Protein AF-A0A7W5SH17-F1 (afdb_monomer_lite)

Foldseek 3Di:
DVVQKDFADLPCLCVLDPPQVVLLVLLLCLQQVCLVPVVVCVVVVHDRAQEAEEEAAPQACLVSSLSSSLSSQCVNLVHTRMEREAELVVLDDPPAPRSLVVLVVVLVVLQVCLVVGVAGHEYEYEQCLSQAFAPVQPVHDDDPSSVVSNVSNVVSLQVDDPRRHYYYYYHHCPVGGHCVCCDPSHNVYYRYRYFDDLRSLLSLQLVLCVPFFALDDSNLLSVLLSLLQPPLLLFLDWDWDQDFDQDPVGTPDTQTFIDGPHNNLVHHSVLSSVLSVQLQVVLVVVCVVVVDNNTRDSVSSNVSSVVVSVVSSPDDPVVSVVVVVVPDPSVVVVVRSDPQPADDPVVADQKAFEDEPPVLVCVQRQSLFWDADQDDDPDWFKHFYAYAADDDPVNHVVVVVLSVVQSRDDPDPPPPDDPVRDDHQFTFWMWTQHDKDQDDSHSSDDHRIIRGTHDTHTHPTGHFHDDHGMDRRVVRDPPVRD

Structure (mmCIF, N/CA/C/O backbone):
data_AF-A0A7W5SH17-F1
#
_entry.id   AF-A0A7W5SH17-F1
#
loop_
_atom_site.group_PDB
_atom_site.id
_atom_site.type_symbol
_atom_site.label_atom_id
_atom_site.label_alt_id
_atom_site.label_comp_id
_atom_site.label_asym_id
_atom_site.label_entity_id
_atom_site.label_seq_id
_atom_site.pdbx_PDB_ins_code
_atom_site.Cartn_x
_atom_site.Cartn_y
_atom_site.Cartn_z
_atom_site.occupancy
_atom_site.B_iso_or_equiv
_atom_site.auth_seq_id
_atom_site.auth_comp_id
_atom_site.auth_asym_id
_atom_site.auth_atom_id
_atom_site.pdbx_PDB_model_num
ATOM 1 N N . MET A 1 1 ? 20.957 -16.886 -10.666 1.00 73.62 1 MET A N 1
ATOM 2 C CA . MET A 1 1 ? 19.744 -16.396 -11.368 1.00 73.62 1 MET A CA 1
ATOM 3 C C . MET A 1 1 ? 18.513 -17.212 -11.023 1.00 73.62 1 MET A C 1
ATOM 5 O O . MET A 1 1 ? 17.549 -16.605 -10.590 1.00 73.62 1 MET A O 1
ATOM 9 N N . LYS A 1 2 ? 18.545 -18.551 -11.129 1.00 67.81 2 LYS A N 1
ATOM 10 C CA . LYS A 1 2 ? 17.412 -19.403 -10.712 1.00 67.81 2 LYS A CA 1
ATOM 11 C C . LYS A 1 2 ? 16.967 -19.170 -9.260 1.00 67.81 2 LYS A C 1
ATOM 13 O O . LYS A 1 2 ? 15.775 -19.177 -9.008 1.00 67.81 2 LYS A O 1
ATOM 18 N N . ASP A 1 3 ? 17.894 -18.854 -8.356 1.00 70.88 3 ASP A N 1
ATOM 19 C CA . ASP A 1 3 ? 17.576 -18.577 -6.942 1.00 70.88 3 ASP A CA 1
ATOM 20 C C . ASP A 1 3 ? 16.763 -17.285 -6.711 1.00 70.88 3 ASP A C 1
ATOM 22 O O . ASP A 1 3 ? 16.207 -17.096 -5.635 1.00 70.88 3 ASP A O 1
ATOM 26 N N . TYR A 1 4 ? 16.683 -16.399 -7.711 1.00 76.69 4 TYR A N 1
ATOM 27 C CA . TYR A 1 4 ? 15.903 -15.152 -7.667 1.00 76.69 4 TYR A CA 1
ATOM 28 C C . TYR A 1 4 ? 14.568 -15.265 -8.423 1.00 76.69 4 TYR A C 1
ATOM 30 O O . TYR A 1 4 ? 13.786 -14.310 -8.446 1.00 76.69 4 TYR A O 1
ATOM 38 N N . LEU A 1 5 ? 14.329 -16.401 -9.089 1.00 86.06 5 LEU A N 1
ATOM 39 C CA . LEU A 1 5 ? 13.126 -16.659 -9.869 1.00 86.06 5 LEU A CA 1
ATOM 40 C C . LEU A 1 5 ? 12.047 -17.229 -8.947 1.00 86.06 5 LEU A C 1
ATOM 42 O O . LEU A 1 5 ? 12.246 -18.258 -8.305 1.00 86.06 5 LEU A O 1
ATOM 46 N N . LEU A 1 6 ? 10.910 -16.548 -8.879 1.00 83.81 6 LEU A N 1
ATOM 47 C CA . LEU A 1 6 ? 9.776 -16.934 -8.051 1.00 83.81 6 LEU A CA 1
ATOM 48 C C . LEU A 1 6 ? 8.597 -17.331 -8.939 1.00 83.81 6 LEU A C 1
ATOM 50 O O . LEU A 1 6 ? 8.188 -16.558 -9.806 1.00 83.81 6 LEU A O 1
ATOM 54 N N . GLU A 1 7 ? 8.022 -18.504 -8.680 1.00 81.06 7 GLU A N 1
ATOM 55 C CA . GLU A 1 7 ? 6.741 -18.916 -9.262 1.00 81.06 7 GLU A CA 1
ATOM 56 C C . GLU A 1 7 ? 5.600 -18.200 -8.520 1.00 81.06 7 GLU A C 1
ATOM 58 O O . GLU A 1 7 ? 5.580 -18.116 -7.287 1.00 81.06 7 GLU A O 1
ATOM 63 N N . VAL A 1 8 ? 4.660 -17.637 -9.275 1.00 79.19 8 VAL A N 1
ATOM 64 C CA . VAL A 1 8 ? 3.544 -16.837 -8.767 1.00 79.19 8 VAL A CA 1
ATOM 65 C C . VAL A 1 8 ? 2.237 -17.580 -9.007 1.00 79.19 8 VAL A C 1
ATOM 67 O O . VAL A 1 8 ? 2.008 -18.161 -10.064 1.00 79.19 8 VAL A O 1
ATOM 70 N N . ASN A 1 9 ? 1.338 -17.547 -8.026 1.00 71.38 9 ASN A N 1
ATOM 71 C CA . ASN A 1 9 ? 0.017 -18.139 -8.182 1.00 71.38 9 ASN A CA 1
ATOM 72 C C . ASN A 1 9 ? -0.875 -17.261 -9.084 1.00 71.38 9 ASN A C 1
ATOM 74 O O . ASN A 1 9 ? -1.091 -16.083 -8.799 1.00 71.38 9 ASN A O 1
ATOM 78 N N . HIS A 1 10 ? -1.434 -17.852 -10.143 1.00 60.06 10 HIS A N 1
ATOM 79 C CA . HIS A 1 10 ? -2.323 -17.177 -11.093 1.00 60.06 10 HIS A CA 1
ATOM 80 C C . HIS A 1 10 ? -3.670 -16.725 -10.500 1.00 60.06 10 HIS A C 1
ATOM 82 O O . HIS A 1 10 ? -4.287 -15.809 -11.052 1.00 60.06 10 HIS A O 1
ATOM 88 N N . ALA A 1 11 ? -4.148 -17.380 -9.433 1.00 52.78 11 ALA A N 1
ATOM 89 C CA . ALA A 1 11 ? -5.539 -17.284 -8.984 1.00 52.78 11 ALA A CA 1
ATOM 90 C C . ALA A 1 11 ? -5.849 -16.084 -8.075 1.00 52.78 11 ALA A C 1
ATOM 92 O O . ALA A 1 11 ? -6.997 -15.671 -8.025 1.00 52.78 11 ALA A O 1
ATOM 93 N N . THR A 1 12 ? -4.866 -15.518 -7.367 1.00 55.16 12 THR A N 1
ATOM 94 C CA . THR A 1 12 ? -5.134 -14.518 -6.307 1.00 55.16 12 THR A CA 1
ATOM 95 C C . THR A 1 12 ? -4.476 -13.160 -6.544 1.00 55.16 12 THR A C 1
ATOM 97 O O . THR A 1 12 ? -4.623 -12.246 -5.743 1.00 55.16 12 THR A O 1
ATOM 100 N N . ALA A 1 13 ? -3.721 -12.997 -7.632 1.00 66.31 13 ALA A N 1
ATOM 101 C CA . ALA A 1 13 ? -2.727 -11.930 -7.690 1.00 66.31 13 ALA A CA 1
ATOM 102 C C . ALA A 1 13 ? -3.318 -10.514 -7.860 1.00 66.31 13 ALA A C 1
ATOM 104 O O . ALA A 1 13 ? -2.768 -9.563 -7.310 1.00 66.31 13 ALA A O 1
ATOM 105 N N . TRP A 1 14 ? -4.437 -10.368 -8.580 1.00 81.31 14 TRP A N 1
ATOM 106 C CA . TRP A 1 14 ? -5.125 -9.075 -8.725 1.00 81.31 14 TRP A CA 1
ATOM 107 C C . TRP A 1 14 ? -6.212 -8.836 -7.678 1.00 81.31 14 TRP A C 1
ATOM 109 O O . TRP A 1 14 ? -6.464 -7.683 -7.339 1.00 81.31 14 TRP A O 1
ATOM 119 N N . ASP A 1 15 ? -6.842 -9.896 -7.174 1.00 76.62 15 ASP A N 1
ATOM 120 C CA . ASP A 1 15 ? -7.919 -9.792 -6.179 1.00 76.62 15 ASP A CA 1
ATOM 121 C C . ASP A 1 15 ? -7.389 -9.312 -4.823 1.00 76.62 15 ASP A C 1
ATOM 123 O O . ASP A 1 15 ? -8.103 -8.663 -4.066 1.00 76.62 15 ASP A O 1
ATOM 127 N N . ASP A 1 16 ? -6.100 -9.551 -4.569 1.00 76.44 16 ASP A N 1
ATOM 128 C CA . ASP A 1 16 ? -5.369 -9.047 -3.407 1.00 76.44 16 ASP A CA 1
ATOM 129 C C . ASP A 1 16 ? -5.069 -7.530 -3.474 1.00 76.44 16 ASP A C 1
ATOM 131 O O . ASP A 1 16 ? -4.583 -6.947 -2.501 1.00 76.44 16 ASP A O 1
ATOM 135 N N . ILE A 1 17 ? -5.324 -6.875 -4.615 1.00 83.50 17 ILE A N 1
ATOM 136 C CA . ILE A 1 17 ? -5.080 -5.443 -4.829 1.00 83.50 17 ILE A CA 1
ATOM 137 C C . ILE A 1 17 ? -6.420 -4.704 -4.816 1.00 83.50 17 ILE A C 1
ATOM 139 O O . ILE A 1 17 ? -7.103 -4.591 -5.833 1.00 83.50 17 ILE A O 1
ATOM 143 N N . VAL A 1 18 ? -6.772 -4.162 -3.649 1.00 84.06 18 VAL A N 1
ATOM 144 C CA . VAL A 1 18 ? -7.996 -3.377 -3.427 1.00 84.06 18 VAL A CA 1
ATOM 145 C C . VAL A 1 18 ? -7.662 -1.891 -3.273 1.00 84.06 18 VAL A C 1
ATOM 147 O O . VAL A 1 18 ? -6.648 -1.527 -2.675 1.00 84.06 18 VAL A O 1
ATOM 150 N N . GLY A 1 19 ? -8.518 -1.017 -3.814 1.00 82.69 19 GLY A N 1
ATOM 151 C CA . GLY A 1 19 ? -8.429 0.437 -3.635 1.00 82.69 19 GLY A CA 1
ATOM 152 C C . GLY A 1 19 ? -7.360 1.140 -4.475 1.00 82.69 19 GLY A C 1
ATOM 153 O O . GLY A 1 19 ? -7.058 2.297 -4.211 1.00 82.69 19 GLY A O 1
ATOM 154 N N . ASN A 1 20 ? -6.798 0.460 -5.478 1.00 88.81 20 ASN A N 1
ATOM 155 C CA . ASN A 1 20 ? -5.831 1.011 -6.432 1.00 88.81 20 ASN A CA 1
ATOM 156 C C . ASN A 1 20 ? -6.232 0.668 -7.883 1.00 88.81 20 ASN A C 1
ATOM 158 O O . ASN A 1 20 ? -5.416 0.215 -8.688 1.00 88.81 20 ASN A O 1
ATOM 162 N N . ASP A 1 21 ? -7.509 0.862 -8.218 1.00 88.75 21 ASP A N 1
ATOM 163 C CA . ASP A 1 21 ? -8.086 0.411 -9.492 1.00 88.75 21 ASP A CA 1
ATOM 164 C C . ASP A 1 21 ? -7.446 1.095 -10.703 1.00 88.75 21 ASP A C 1
ATOM 166 O O . ASP A 1 21 ? -7.159 0.436 -11.697 1.00 88.75 21 ASP A O 1
ATOM 170 N N . THR A 1 22 ? -7.123 2.388 -10.599 1.00 90.31 22 THR A N 1
ATOM 171 C CA . THR A 1 22 ? -6.418 3.131 -11.657 1.00 90.31 22 THR A CA 1
ATOM 172 C C . THR A 1 22 ? -5.030 2.552 -11.923 1.00 90.31 22 THR A C 1
ATOM 174 O O . THR A 1 22 ? -4.646 2.352 -13.074 1.00 90.31 22 THR A O 1
ATOM 177 N N . ALA A 1 23 ? -4.277 2.244 -10.861 1.00 92.06 23 ALA A N 1
ATOM 178 C CA . ALA A 1 23 ? -2.945 1.661 -10.983 1.00 92.06 23 ALA A CA 1
ATOM 179 C C . ALA A 1 23 ? -3.004 0.245 -11.567 1.00 92.06 23 ALA A C 1
ATOM 181 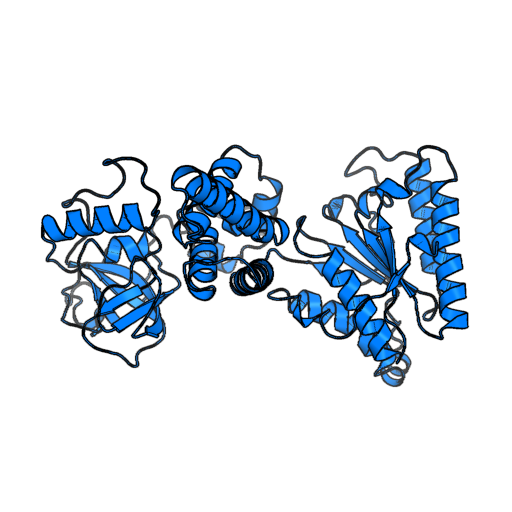O O . ALA A 1 23 ? -2.199 -0.117 -12.426 1.00 92.06 23 ALA A O 1
ATOM 182 N N . ARG A 1 24 ? -3.993 -0.542 -11.126 1.00 91.31 24 ARG A N 1
ATOM 183 C CA . ARG A 1 24 ? -4.281 -1.878 -11.653 1.00 91.31 24 ARG A CA 1
ATOM 184 C C . ARG A 1 24 ? -4.623 -1.815 -13.136 1.00 91.31 24 ARG A C 1
ATOM 186 O O . ARG A 1 24 ? -4.001 -2.531 -13.910 1.00 91.31 24 ARG A O 1
ATOM 193 N N . ALA A 1 25 ? -5.561 -0.956 -13.530 1.00 90.81 25 ALA A N 1
ATOM 194 C CA . ALA A 1 25 ? -5.989 -0.803 -14.915 1.00 90.81 25 ALA A CA 1
ATOM 195 C C . ALA A 1 25 ? -4.819 -0.409 -15.822 1.00 90.81 25 ALA A C 1
ATOM 197 O O . ALA A 1 25 ? -4.598 -1.067 -16.829 1.00 90.81 25 ALA A O 1
ATOM 198 N N . ALA A 1 26 ? -4.009 0.575 -15.419 1.00 92.31 26 ALA A N 1
ATOM 199 C CA . ALA A 1 26 ? -2.843 0.998 -16.194 1.00 92.31 26 ALA A CA 1
ATOM 200 C C . ALA A 1 26 ? -1.805 -0.125 -16.379 1.00 92.31 26 ALA A C 1
ATOM 202 O O . ALA A 1 26 ? -1.178 -0.228 -17.434 1.00 92.31 26 ALA A O 1
ATOM 203 N N . LEU A 1 27 ? -1.607 -0.971 -15.360 1.00 91.88 27 LEU A N 1
ATOM 204 C CA . LEU A 1 27 ? -0.663 -2.086 -15.437 1.00 91.88 27 LEU A CA 1
ATOM 205 C C . LEU A 1 27 ? -1.207 -3.243 -16.280 1.00 91.88 27 LEU A C 1
ATOM 207 O O . LEU A 1 27 ? -0.462 -3.827 -17.061 1.00 91.88 27 LEU A O 1
ATOM 211 N N . VAL A 1 28 ? -2.499 -3.551 -16.141 1.00 90.19 28 VAL A N 1
ATOM 212 C CA . VAL A 1 28 ? -3.206 -4.532 -16.976 1.00 90.19 28 VAL A CA 1
ATOM 213 C C . VAL A 1 28 ? -3.171 -4.095 -18.437 1.00 90.19 28 VAL A C 1
ATOM 215 O O . VAL A 1 28 ? -2.754 -4.878 -19.280 1.00 90.19 28 VAL A O 1
ATOM 218 N N . GLU A 1 29 ? -3.494 -2.835 -18.732 1.00 90.44 29 GLU A N 1
ATOM 219 C CA . GLU A 1 29 ? -3.443 -2.273 -20.085 1.00 90.44 29 GLU A CA 1
ATOM 220 C C . GLU A 1 29 ? -2.049 -2.445 -20.706 1.00 90.44 29 GLU A C 1
ATOM 222 O O . GLU A 1 29 ? -1.910 -2.939 -21.822 1.00 90.44 29 GLU A O 1
ATOM 227 N N . ALA A 1 30 ? -0.992 -2.117 -19.956 1.00 90.00 30 ALA A N 1
ATOM 228 C CA . ALA A 1 30 ? 0.384 -2.229 -20.437 1.00 90.00 30 ALA A CA 1
ATOM 229 C C . ALA A 1 30 ? 0.818 -3.673 -20.763 1.00 90.00 30 ALA A C 1
ATOM 231 O O . ALA A 1 30 ? 1.738 -3.860 -21.561 1.00 90.00 30 ALA A O 1
ATOM 232 N N . ILE A 1 31 ? 0.190 -4.674 -20.139 1.00 89.56 31 ILE A N 1
ATOM 233 C CA . ILE A 1 31 ? 0.551 -6.093 -20.260 1.00 89.56 31 ILE A CA 1
ATOM 234 C C . ILE A 1 31 ? -0.346 -6.826 -21.260 1.00 89.56 31 ILE A C 1
ATOM 236 O O . ILE A 1 31 ? 0.155 -7.585 -22.092 1.00 89.56 31 ILE A O 1
ATOM 240 N N . GLU A 1 32 ? -1.663 -6.649 -21.154 1.00 90.00 32 GLU A N 1
ATOM 241 C CA . GLU A 1 32 ? -2.651 -7.468 -21.855 1.00 90.00 32 GLU A CA 1
ATOM 242 C C . GLU A 1 32 ? -2.969 -6.910 -23.252 1.00 90.00 32 GLU A C 1
ATOM 244 O O . GLU A 1 32 ? -2.919 -7.662 -24.228 1.00 90.00 32 GLU A O 1
ATOM 249 N N . GLU A 1 33 ? -3.195 -5.597 -23.390 1.00 90.94 33 GLU A N 1
ATOM 250 C CA . GLU A 1 33 ? -3.614 -4.963 -24.656 1.00 90.94 33 GLU A CA 1
ATOM 251 C C . GLU A 1 33 ? -2.680 -5.246 -25.843 1.00 90.94 33 GLU A C 1
ATOM 253 O O . GLU A 1 33 ? -3.180 -5.641 -26.901 1.00 90.94 33 GLU A O 1
ATOM 258 N N . PRO A 1 34 ? -1.335 -5.156 -25.711 1.00 89.25 34 PRO A N 1
ATOM 259 C CA . PRO A 1 34 ? -0.440 -5.411 -26.840 1.00 89.25 34 PRO A CA 1
ATOM 260 C C . PRO A 1 34 ? -0.555 -6.833 -27.393 1.00 89.25 34 PRO A C 1
ATOM 262 O O . PRO A 1 34 ? -0.269 -7.079 -28.564 1.00 89.25 34 PRO A O 1
ATOM 265 N N . LYS A 1 35 ? -0.935 -7.789 -26.541 1.00 88.19 35 LYS A N 1
ATOM 266 C CA . LYS A 1 35 ? -1.034 -9.201 -26.905 1.00 88.19 35 LYS A CA 1
ATOM 267 C C . LYS A 1 35 ? -2.448 -9.597 -27.326 1.00 88.19 35 LYS A C 1
ATOM 269 O O . LYS A 1 35 ? -2.584 -10.475 -28.178 1.00 88.19 35 LYS A O 1
ATOM 274 N N . LEU A 1 36 ? -3.475 -8.973 -26.753 1.00 90.75 36 LEU A N 1
ATOM 275 C CA . LEU A 1 36 ? -4.874 -9.193 -27.124 1.00 90.75 36 LEU A CA 1
ATOM 276 C C . LEU A 1 36 ? -5.235 -8.512 -28.452 1.00 90.75 36 LEU A C 1
ATOM 278 O O . LEU A 1 36 ? -6.035 -9.055 -29.212 1.00 90.75 36 LEU A O 1
ATOM 282 N N . HIS A 1 37 ? -4.604 -7.377 -28.765 1.00 92.38 37 HIS A N 1
ATOM 283 C CA . HIS A 1 37 ? -4.912 -6.562 -29.942 1.00 92.38 37 HIS A CA 1
ATOM 284 C C . HIS A 1 37 ? -3.683 -6.249 -30.823 1.00 92.38 37 HIS A C 1
ATOM 286 O O . HIS A 1 37 ? -3.447 -5.085 -31.156 1.00 92.38 37 HIS A O 1
ATOM 292 N N . PRO A 1 38 ? -2.902 -7.260 -31.260 1.00 91.12 38 PRO A N 1
ATOM 293 C CA . PRO A 1 38 ? -1.663 -7.032 -32.006 1.00 91.12 38 PRO A CA 1
ATOM 294 C C . PRO A 1 38 ? -1.895 -6.295 -33.335 1.00 91.12 38 PRO A C 1
ATOM 296 O O . PRO A 1 38 ? -1.139 -5.391 -33.675 1.00 91.12 38 PRO A O 1
ATOM 299 N N . GLU A 1 39 ? -2.983 -6.603 -34.049 1.00 94.25 39 GLU A N 1
ATOM 300 C CA . GLU A 1 39 ? -3.309 -5.963 -35.332 1.00 94.25 39 GLU A CA 1
ATOM 301 C C . GLU A 1 39 ? -3.608 -4.463 -35.190 1.00 94.25 39 GLU A C 1
ATOM 303 O O . GLU A 1 39 ? -3.257 -3.676 -36.067 1.00 94.25 39 GLU A O 1
ATOM 308 N N . LEU A 1 40 ? -4.226 -4.048 -34.076 1.00 94.25 40 LEU A N 1
ATOM 309 C CA . LEU A 1 40 ? -4.474 -2.631 -33.801 1.00 94.25 40 LEU A CA 1
ATOM 310 C C . LEU A 1 40 ? -3.170 -1.903 -33.470 1.00 94.25 40 LEU A C 1
ATOM 312 O O . LEU A 1 40 ? -2.970 -0.781 -33.932 1.00 94.25 40 LEU A O 1
ATOM 316 N N . TYR A 1 41 ? -2.271 -2.545 -32.720 1.00 91.06 41 TYR A N 1
ATOM 317 C CA . TYR A 1 41 ? -0.947 -1.987 -32.449 1.00 91.06 41 TYR A CA 1
ATOM 318 C C . TYR A 1 41 ? -0.165 -1.768 -33.746 1.00 91.06 41 TYR A C 1
ATOM 320 O O . TYR A 1 41 ? 0.368 -0.678 -33.953 1.00 91.06 41 TYR A O 1
ATOM 328 N N . ASP A 1 42 ? -0.172 -2.750 -34.649 1.00 90.44 42 ASP A N 1
ATOM 329 C CA . ASP A 1 42 ? 0.484 -2.640 -35.952 1.00 90.44 42 ASP A CA 1
ATOM 330 C C . ASP A 1 42 ? -0.161 -1.552 -36.826 1.00 90.44 42 ASP A C 1
ATOM 332 O O . ASP A 1 42 ? 0.544 -0.722 -37.402 1.00 90.44 42 ASP A O 1
ATOM 336 N N . TYR A 1 43 ? -1.498 -1.498 -36.879 1.00 94.56 43 TYR A N 1
ATOM 337 C CA . TYR A 1 43 ? -2.240 -0.511 -37.670 1.00 94.56 43 TYR A CA 1
ATOM 338 C C . TYR A 1 43 ? -1.964 0.934 -37.231 1.00 94.56 43 TYR A C 1
ATOM 340 O O . TYR A 1 43 ? -1.762 1.812 -38.071 1.00 94.56 43 TYR A O 1
ATOM 348 N N . TYR A 1 44 ? -1.926 1.190 -35.921 1.00 94.69 44 TYR A N 1
ATOM 349 C CA . TYR A 1 44 ? -1.646 2.519 -35.369 1.00 94.69 44 TYR A CA 1
ATOM 350 C C . TYR A 1 44 ? -0.146 2.806 -35.192 1.00 94.69 44 TYR A C 1
ATOM 352 O O . TYR A 1 44 ? 0.217 3.891 -34.735 1.00 94.69 44 TYR A O 1
ATOM 360 N N . GLY A 1 45 ? 0.738 1.863 -35.538 1.00 88.50 45 GLY A N 1
ATOM 361 C CA . GLY A 1 45 ? 2.183 1.996 -35.335 1.00 88.50 45 GLY A CA 1
ATOM 362 C C . GLY A 1 45 ? 2.580 2.114 -33.859 1.00 88.50 45 GLY A C 1
ATOM 363 O O . GLY A 1 45 ? 3.598 2.731 -33.532 1.00 88.50 45 GLY A O 1
ATOM 364 N N . MET A 1 46 ? 1.768 1.561 -32.957 1.00 86.50 46 MET A N 1
ATOM 365 C CA . MET A 1 46 ? 2.018 1.572 -31.521 1.00 86.50 46 MET A CA 1
ATOM 366 C C . MET A 1 46 ? 3.099 0.557 -31.158 1.00 86.50 46 MET A C 1
ATOM 368 O O . MET A 1 46 ? 3.160 -0.551 -31.687 1.00 86.50 46 MET A O 1
ATOM 372 N N . ARG A 1 47 ? 3.952 0.919 -30.200 1.00 81.56 47 ARG A N 1
ATOM 373 C CA . ARG A 1 47 ? 4.969 0.015 -29.656 1.00 81.56 47 ARG A CA 1
ATOM 374 C C . ARG A 1 47 ? 4.462 -0.634 -28.378 1.00 81.56 47 ARG A C 1
ATOM 376 O O . ARG A 1 47 ? 3.854 0.026 -27.539 1.00 81.56 47 ARG A O 1
ATOM 383 N N . THR A 1 48 ? 4.759 -1.918 -28.211 1.00 83.94 48 THR A N 1
ATOM 384 C CA . THR A 1 48 ? 4.525 -2.624 -26.950 1.00 83.94 48 THR A CA 1
ATOM 385 C C . THR A 1 48 ? 5.377 -2.003 -25.836 1.00 83.94 48 THR A C 1
ATOM 387 O O . THR A 1 48 ? 6.593 -1.871 -26.025 1.00 83.94 48 THR A O 1
ATOM 390 N N . PRO A 1 49 ? 4.788 -1.653 -24.679 1.00 86.00 49 PRO A N 1
ATOM 391 C CA . PRO A 1 49 ? 5.551 -1.195 -23.525 1.00 86.00 49 PRO A CA 1
ATOM 392 C C . PRO A 1 49 ? 6.551 -2.266 -23.075 1.00 86.00 49 PRO A C 1
ATOM 394 O O . PRO A 1 49 ? 6.179 -3.420 -22.866 1.00 86.00 49 PRO A O 1
ATOM 397 N N . LYS A 1 50 ? 7.826 -1.894 -22.910 1.00 87.56 50 LYS A N 1
ATOM 398 C CA . LYS A 1 50 ? 8.861 -2.816 -22.402 1.00 87.56 50 LYS A CA 1
ATOM 399 C C . LYS A 1 50 ? 8.928 -2.847 -20.879 1.00 87.56 50 LYS A C 1
ATOM 401 O O . LYS A 1 50 ? 9.490 -3.776 -20.298 1.00 87.56 50 LYS A O 1
ATOM 406 N N . GLY A 1 51 ? 8.375 -1.833 -20.228 1.00 90.56 51 GLY A N 1
ATOM 407 C CA . GLY A 1 51 ? 8.364 -1.756 -18.786 1.00 90.56 51 GLY A CA 1
ATOM 408 C C . GLY A 1 51 ? 7.541 -0.609 -18.228 1.00 90.56 51 GLY A C 1
ATOM 409 O O . GLY A 1 51 ? 7.005 0.230 -18.955 1.00 90.56 51 GLY A O 1
ATOM 410 N N . VAL A 1 52 ? 7.454 -0.589 -16.904 1.00 94.88 52 VAL A N 1
ATOM 411 C CA . VAL A 1 52 ? 6.691 0.387 -16.126 1.00 94.88 52 VAL A CA 1
ATOM 412 C C . VAL A 1 52 ? 7.486 0.812 -14.895 1.00 94.88 52 VAL A C 1
ATOM 414 O O . VAL A 1 52 ? 8.245 0.027 -14.324 1.00 94.88 52 VAL A O 1
ATOM 417 N N . LEU A 1 53 ? 7.267 2.046 -14.450 1.00 96.06 53 LEU A N 1
ATOM 418 C CA . LEU A 1 53 ? 7.706 2.523 -13.144 1.00 96.06 53 LEU A CA 1
ATOM 419 C C . LEU A 1 53 ? 6.511 2.521 -12.185 1.00 96.06 53 LEU A C 1
ATOM 421 O O . LEU A 1 53 ? 5.591 3.321 -12.342 1.00 96.06 53 LEU A O 1
ATOM 425 N N . LEU A 1 54 ? 6.558 1.671 -11.165 1.00 96.62 54 LEU A N 1
ATOM 426 C CA . LEU A 1 54 ? 5.709 1.754 -9.983 1.00 96.62 54 LEU A CA 1
ATOM 427 C C . LEU A 1 54 ? 6.344 2.719 -8.981 1.00 96.62 54 LEU A C 1
ATOM 429 O O . LEU A 1 54 ? 7.464 2.507 -8.519 1.00 96.62 54 LEU A O 1
ATOM 433 N N . TYR A 1 55 ? 5.625 3.763 -8.592 1.00 95.00 55 TYR A N 1
ATOM 434 C CA . TYR A 1 55 ? 6.111 4.700 -7.583 1.00 95.00 55 TYR A CA 1
ATOM 435 C C . TYR A 1 55 ? 5.029 5.017 -6.563 1.00 95.00 55 TYR A C 1
ATOM 437 O O . TYR A 1 55 ? 3.842 4.916 -6.849 1.00 95.00 55 TYR A O 1
ATOM 445 N N . GLY A 1 56 ? 5.439 5.384 -5.357 1.00 92.75 56 GLY A N 1
ATOM 446 C CA . GLY A 1 56 ? 4.513 5.738 -4.288 1.00 92.75 56 GLY A CA 1
ATOM 447 C C . GLY A 1 56 ? 5.058 5.363 -2.919 1.00 92.75 56 GLY A C 1
ATOM 448 O O . GLY A 1 56 ? 6.153 4.794 -2.829 1.00 92.75 56 GLY A O 1
ATOM 449 N N . PRO A 1 57 ? 4.306 5.639 -1.849 1.00 91.25 57 PRO A N 1
ATOM 450 C CA . PRO A 1 57 ? 4.769 5.455 -0.485 1.00 91.25 57 PRO A CA 1
ATOM 451 C C . PRO A 1 57 ? 5.224 4.019 -0.166 1.00 91.25 57 PRO A C 1
ATOM 453 O O . PRO A 1 57 ? 4.758 3.036 -0.768 1.00 91.25 57 PRO A O 1
ATOM 456 N N . PRO A 1 58 ? 6.152 3.867 0.796 1.00 90.38 58 PRO A N 1
ATOM 457 C CA . PRO A 1 58 ? 6.620 2.560 1.237 1.00 90.38 58 PRO A CA 1
ATOM 458 C C . PRO A 1 58 ? 5.484 1.741 1.857 1.00 90.38 58 PRO A C 1
ATOM 460 O O . PRO A 1 58 ? 4.520 2.275 2.404 1.00 90.38 58 PRO A O 1
ATOM 463 N N . GLY A 1 59 ? 5.580 0.415 1.740 1.00 87.25 59 GLY A N 1
ATOM 464 C CA . GLY A 1 59 ? 4.608 -0.504 2.343 1.00 87.25 59 GLY A CA 1
ATOM 465 C C . GLY A 1 59 ? 3.209 -0.502 1.710 1.00 87.25 59 GLY A C 1
ATOM 466 O O . GLY A 1 59 ? 2.298 -1.085 2.292 1.00 87.25 59 GLY A O 1
ATOM 467 N N . CYS A 1 60 ? 3.021 0.118 0.537 1.00 89.38 60 CYS A N 1
ATOM 468 C CA . CYS A 1 60 ? 1.722 0.212 -0.154 1.00 89.38 60 CYS A CA 1
ATOM 469 C C . CYS A 1 60 ? 1.528 -0.817 -1.286 1.00 89.38 60 CYS A C 1
ATOM 471 O O . CYS A 1 60 ? 0.651 -0.667 -2.122 1.00 89.38 60 CYS A O 1
ATOM 473 N N . GLY A 1 61 ? 2.326 -1.891 -1.317 1.00 88.12 61 GLY A N 1
ATOM 474 C CA . GLY A 1 61 ? 2.038 -3.049 -2.176 1.00 88.12 61 GLY A CA 1
ATOM 475 C C . GLY A 1 61 ? 2.679 -3.053 -3.567 1.00 88.12 61 GLY A C 1
ATOM 476 O O . GLY A 1 61 ? 2.299 -3.887 -4.381 1.00 88.12 61 GLY A O 1
ATOM 477 N N . LYS A 1 62 ? 3.691 -2.218 -3.850 1.00 94.00 62 LYS A N 1
ATOM 478 C CA . LYS A 1 62 ? 4.446 -2.252 -5.127 1.00 94.00 62 LYS A CA 1
ATOM 479 C C . LYS A 1 62 ? 4.944 -3.661 -5.499 1.00 94.00 62 LYS A C 1
ATOM 481 O O . LYS A 1 62 ? 4.767 -4.103 -6.629 1.00 94.00 62 LYS A O 1
ATOM 486 N N . THR A 1 63 ? 5.470 -4.413 -4.532 1.00 90.00 63 THR A N 1
ATOM 487 C CA . THR A 1 63 ? 5.884 -5.814 -4.726 1.00 90.00 63 THR A CA 1
ATOM 488 C C . THR A 1 63 ? 4.702 -6.749 -5.034 1.00 90.00 63 THR A C 1
ATOM 490 O O . THR A 1 63 ? 4.865 -7.712 -5.780 1.00 90.00 63 THR A O 1
ATOM 493 N N . MET A 1 64 ? 3.500 -6.489 -4.494 1.00 89.62 64 MET A N 1
ATOM 494 C CA . MET A 1 64 ? 2.287 -7.241 -4.863 1.00 89.62 64 MET A CA 1
ATOM 495 C C . MET A 1 64 ? 1.862 -6.929 -6.298 1.00 89.62 64 MET A C 1
ATOM 497 O O . MET A 1 64 ? 1.597 -7.863 -7.047 1.00 89.62 64 MET A O 1
ATOM 501 N N . PHE A 1 65 ? 1.895 -5.658 -6.711 1.00 92.38 65 PHE A N 1
ATOM 502 C CA . PHE A 1 65 ? 1.655 -5.259 -8.103 1.00 92.38 65 PHE A CA 1
ATOM 503 C C . PHE A 1 65 ? 2.595 -5.968 -9.082 1.00 92.38 65 PHE A C 1
ATOM 505 O O . PHE A 1 65 ? 2.147 -6.453 -10.116 1.00 92.38 65 PHE A O 1
ATOM 512 N N . ALA A 1 66 ? 3.880 -6.095 -8.744 1.00 91.69 66 ALA A N 1
ATOM 513 C CA . ALA A 1 66 ? 4.840 -6.805 -9.586 1.00 91.69 66 ALA A CA 1
ATOM 514 C C . ALA A 1 66 ? 4.519 -8.303 -9.732 1.00 91.69 66 ALA A C 1
ATOM 516 O O . ALA A 1 66 ? 4.589 -8.855 -10.830 1.00 91.69 66 ALA A O 1
ATOM 517 N N . LYS A 1 67 ? 4.112 -8.962 -8.639 1.00 91.31 67 LYS A N 1
ATOM 518 C CA . LYS A 1 67 ? 3.648 -10.359 -8.678 1.00 91.31 67 LYS A CA 1
ATOM 519 C C . LYS A 1 67 ? 2.360 -10.494 -9.495 1.00 91.31 67 LYS A C 1
ATOM 521 O O . LYS A 1 67 ? 2.240 -11.416 -10.295 1.00 91.31 67 LYS A O 1
ATOM 526 N N . ALA A 1 68 ? 1.426 -9.559 -9.343 1.00 91.31 68 ALA A N 1
ATOM 527 C CA . ALA A 1 68 ? 0.181 -9.526 -10.105 1.00 91.31 68 ALA A CA 1
ATOM 528 C C . ALA A 1 68 ? 0.408 -9.341 -11.608 1.00 91.31 68 ALA A C 1
ATOM 530 O O . ALA A 1 68 ? -0.191 -10.051 -12.415 1.00 91.31 68 ALA A O 1
ATOM 531 N N . ALA A 1 69 ? 1.351 -8.478 -11.980 1.00 91.19 69 ALA A N 1
ATOM 532 C CA . ALA A 1 69 ? 1.797 -8.325 -13.356 1.00 91.19 69 ALA A CA 1
ATOM 533 C C . ALA A 1 69 ? 2.387 -9.621 -13.926 1.00 91.19 69 ALA A C 1
ATOM 535 O O . ALA A 1 69 ? 2.002 -10.033 -15.016 1.00 91.19 69 ALA A O 1
ATOM 536 N N . ALA A 1 70 ? 3.256 -10.314 -13.184 1.00 91.62 70 ALA A N 1
ATOM 537 C CA . ALA A 1 70 ? 3.796 -11.602 -13.623 1.00 91.62 70 ALA A CA 1
ATOM 538 C C . ALA A 1 70 ? 2.703 -12.670 -13.801 1.00 91.62 70 ALA A C 1
ATOM 540 O O . ALA A 1 70 ? 2.724 -13.439 -14.763 1.00 91.62 70 ALA A O 1
ATOM 541 N N . ALA A 1 71 ? 1.702 -12.677 -12.914 1.00 90.25 71 ALA A N 1
ATOM 542 C CA . ALA A 1 71 ? 0.523 -13.528 -13.045 1.00 90.25 71 ALA A CA 1
ATOM 543 C C . ALA A 1 71 ? -0.297 -13.213 -14.305 1.00 90.25 71 ALA A C 1
ATOM 545 O O . ALA A 1 71 ? -0.754 -14.142 -14.976 1.00 90.25 71 ALA A O 1
ATOM 546 N N . ALA A 1 72 ? -0.455 -11.927 -14.639 1.00 88.75 72 ALA A N 1
ATOM 547 C CA . ALA A 1 72 ? -1.120 -11.473 -15.857 1.00 88.75 72 ALA A CA 1
ATOM 548 C C . ALA A 1 72 ? -0.347 -11.892 -17.114 1.00 88.75 72 ALA A C 1
ATOM 550 O O . ALA A 1 72 ? -0.934 -12.500 -18.004 1.00 88.75 72 ALA A O 1
ATOM 551 N N . VAL A 1 73 ? 0.974 -11.673 -17.146 1.00 88.81 73 VAL A N 1
ATOM 552 C CA . VAL A 1 73 ? 1.844 -12.125 -18.244 1.00 88.81 73 VAL A CA 1
ATOM 553 C C . VAL A 1 73 ? 1.709 -13.636 -18.436 1.00 88.81 73 VAL A C 1
ATOM 555 O O . VAL A 1 73 ? 1.386 -14.086 -19.531 1.00 88.81 73 VAL A O 1
ATOM 558 N N . GLY A 1 74 ? 1.869 -14.435 -17.379 1.00 87.94 74 GLY A N 1
ATOM 559 C CA . GLY A 1 74 ? 1.710 -15.887 -17.481 1.00 87.94 74 GLY A CA 1
ATOM 560 C C . GLY A 1 74 ? 0.332 -16.286 -18.028 1.00 87.94 74 GLY A C 1
ATOM 561 O O . GLY A 1 74 ? 0.241 -17.101 -18.943 1.00 87.94 74 GLY A O 1
ATOM 562 N N . ARG A 1 75 ? -0.747 -15.647 -17.552 1.00 87.88 75 ARG A N 1
ATOM 563 C CA . ARG A 1 75 ? -2.120 -15.916 -18.012 1.00 87.88 75 ARG A CA 1
ATOM 564 C C . ARG A 1 75 ? -2.310 -15.609 -19.496 1.00 87.88 75 ARG A C 1
ATOM 566 O O . ARG A 1 75 ? -2.796 -16.463 -20.231 1.00 87.88 75 ARG A O 1
ATOM 573 N N . VAL A 1 76 ? -1.926 -14.411 -19.929 1.00 88.38 76 VAL A N 1
ATOM 574 C CA . VAL A 1 76 ? -2.105 -13.941 -21.311 1.00 88.38 76 VAL A CA 1
ATOM 575 C C . VAL A 1 76 ? -1.335 -14.815 -22.304 1.00 88.38 76 VAL A C 1
ATOM 577 O O . VAL A 1 76 ? -1.788 -15.037 -23.426 1.00 88.38 76 VAL A O 1
ATOM 580 N N . TYR A 1 77 ? -0.185 -15.346 -21.890 1.00 87.75 77 TYR A N 1
ATOM 581 C CA . TYR A 1 77 ? 0.645 -16.210 -22.727 1.00 87.75 77 TYR A CA 1
ATOM 582 C C . TYR A 1 77 ? 0.374 -17.712 -22.528 1.00 87.75 77 TYR A C 1
ATOM 584 O O . TYR A 1 77 ? 1.023 -18.530 -23.178 1.00 87.75 77 TYR A O 1
ATOM 592 N N . GLY A 1 78 ? -0.583 -18.096 -21.672 1.00 86.44 78 GLY A N 1
ATOM 593 C CA . GLY A 1 78 ? -0.896 -19.502 -21.382 1.00 86.44 78 GLY A CA 1
ATOM 594 C C . GLY A 1 78 ? 0.277 -20.272 -20.764 1.00 86.44 78 GLY A C 1
ATOM 595 O O . GLY A 1 78 ? 0.427 -21.470 -20.999 1.00 86.44 78 GLY A O 1
ATOM 596 N N . ALA A 1 79 ? 1.131 -19.575 -20.018 1.00 84.81 79 ALA A N 1
ATOM 597 C CA . ALA A 1 79 ? 2.366 -20.079 -19.439 1.00 84.81 79 ALA A CA 1
ATOM 598 C C . ALA A 1 79 ? 2.360 -19.944 -17.912 1.00 84.81 79 ALA A C 1
ATOM 600 O O . ALA A 1 79 ? 1.465 -19.338 -17.320 1.00 84.81 79 ALA A O 1
ATOM 601 N N . LYS A 1 80 ? 3.386 -20.502 -17.266 1.00 83.50 80 LYS A N 1
ATOM 602 C CA . LYS A 1 80 ? 3.605 -20.287 -15.837 1.00 83.50 80 LYS A CA 1
ATOM 603 C C . LYS A 1 80 ? 3.851 -18.808 -15.555 1.00 83.50 80 LYS A C 1
ATOM 605 O O . LYS A 1 80 ? 4.516 -18.115 -16.323 1.00 83.50 80 LYS A O 1
ATOM 610 N N . ALA A 1 81 ? 3.324 -18.329 -14.437 1.00 83.81 81 ALA A N 1
ATOM 611 C CA . ALA A 1 81 ? 3.641 -17.005 -13.936 1.00 83.81 81 ALA A CA 1
ATOM 612 C C . ALA A 1 81 ? 4.946 -17.054 -13.144 1.00 83.81 81 ALA A C 1
ATOM 614 O O . ALA A 1 81 ? 4.992 -17.598 -12.043 1.00 83.81 81 ALA A O 1
ATOM 615 N N . GLU A 1 82 ? 6.002 -16.473 -13.701 1.00 90.25 82 GLU A N 1
ATOM 616 C CA . GLU A 1 82 ? 7.315 -16.413 -13.066 1.00 90.25 82 GLU A CA 1
ATOM 617 C C . GLU A 1 82 ? 7.818 -14.967 -13.051 1.00 90.25 82 GLU A C 1
ATOM 619 O O . GLU A 1 82 ? 7.658 -14.219 -14.019 1.00 90.25 82 GLU A O 1
ATOM 624 N N . VAL A 1 83 ? 8.415 -14.565 -11.930 1.00 92.69 83 VAL A N 1
ATOM 625 C CA . VAL A 1 83 ? 8.997 -13.233 -11.744 1.00 92.69 83 VAL A CA 1
ATOM 626 C C . VAL A 1 83 ? 10.415 -13.346 -11.215 1.00 92.69 83 VAL A C 1
ATOM 628 O O . VAL A 1 83 ? 10.677 -14.051 -10.241 1.00 92.69 83 VAL A O 1
ATOM 631 N N . LEU A 1 84 ? 11.339 -12.628 -11.845 1.00 94.44 84 LEU A N 1
ATOM 632 C CA . LEU A 1 84 ? 12.694 -12.457 -11.339 1.00 94.44 84 LEU A CA 1
ATOM 633 C C . LEU A 1 84 ? 12.723 -11.228 -10.428 1.00 94.44 84 LEU A C 1
ATOM 635 O O . LEU A 1 84 ? 12.596 -10.106 -10.918 1.00 94.44 84 LEU A O 1
ATOM 639 N N . VAL A 1 85 ? 12.872 -11.433 -9.118 1.00 92.75 85 VAL A N 1
ATOM 640 C CA . VAL A 1 85 ? 12.905 -10.334 -8.140 1.00 92.75 85 VAL A CA 1
ATOM 641 C C . VAL A 1 85 ? 14.344 -9.947 -7.836 1.00 92.75 85 VAL A C 1
ATOM 643 O O . VAL A 1 85 ? 15.137 -10.760 -7.365 1.00 92.75 85 VAL A O 1
ATOM 646 N N . VAL A 1 86 ? 14.662 -8.681 -8.075 1.00 93.06 86 VAL A N 1
ATOM 647 C CA . VAL A 1 86 ? 15.974 -8.085 -7.856 1.00 93.06 86 VAL A CA 1
ATOM 648 C C . VAL A 1 86 ? 15.801 -6.914 -6.903 1.00 93.06 86 VAL A C 1
ATOM 650 O O . VAL A 1 86 ? 15.138 -5.938 -7.234 1.00 93.06 86 VAL A O 1
ATOM 653 N N . ASN A 1 87 ? 16.390 -6.993 -5.715 1.00 90.19 87 ASN A N 1
ATOM 654 C CA . ASN A 1 87 ? 16.388 -5.862 -4.792 1.00 90.19 87 ASN A CA 1
ATOM 655 C C . ASN A 1 87 ? 17.650 -5.014 -5.014 1.00 90.19 87 ASN A C 1
ATOM 657 O O . ASN A 1 87 ? 18.753 -5.565 -5.034 1.00 90.19 87 ASN A O 1
ATOM 661 N N . GLY A 1 88 ? 17.506 -3.697 -5.176 1.00 85.81 88 GLY A N 1
ATOM 662 C CA . GLY A 1 88 ? 18.601 -2.778 -5.495 1.00 85.81 88 GLY A CA 1
ATOM 663 C C . GLY A 1 88 ? 19.865 -2.972 -4.645 1.00 85.81 88 GLY A C 1
ATOM 664 O O . GLY A 1 88 ? 20.926 -3.286 -5.195 1.00 85.81 88 GLY A O 1
ATOM 665 N N . PRO A 1 89 ? 19.769 -2.913 -3.305 1.00 86.62 89 PRO A N 1
ATOM 666 C CA . PRO A 1 89 ? 20.902 -3.127 -2.408 1.00 86.62 89 PRO A CA 1
ATOM 667 C C . PRO A 1 89 ? 21.581 -4.498 -2.526 1.00 86.62 89 PRO A C 1
ATOM 669 O O . PRO A 1 89 ? 22.736 -4.632 -2.134 1.00 86.62 89 PRO A O 1
ATOM 672 N N . GLN A 1 90 ? 20.903 -5.531 -3.042 1.00 86.50 90 GLN A N 1
ATOM 673 C CA . GLN A 1 90 ? 21.500 -6.867 -3.167 1.00 86.50 90 GLN A CA 1
ATOM 674 C C . GLN A 1 90 ? 22.523 -6.953 -4.298 1.00 86.50 90 GLN A C 1
ATOM 676 O O . GLN A 1 90 ? 23.451 -7.757 -4.214 1.00 86.50 90 GLN A O 1
ATOM 681 N N . ILE A 1 91 ? 22.344 -6.165 -5.360 1.00 87.06 91 ILE A N 1
ATOM 682 C CA . ILE A 1 91 ? 23.213 -6.224 -6.543 1.00 87.06 91 ILE A CA 1
ATOM 683 C C . ILE A 1 91 ? 24.138 -5.013 -6.666 1.00 87.06 91 ILE A C 1
ATOM 685 O O . ILE A 1 91 ? 25.110 -5.070 -7.419 1.00 87.06 91 ILE A O 1
ATOM 689 N N . GLN A 1 92 ? 23.868 -3.937 -5.922 1.00 86.19 92 GLN A N 1
ATOM 690 C CA . GLN A 1 92 ? 24.734 -2.769 -5.898 1.00 86.19 92 GLN A CA 1
ATOM 691 C C . GLN A 1 92 ? 26.100 -3.131 -5.303 1.00 86.19 92 GLN A C 1
ATOM 693 O O . GLN A 1 92 ? 26.218 -3.650 -4.193 1.00 86.19 92 GLN A O 1
ATOM 698 N N . SER A 1 93 ? 27.159 -2.820 -6.043 1.00 84.19 93 SER A N 1
ATOM 699 C CA . SER A 1 93 ? 28.532 -3.005 -5.597 1.00 84.19 93 SER A CA 1
ATOM 700 C C . SER A 1 93 ? 29.353 -1.728 -5.768 1.00 84.19 93 SER A C 1
ATOM 702 O O . SER A 1 93 ? 29.245 -1.077 -6.809 1.00 84.19 93 SER A O 1
ATOM 704 N N . PRO A 1 94 ? 30.220 -1.383 -4.794 1.00 77.50 94 PRO A N 1
ATOM 705 C CA . PRO A 1 94 ? 31.195 -0.308 -4.967 1.00 77.50 94 PRO A CA 1
ATOM 706 C C . PRO A 1 94 ? 32.345 -0.709 -5.908 1.00 77.50 94 PRO A C 1
ATOM 708 O O . PRO A 1 94 ? 33.118 0.146 -6.333 1.00 77.50 94 PRO A O 1
ATOM 711 N N . TYR A 1 95 ? 32.486 -2.000 -6.229 1.00 83.12 95 TYR A N 1
ATOM 712 C CA . TYR A 1 95 ? 33.485 -2.478 -7.178 1.00 83.12 95 TYR A CA 1
ATOM 713 C C . TYR A 1 95 ? 32.993 -2.248 -8.607 1.00 83.12 95 TYR A C 1
ATOM 715 O O . TYR A 1 95 ? 32.001 -2.843 -9.037 1.00 83.12 95 TYR A O 1
ATOM 723 N N . VAL A 1 96 ? 33.710 -1.387 -9.332 1.00 79.88 96 VAL A N 1
ATOM 724 C CA . VAL A 1 96 ? 33.408 -1.008 -10.719 1.00 79.88 96 VAL A CA 1
ATOM 725 C C . VAL A 1 96 ? 33.220 -2.255 -11.586 1.00 79.88 96 VAL A C 1
ATOM 727 O O . VAL A 1 96 ? 34.071 -3.143 -11.594 1.00 79.88 96 VAL A O 1
ATOM 730 N N . GLY A 1 97 ? 32.110 -2.319 -12.321 1.00 86.31 97 GLY A N 1
ATOM 731 C CA . GLY A 1 97 ? 31.819 -3.383 -13.279 1.00 86.31 97 GLY A CA 1
ATOM 732 C C . GLY A 1 97 ? 30.993 -4.548 -12.731 1.00 86.31 97 GLY A C 1
ATOM 733 O O . GLY A 1 97 ? 30.353 -5.236 -13.525 1.00 86.31 97 GLY A O 1
ATOM 734 N N . LYS A 1 98 ? 30.956 -4.780 -11.409 1.00 90.06 98 LYS A N 1
ATOM 735 C CA . LYS A 1 98 ? 30.246 -5.938 -10.830 1.00 90.06 98 LYS A CA 1
ATOM 736 C C . LYS A 1 98 ? 28.724 -5.797 -10.916 1.00 90.06 98 LYS A C 1
ATOM 738 O O . LYS A 1 98 ? 28.020 -6.756 -11.246 1.00 90.06 98 LYS A O 1
ATOM 743 N N . THR A 1 99 ? 28.206 -4.603 -10.640 1.00 92.62 99 THR A N 1
ATOM 744 C CA . THR A 1 99 ? 26.771 -4.324 -10.785 1.00 92.62 99 THR A CA 1
ATOM 745 C C . THR A 1 99 ? 26.367 -4.401 -12.260 1.00 92.62 99 THR A C 1
ATOM 747 O O . THR A 1 99 ? 25.360 -5.016 -12.598 1.00 92.62 99 THR A O 1
ATOM 750 N N . GLU A 1 100 ? 27.186 -3.852 -13.159 1.00 93.62 100 GLU A N 1
ATOM 751 C CA . GLU A 1 100 ? 26.974 -3.872 -14.608 1.00 93.62 100 GLU A CA 1
ATOM 752 C C . GLU A 1 100 ? 26.983 -5.296 -15.174 1.00 93.62 100 GLU A C 1
ATOM 754 O O . GLU A 1 100 ? 26.149 -5.638 -16.011 1.00 93.62 100 GLU A O 1
ATOM 759 N N . GLU A 1 101 ? 27.894 -6.150 -14.703 1.00 93.44 101 GLU A N 1
ATOM 760 C CA . GLU A 1 101 ? 27.914 -7.576 -15.033 1.00 93.44 101 GLU A CA 1
ATOM 761 C C . GLU A 1 101 ? 26.625 -8.273 -14.590 1.00 93.44 101 GLU A C 1
ATOM 763 O O . GLU A 1 101 ? 26.040 -9.034 -15.362 1.00 93.44 101 GLU A O 1
ATOM 768 N N . THR A 1 102 ? 26.140 -7.962 -13.386 1.00 93.00 102 THR A N 1
ATOM 769 C CA . THR A 1 102 ? 24.890 -8.523 -12.861 1.00 93.00 102 THR A CA 1
ATOM 770 C C . THR A 1 102 ? 23.685 -8.073 -13.692 1.00 93.00 102 THR A C 1
ATOM 772 O O . THR A 1 102 ? 22.853 -8.904 -14.055 1.00 93.00 102 THR A O 1
ATOM 775 N N . ILE A 1 103 ? 23.622 -6.793 -14.077 1.00 94.31 103 ILE A N 1
ATOM 776 C CA . ILE A 1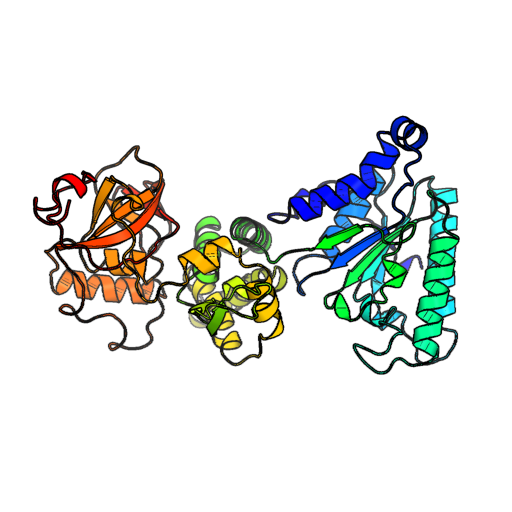 103 ? 22.600 -6.263 -14.994 1.00 94.31 103 ILE A CA 1
ATOM 777 C C . ILE A 1 103 ? 22.646 -7.019 -16.330 1.00 94.31 103 ILE A C 1
ATOM 779 O O . ILE A 1 103 ? 21.626 -7.555 -16.761 1.00 94.31 103 ILE A O 1
ATOM 783 N N . ARG A 1 104 ? 23.824 -7.166 -16.953 1.00 94.44 104 ARG A N 1
ATOM 784 C CA . ARG A 1 104 ? 23.971 -7.948 -18.198 1.00 94.44 104 ARG A CA 1
ATOM 785 C C . ARG A 1 104 ? 23.495 -9.391 -18.034 1.00 94.44 104 ARG A C 1
ATOM 787 O O . ARG A 1 104 ? 22.814 -9.919 -18.914 1.00 94.44 104 ARG A O 1
ATOM 794 N N . ALA A 1 105 ? 23.818 -10.030 -16.910 1.00 93.75 105 ALA A N 1
ATOM 795 C CA . ALA A 1 105 ? 23.389 -11.392 -16.612 1.00 93.75 105 ALA A CA 1
ATOM 796 C C . ALA A 1 105 ? 21.860 -11.510 -16.458 1.00 93.75 105 ALA A C 1
ATOM 798 O O . ALA A 1 105 ? 21.284 -12.478 -16.954 1.00 93.75 105 ALA A O 1
ATOM 799 N N . ILE A 1 106 ? 21.199 -10.524 -15.836 1.00 94.12 106 ILE A N 1
ATOM 800 C CA . ILE A 1 106 ? 19.731 -10.449 -15.708 1.00 94.12 106 ILE A CA 1
ATOM 801 C C . ILE A 1 106 ? 19.063 -10.428 -17.081 1.00 94.12 106 ILE A C 1
ATOM 803 O O . ILE A 1 106 ? 18.229 -11.285 -17.373 1.00 94.12 106 ILE A O 1
ATOM 807 N N . PHE A 1 107 ? 19.454 -9.497 -17.948 1.00 93.94 107 PHE A N 1
ATOM 808 C CA . PHE A 1 107 ? 18.827 -9.368 -19.263 1.00 93.94 107 PHE A CA 1
ATOM 809 C C . PHE A 1 107 ? 19.187 -10.524 -20.200 1.00 93.94 107 PHE A C 1
ATOM 811 O O . PHE A 1 107 ? 18.342 -10.972 -20.977 1.00 93.94 107 PHE A O 1
ATOM 818 N N . LYS A 1 108 ? 20.406 -11.073 -20.100 1.00 93.62 108 LYS A N 1
ATOM 819 C CA . LYS A 1 108 ? 20.777 -12.305 -20.809 1.00 93.62 108 LYS A CA 1
ATOM 820 C C . LYS A 1 108 ? 19.874 -13.468 -20.400 1.00 93.62 108 LYS A C 1
ATOM 822 O O . LYS A 1 108 ? 19.316 -14.124 -21.275 1.00 93.62 108 LYS A O 1
ATOM 827 N N . PHE A 1 109 ? 19.688 -13.677 -19.098 1.00 93.19 109 PHE A N 1
ATOM 828 C CA . PHE A 1 109 ? 18.806 -14.717 -18.578 1.00 93.19 109 PHE A CA 1
ATOM 829 C C . PHE A 1 109 ? 17.357 -14.523 -19.043 1.00 93.19 109 PHE A C 1
ATOM 831 O O . PHE A 1 109 ? 16.730 -15.482 -19.478 1.00 93.19 109 PHE A O 1
ATOM 838 N N . ALA A 1 110 ? 16.841 -13.290 -19.024 1.00 93.06 110 ALA A N 1
ATOM 839 C CA . ALA A 1 110 ? 15.487 -12.999 -19.494 1.00 93.06 110 ALA A CA 1
ATOM 840 C C . ALA A 1 110 ? 15.296 -13.332 -20.986 1.00 93.06 110 ALA A C 1
ATOM 842 O O . ALA A 1 110 ? 14.298 -13.946 -21.354 1.00 93.06 110 ALA A O 1
ATOM 843 N N . ARG A 1 111 ? 16.281 -13.016 -21.841 1.00 92.12 111 ARG A N 1
ATOM 844 C CA . ARG A 1 111 ? 16.259 -13.390 -23.268 1.00 92.12 111 ARG A CA 1
ATOM 845 C C . ARG A 1 111 ? 16.267 -14.906 -23.476 1.00 92.12 111 ARG A C 1
ATOM 847 O O . ARG A 1 111 ? 15.504 -15.409 -24.296 1.00 92.12 111 ARG A O 1
ATOM 854 N N . GLU A 1 112 ? 17.120 -15.626 -22.748 1.00 92.06 112 GLU A N 1
ATOM 855 C CA . GLU A 1 112 ? 17.192 -17.094 -22.805 1.00 92.06 112 GLU A CA 1
ATOM 856 C C . GLU A 1 112 ? 15.884 -17.736 -22.328 1.00 92.06 112 GLU A C 1
ATOM 858 O O . GLU A 1 112 ? 15.356 -18.637 -22.983 1.00 92.06 112 GLU A O 1
ATOM 863 N N . TYR A 1 113 ? 15.324 -17.220 -21.232 1.00 92.06 113 TYR A N 1
ATOM 864 C CA . TYR A 1 113 ? 14.022 -17.619 -20.715 1.00 92.06 113 TYR A CA 1
ATOM 865 C C . TYR A 1 113 ? 12.935 -17.412 -21.776 1.00 92.06 113 TYR A C 1
ATOM 867 O O . TYR A 1 113 ? 12.218 -18.350 -22.118 1.00 92.06 113 TYR A O 1
ATOM 875 N N . ALA A 1 114 ? 12.846 -16.219 -22.363 1.00 90.88 114 ALA A N 1
ATOM 876 C CA . ALA A 1 114 ? 11.830 -15.917 -23.361 1.00 90.88 114 ALA A CA 1
ATOM 877 C C . ALA A 1 114 ? 11.937 -16.790 -24.616 1.00 90.88 114 ALA A C 1
ATOM 879 O O . ALA A 1 114 ? 10.921 -17.240 -25.145 1.00 90.88 114 ALA A O 1
ATOM 880 N N . ALA A 1 115 ? 13.157 -17.077 -25.075 1.00 89.75 115 ALA A N 1
ATOM 881 C CA . ALA A 1 115 ? 13.383 -17.972 -26.206 1.00 89.75 115 ALA A CA 1
ATOM 882 C C . ALA A 1 115 ? 12.892 -19.403 -25.920 1.00 89.75 115 ALA A C 1
ATOM 884 O O . ALA A 1 115 ? 12.326 -20.049 -26.803 1.00 89.75 115 ALA A O 1
ATOM 885 N N . HIS A 1 116 ? 13.078 -19.886 -24.689 1.00 90.06 116 HIS A N 1
ATOM 886 C CA . HIS A 1 116 ? 12.680 -21.232 -24.281 1.00 90.06 116 HIS A CA 1
ATOM 887 C C . HIS A 1 116 ? 11.175 -21.343 -23.970 1.00 90.06 116 HIS A C 1
ATOM 889 O O . HIS A 1 116 ? 10.525 -22.304 -24.380 1.00 90.06 116 HIS A O 1
ATOM 895 N N . HIS A 1 117 ? 10.607 -20.349 -23.284 1.00 87.69 117 HIS A N 1
ATOM 896 C CA . HIS A 1 117 ? 9.230 -20.363 -22.777 1.00 87.69 117 HIS A CA 1
ATOM 897 C C . HIS A 1 117 ? 8.221 -19.649 -23.694 1.00 87.69 117 HIS A C 1
ATOM 899 O O . HIS A 1 117 ? 7.017 -19.771 -23.488 1.00 87.69 117 HIS A O 1
ATOM 905 N N . LYS A 1 118 ? 8.692 -18.950 -24.737 1.00 87.62 118 LYS A N 1
ATOM 906 C CA . LYS A 1 118 ? 7.886 -18.214 -25.732 1.00 87.62 118 LYS A CA 1
ATOM 907 C C . LYS A 1 118 ? 7.009 -17.095 -25.149 1.00 87.62 118 LYS A C 1
ATOM 909 O O . LYS A 1 118 ? 5.985 -16.744 -25.736 1.00 87.62 118 LYS A O 1
ATOM 914 N N . HIS A 1 119 ? 7.423 -16.512 -24.027 1.00 88.25 119 HIS A N 1
ATOM 915 C CA . HIS A 1 119 ? 6.790 -15.340 -23.424 1.00 88.25 119 HIS A CA 1
ATOM 916 C C . HIS A 1 119 ? 7.833 -14.474 -22.700 1.00 88.25 119 HIS A C 1
ATOM 918 O O . HIS A 1 119 ? 8.858 -15.008 -22.267 1.00 88.25 119 HIS A O 1
ATOM 924 N N . PRO A 1 120 ? 7.598 -13.158 -22.544 1.00 90.31 120 PRO A N 1
ATOM 925 C CA . PRO A 1 120 ? 8.527 -12.295 -21.826 1.00 90.31 120 PRO A CA 1
ATOM 926 C C . PRO A 1 120 ? 8.609 -12.688 -20.347 1.00 90.31 120 PRO A C 1
ATOM 928 O O . PRO A 1 120 ? 7.593 -12.993 -19.716 1.00 90.31 120 PRO A O 1
ATOM 931 N N . LEU A 1 121 ? 9.819 -12.652 -19.782 1.00 92.88 121 LEU A N 1
ATOM 932 C CA . LEU A 1 121 ? 10.019 -12.789 -18.338 1.00 92.88 121 LEU A CA 1
ATOM 933 C C . LEU A 1 121 ? 9.692 -11.465 -17.643 1.00 92.88 121 LEU A C 1
ATOM 935 O O . LEU A 1 121 ? 10.208 -10.416 -18.039 1.00 92.88 121 LEU A O 1
ATOM 939 N N . THR A 1 122 ? 8.894 -11.499 -16.577 1.00 93.94 122 THR A N 1
ATOM 940 C CA . THR A 1 122 ? 8.723 -10.325 -15.716 1.00 93.94 122 THR A CA 1
ATOM 941 C C . THR A 1 122 ? 9.959 -10.150 -14.839 1.00 93.94 122 THR A C 1
ATOM 943 O O . THR A 1 122 ? 10.299 -11.031 -14.048 1.00 93.94 122 THR A O 1
ATOM 946 N N . VAL A 1 123 ? 10.634 -9.008 -14.964 1.00 95.25 123 VAL A N 1
ATOM 947 C CA . VAL A 1 123 ? 11.809 -8.659 -14.155 1.00 95.25 123 VAL A CA 1
ATOM 948 C C . VAL A 1 123 ? 11.445 -7.490 -13.255 1.00 95.25 123 VAL A C 1
ATOM 950 O O . VAL A 1 123 ? 11.173 -6.394 -13.738 1.00 95.25 123 VAL A O 1
ATOM 953 N N . PHE A 1 124 ? 11.427 -7.726 -11.947 1.00 95.88 124 PHE A N 1
ATOM 954 C CA . PHE A 1 124 ? 11.057 -6.734 -10.948 1.00 95.88 124 PHE A CA 1
ATOM 955 C C . PHE A 1 124 ? 12.291 -6.220 -10.211 1.00 95.88 124 PHE A C 1
ATOM 957 O O . PHE A 1 124 ? 12.944 -6.984 -9.503 1.00 95.88 124 PHE A O 1
ATOM 964 N N . PHE A 1 125 ? 12.578 -4.929 -10.353 1.00 95.94 125 PHE A N 1
ATOM 965 C CA . PHE A 1 125 ? 13.595 -4.228 -9.577 1.00 95.94 125 PHE A CA 1
ATOM 966 C C . PHE A 1 125 ? 12.925 -3.445 -8.448 1.00 95.94 125 PHE A C 1
ATOM 968 O O . PHE A 1 125 ? 12.266 -2.437 -8.706 1.00 95.94 125 PHE A O 1
ATOM 975 N N . ASP A 1 126 ? 13.096 -3.902 -7.210 1.00 94.00 126 ASP A N 1
ATOM 976 C CA . ASP A 1 126 ? 12.674 -3.164 -6.016 1.00 94.00 126 ASP A CA 1
ATOM 977 C C . ASP A 1 126 ? 13.778 -2.204 -5.560 1.00 94.00 126 ASP A C 1
ATOM 979 O O . ASP A 1 126 ? 14.962 -2.459 -5.797 1.00 94.00 126 ASP A O 1
ATOM 983 N N . GLU A 1 127 ? 13.388 -1.104 -4.916 1.00 93.44 127 GLU A N 1
ATOM 984 C CA . GLU A 1 127 ? 14.297 -0.010 -4.530 1.00 93.44 127 GLU A CA 1
ATOM 985 C C . GLU A 1 127 ? 15.170 0.472 -5.705 1.00 93.44 127 GLU A C 1
ATOM 987 O O . GLU A 1 127 ? 16.388 0.645 -5.599 1.00 93.44 127 GLU A O 1
ATOM 992 N N . ALA A 1 128 ? 14.539 0.675 -6.863 1.00 94.88 128 ALA A N 1
ATOM 993 C CA . ALA A 1 128 ? 15.209 1.030 -8.108 1.00 94.88 128 ALA A CA 1
ATOM 994 C C . ALA A 1 128 ? 16.052 2.317 -7.999 1.00 94.88 128 ALA A C 1
ATOM 996 O O . ALA A 1 128 ? 17.032 2.464 -8.728 1.00 94.88 128 ALA A O 1
ATOM 997 N N . GLU A 1 129 ? 15.734 3.223 -7.065 1.00 92.75 129 GLU A N 1
ATOM 998 C CA . GLU A 1 129 ? 16.490 4.457 -6.799 1.00 92.75 129 GLU A CA 1
ATOM 999 C C . GLU A 1 129 ? 17.924 4.195 -6.324 1.00 92.75 129 GLU A C 1
ATOM 1001 O O . GLU A 1 129 ? 18.793 5.059 -6.446 1.00 92.75 129 GLU A O 1
ATOM 1006 N N . VAL A 1 130 ? 18.182 3.001 -5.787 1.00 92.00 130 VAL A N 1
ATOM 1007 C CA . VAL A 1 130 ? 19.509 2.575 -5.340 1.00 92.00 130 VAL A CA 1
ATOM 1008 C C . VAL A 1 130 ? 20.406 2.252 -6.536 1.00 92.00 130 VAL A C 1
ATOM 1010 O O . VAL A 1 130 ? 21.601 2.541 -6.507 1.00 92.00 130 VAL A O 1
ATOM 1013 N N . LEU A 1 131 ? 19.831 1.675 -7.593 1.00 92.12 131 LEU A N 1
ATOM 1014 C CA . LEU A 1 131 ? 20.560 1.247 -8.790 1.00 92.12 131 LEU A CA 1
ATOM 1015 C C . LEU A 1 131 ? 20.609 2.311 -9.872 1.00 92.12 131 LEU A C 1
ATOM 1017 O O . LEU A 1 131 ? 21.587 2.392 -10.614 1.00 92.12 131 LEU A O 1
ATOM 1021 N N . PHE A 1 132 ? 19.541 3.096 -9.989 1.00 94.00 132 PHE A N 1
ATOM 1022 C CA . PHE A 1 132 ? 19.361 4.008 -11.106 1.00 94.00 132 PHE A CA 1
ATOM 1023 C C . PHE A 1 132 ? 19.138 5.452 -10.641 1.00 94.00 132 PHE A C 1
ATOM 1025 O O . PHE A 1 132 ? 18.085 6.034 -10.923 1.00 94.00 132 PHE A O 1
ATOM 1032 N N . PRO A 1 133 ? 20.111 6.037 -9.913 1.00 93.94 133 PRO A N 1
ATOM 1033 C CA . PRO A 1 133 ? 19.971 7.377 -9.373 1.00 93.94 133 PRO A CA 1
ATOM 1034 C C . PRO A 1 133 ? 19.965 8.443 -10.477 1.00 93.94 133 PRO A C 1
ATOM 1036 O O . PRO A 1 133 ? 20.588 8.270 -11.524 1.00 93.94 133 PRO A O 1
ATOM 1039 N N . ASP A 1 134 ? 19.324 9.583 -10.210 1.00 93.38 134 ASP A N 1
ATOM 1040 C CA . ASP A 1 134 ? 19.366 10.767 -11.076 1.00 93.38 134 ASP A CA 1
ATOM 1041 C C . ASP A 1 134 ? 20.804 11.276 -11.283 1.00 93.38 134 ASP A C 1
ATOM 1043 O O . ASP A 1 134 ? 21.390 11.927 -10.411 1.00 93.38 134 ASP A O 1
ATOM 1047 N N . ARG A 1 135 ? 21.355 11.034 -12.479 1.00 91.06 135 ARG A N 1
ATOM 1048 C CA . ARG A 1 135 ? 22.734 11.399 -12.848 1.00 91.06 135 ARG A CA 1
ATOM 1049 C C . ARG A 1 135 ? 22.983 12.903 -12.936 1.00 91.06 135 ARG A C 1
ATOM 1051 O O . ARG A 1 135 ? 24.134 13.320 -12.987 1.00 91.06 135 ARG A O 1
ATOM 1058 N N . THR A 1 136 ? 21.944 13.740 -12.946 1.00 87.38 136 THR A N 1
ATOM 1059 C CA . THR A 1 136 ? 22.127 15.204 -12.958 1.00 87.38 136 THR A CA 1
ATOM 1060 C C . THR A 1 136 ? 22.672 15.743 -11.633 1.00 87.38 136 THR A C 1
ATOM 1062 O O . THR A 1 136 ? 23.087 16.898 -11.557 1.00 87.38 136 THR A O 1
ATOM 1065 N N . GLY A 1 137 ? 22.664 14.925 -10.576 1.00 80.75 137 GLY A N 1
ATOM 1066 C CA . GLY A 1 137 ? 23.142 15.314 -9.257 1.00 80.75 137 GLY A CA 1
ATOM 1067 C C . GLY A 1 137 ? 22.184 16.228 -8.487 1.00 80.75 137 GLY A C 1
ATOM 1068 O O . GLY A 1 137 ? 22.569 16.745 -7.438 1.00 80.75 137 GLY A O 1
ATOM 1069 N N . ARG A 1 138 ? 20.945 16.424 -8.973 1.00 83.69 138 ARG A N 1
ATOM 1070 C CA . ARG A 1 138 ? 19.927 17.265 -8.314 1.00 83.69 138 ARG A CA 1
ATOM 1071 C C . ARG A 1 138 ? 19.538 16.732 -6.935 1.00 83.69 138 ARG A C 1
ATOM 1073 O O . ARG A 1 138 ? 19.398 17.516 -6.003 1.00 83.69 138 ARG A O 1
ATOM 1080 N N . ALA A 1 139 ? 19.377 15.413 -6.805 1.00 77.50 139 ALA A N 1
ATOM 1081 C CA . ALA A 1 139 ? 18.987 14.777 -5.545 1.00 77.50 139 ALA A CA 1
ATOM 1082 C C . ALA A 1 139 ? 20.178 14.559 -4.593 1.00 77.50 139 ALA A C 1
ATOM 1084 O O . ALA A 1 139 ? 20.086 14.822 -3.395 1.00 77.50 139 ALA A O 1
ATOM 1085 N N . ARG A 1 140 ? 21.306 14.063 -5.117 1.00 88.75 140 ARG A N 1
ATOM 1086 C CA . ARG A 1 140 ? 22.562 13.871 -4.378 1.00 88.75 140 ARG A CA 1
ATOM 1087 C C . ARG A 1 140 ? 23.745 13.782 -5.332 1.00 88.75 140 ARG A C 1
ATOM 1089 O O . ARG A 1 140 ? 23.565 13.515 -6.514 1.00 88.75 140 ARG A O 1
ATOM 1096 N N . ARG A 1 141 ? 24.968 13.884 -4.800 1.00 89.75 141 ARG A N 1
ATOM 1097 C CA . ARG A 1 141 ? 26.175 13.517 -5.555 1.00 89.75 141 ARG A CA 1
ATOM 1098 C C . ARG A 1 141 ? 26.079 12.050 -5.994 1.00 89.75 141 ARG A C 1
ATOM 1100 O O . ARG A 1 141 ? 25.903 11.161 -5.155 1.00 89.75 141 ARG A O 1
ATOM 1107 N N . VAL A 1 142 ? 26.218 11.836 -7.296 1.00 90.38 142 VAL A N 1
ATOM 1108 C CA . VAL A 1 142 ? 26.278 10.520 -7.936 1.00 90.38 142 VAL A CA 1
ATOM 1109 C C . VAL A 1 142 ? 27.732 10.198 -8.249 1.00 90.38 142 VAL A C 1
ATOM 1111 O O . VAL A 1 142 ? 28.527 11.086 -8.565 1.00 90.38 142 VAL A O 1
ATOM 1114 N N . MET A 1 143 ? 28.104 8.939 -8.067 1.00 90.19 143 MET A N 1
ATOM 1115 C CA . MET A 1 143 ? 29.458 8.466 -8.315 1.00 90.19 143 MET A CA 1
ATOM 1116 C C . MET A 1 143 ? 29.582 7.904 -9.740 1.00 90.19 143 MET A C 1
ATOM 1118 O O . MET A 1 143 ? 28.608 7.353 -10.252 1.00 90.19 143 MET A O 1
ATOM 1122 N N . PRO A 1 144 ? 30.771 7.939 -10.375 1.00 88.88 144 PRO A N 1
ATOM 1123 C CA . PRO A 1 144 ? 30.930 7.481 -11.760 1.00 88.88 144 PRO A CA 1
ATOM 1124 C C . PRO A 1 144 ? 30.471 6.034 -12.011 1.00 88.88 144 PRO A C 1
ATOM 1126 O O . PRO A 1 144 ? 29.950 5.716 -13.077 1.00 88.88 144 PRO A O 1
ATOM 1129 N N . TRP A 1 145 ? 30.628 5.146 -11.024 1.00 88.06 145 TRP A N 1
ATOM 1130 C CA . TRP A 1 145 ? 30.150 3.763 -11.130 1.00 88.06 145 TRP A CA 1
ATOM 1131 C C . TRP A 1 145 ? 28.620 3.656 -11.098 1.00 88.06 145 TRP A C 1
ATOM 1133 O O . TRP A 1 145 ? 28.068 2.752 -11.709 1.00 88.06 145 TRP A O 1
ATOM 1143 N N . GLU A 1 146 ? 27.919 4.571 -10.428 1.00 91.00 146 GLU A N 1
ATOM 1144 C CA . GLU A 1 146 ? 26.452 4.618 -10.428 1.00 91.00 146 GLU A CA 1
ATOM 1145 C C . GLU A 1 146 ? 25.932 5.129 -11.779 1.00 91.00 146 GLU A C 1
ATOM 1147 O O . GLU A 1 146 ? 24.984 4.576 -12.332 1.00 91.00 146 GLU A O 1
ATOM 1152 N N . GLU A 1 147 ? 26.604 6.121 -12.376 1.00 91.06 147 GLU A N 1
ATOM 1153 C CA . GLU A 1 147 ? 26.287 6.586 -13.735 1.00 91.06 147 GLU A CA 1
ATOM 1154 C C . GLU A 1 147 ? 26.474 5.475 -14.779 1.00 91.06 147 GLU A C 1
ATOM 1156 O O . GLU A 1 147 ? 25.636 5.303 -15.670 1.00 91.06 147 GLU A O 1
ATOM 1161 N N . SER A 1 148 ? 27.558 4.703 -14.645 1.00 91.44 148 SER A N 1
ATOM 1162 C CA . SER A 1 148 ? 27.863 3.536 -15.481 1.00 91.44 148 SER A CA 1
ATOM 1163 C C . SER A 1 148 ? 26.782 2.452 -15.372 1.00 91.44 148 SER A C 1
ATOM 1165 O O . SER A 1 148 ? 26.341 1.911 -16.388 1.00 91.44 148 SER A O 1
ATOM 1167 N N . GLN A 1 149 ? 26.277 2.186 -14.163 1.00 93.69 149 GLN A N 1
ATOM 1168 C CA . GLN A 1 149 ? 25.178 1.241 -13.930 1.00 93.69 149 GLN A CA 1
ATOM 1169 C C . GLN A 1 149 ? 23.891 1.660 -14.642 1.00 93.69 149 GLN A C 1
ATOM 1171 O O . GLN A 1 149 ? 23.277 0.839 -15.330 1.00 93.69 149 GLN A O 1
ATOM 1176 N N . VAL A 1 150 ? 23.520 2.942 -14.548 1.00 94.50 150 VAL A N 1
ATOM 1177 C CA . VAL A 1 150 ? 22.370 3.494 -15.281 1.00 94.50 150 VAL A CA 1
ATOM 1178 C C . VAL A 1 150 ? 22.582 3.329 -16.785 1.00 94.50 150 VAL A C 1
ATOM 1180 O O . VAL A 1 150 ? 21.703 2.823 -17.477 1.00 94.50 150 VAL A O 1
ATOM 1183 N N . ALA A 1 151 ? 23.755 3.703 -17.305 1.00 94.31 151 ALA A N 1
ATOM 1184 C CA . ALA A 1 151 ? 24.059 3.587 -18.730 1.00 94.31 151 ALA A CA 1
ATOM 1185 C C . ALA A 1 151 ? 23.963 2.135 -19.233 1.00 94.31 151 ALA A C 1
ATOM 1187 O O . ALA A 1 151 ? 23.368 1.890 -20.283 1.00 94.31 151 ALA A O 1
ATOM 1188 N N . GLN A 1 152 ? 24.484 1.171 -18.468 1.00 95.25 152 GLN A N 1
ATOM 1189 C CA . GLN A 1 152 ? 24.399 -0.251 -18.798 1.00 95.25 152 GLN A CA 1
ATOM 1190 C C . GLN A 1 152 ? 22.950 -0.754 -18.810 1.00 95.25 152 GLN A C 1
ATOM 1192 O O . GLN A 1 152 ? 22.573 -1.500 -19.714 1.00 95.25 152 GLN A O 1
ATOM 1197 N N . PHE A 1 153 ? 22.134 -0.357 -17.833 1.00 95.12 153 PHE A N 1
ATOM 1198 C CA . PHE A 1 153 ? 20.720 -0.728 -17.798 1.00 95.12 153 PHE A CA 1
ATOM 1199 C C . PHE A 1 153 ? 19.952 -0.156 -18.995 1.00 95.12 153 PHE A C 1
ATOM 1201 O O . PHE A 1 153 ? 19.201 -0.879 -19.646 1.00 95.12 153 PHE A O 1
ATOM 1208 N N . LEU A 1 154 ? 20.181 1.118 -19.331 1.00 93.88 154 LEU A N 1
ATOM 1209 C CA . LEU A 1 154 ? 19.569 1.753 -20.501 1.00 93.88 154 LEU A CA 1
ATOM 1210 C C . LEU A 1 154 ? 19.956 1.037 -21.801 1.00 93.88 154 LEU A C 1
ATOM 1212 O O . LEU A 1 154 ? 19.088 0.792 -22.634 1.00 93.88 154 LEU A O 1
ATOM 1216 N N . ALA A 1 155 ? 21.225 0.644 -21.947 1.00 93.44 155 ALA A N 1
ATOM 1217 C CA . ALA A 1 155 ? 21.684 -0.117 -23.106 1.00 93.44 155 ALA A CA 1
ATOM 1218 C C . ALA A 1 155 ? 20.982 -1.483 -23.228 1.00 93.44 155 ALA A C 1
ATOM 1220 O O . ALA A 1 155 ? 20.592 -1.875 -24.327 1.00 93.44 155 ALA A O 1
ATOM 1221 N N . GLU A 1 156 ? 20.771 -2.195 -22.115 1.00 93.69 156 GLU A N 1
ATOM 1222 C CA . GLU A 1 156 ? 20.021 -3.459 -22.129 1.00 93.69 156 GLU A CA 1
ATOM 1223 C C . GLU A 1 156 ? 18.533 -3.253 -22.456 1.00 93.69 156 GLU A C 1
ATOM 1225 O O . GLU A 1 156 ? 17.974 -4.023 -23.237 1.00 93.69 156 GLU A O 1
ATOM 1230 N N . MET A 1 157 ? 17.895 -2.206 -21.920 1.00 91.81 157 MET A N 1
ATOM 1231 C CA . MET A 1 157 ? 16.500 -1.855 -22.232 1.00 91.81 157 MET A CA 1
ATOM 1232 C C . MET A 1 157 ? 16.305 -1.498 -23.712 1.00 91.81 157 MET A C 1
ATOM 1234 O O . MET A 1 157 ? 15.335 -1.928 -24.346 1.00 91.81 157 MET A O 1
ATOM 1238 N N . ASP A 1 158 ? 17.236 -0.736 -24.286 1.00 88.94 158 ASP A N 1
ATOM 1239 C CA . ASP A 1 158 ? 17.196 -0.359 -25.698 1.00 88.94 158 ASP A CA 1
ATOM 1240 C C . ASP A 1 158 ? 17.397 -1.594 -26.595 1.00 88.94 158 ASP A C 1
ATOM 1242 O O . ASP A 1 158 ? 16.697 -1.747 -27.598 1.00 88.94 158 ASP A O 1
ATOM 1246 N N . GLY A 1 159 ? 18.273 -2.521 -26.184 1.00 85.88 159 GLY A N 1
ATOM 1247 C CA . GLY A 1 159 ? 18.539 -3.792 -26.867 1.00 85.88 159 GLY A CA 1
ATOM 1248 C C . GLY A 1 159 ? 17.490 -4.895 -26.660 1.00 85.88 159 GLY A C 1
ATOM 1249 O O . GLY A 1 159 ? 17.577 -5.943 -27.303 1.00 85.88 159 GLY A O 1
ATOM 1250 N N . LEU A 1 160 ? 16.499 -4.707 -25.780 1.00 82.44 160 LEU A N 1
ATOM 1251 C CA . LEU A 1 160 ? 15.397 -5.658 -25.618 1.00 82.44 160 LEU A CA 1
ATOM 1252 C C . LEU A 1 160 ? 14.458 -5.621 -26.828 1.00 82.44 160 LEU A C 1
ATOM 1254 O O . LEU A 1 160 ? 13.845 -4.595 -27.123 1.00 82.44 160 LEU A O 1
ATOM 1258 N N . ASN A 1 161 ? 14.250 -6.771 -27.464 1.00 70.69 161 ASN A N 1
ATOM 1259 C CA . ASN A 1 161 ? 13.113 -6.967 -28.365 1.00 70.69 161 ASN A CA 1
ATOM 1260 C C . ASN A 1 161 ? 11.825 -7.171 -27.542 1.00 70.69 161 ASN A C 1
ATOM 1262 O O . ASN A 1 161 ? 11.893 -7.571 -26.379 1.00 70.69 161 ASN A O 1
ATOM 1266 N N . THR A 1 162 ? 10.652 -6.953 -28.147 1.00 62.78 162 THR A N 1
ATOM 1267 C CA . THR A 1 162 ? 9.328 -7.013 -27.483 1.00 62.78 162 THR A CA 1
ATOM 1268 C C . THR A 1 162 ? 9.029 -8.331 -26.757 1.00 62.78 162 THR A C 1
ATOM 1270 O O . THR A 1 162 ? 8.233 -8.345 -25.827 1.00 62.78 162 THR A O 1
ATOM 1273 N N . MET A 1 163 ? 9.694 -9.429 -27.128 1.00 66.25 163 MET A N 1
ATOM 1274 C CA . MET A 1 163 ? 9.521 -10.744 -26.497 1.00 66.25 163 MET A CA 1
ATOM 1275 C C . MET A 1 163 ? 10.494 -11.033 -25.344 1.00 66.25 163 MET A C 1
ATOM 1277 O O . MET A 1 163 ? 10.353 -12.068 -24.712 1.00 66.25 163 MET A O 1
ATOM 1281 N N . GLY A 1 164 ? 11.497 -10.188 -25.075 1.00 78.69 164 GLY A N 1
ATOM 1282 C CA . GLY A 1 164 ? 12.591 -10.534 -24.156 1.00 78.69 164 GLY A CA 1
ATOM 1283 C C . GLY A 1 164 ? 12.222 -10.466 -22.671 1.00 78.69 164 GLY A C 1
ATOM 1284 O O . GLY A 1 164 ? 12.377 -11.442 -21.942 1.00 78.69 164 GLY A O 1
ATOM 1285 N N . ALA A 1 165 ? 11.752 -9.310 -22.207 1.00 89.81 165 ALA A N 1
ATOM 1286 C CA . ALA A 1 165 ? 11.399 -9.092 -20.808 1.00 89.81 165 ALA A CA 1
ATOM 1287 C C . ALA A 1 165 ? 10.340 -7.998 -20.681 1.00 89.81 165 ALA A C 1
ATOM 1289 O O . ALA A 1 165 ? 10.296 -7.085 -21.504 1.00 89.81 165 ALA A O 1
ATOM 1290 N N . PHE A 1 166 ? 9.549 -8.072 -19.614 1.00 92.50 166 PHE A N 1
ATOM 1291 C CA . PHE A 1 166 ? 8.714 -6.973 -19.143 1.00 92.50 166 PHE A CA 1
ATOM 1292 C C . PHE A 1 166 ? 9.286 -6.461 -17.821 1.00 92.50 166 PHE A C 1
ATOM 1294 O O . PHE A 1 166 ? 9.286 -7.181 -16.818 1.00 92.50 166 PHE A O 1
ATOM 1301 N N . VAL A 1 167 ? 9.830 -5.246 -17.827 1.00 94.88 167 VAL A N 1
ATOM 1302 C CA . VAL A 1 167 ? 10.588 -4.704 -16.694 1.00 94.88 167 VAL A CA 1
ATOM 1303 C C . VAL A 1 167 ? 9.704 -3.834 -15.810 1.00 94.88 167 VAL A C 1
ATOM 1305 O O . VAL A 1 167 ? 9.061 -2.899 -16.271 1.00 94.88 167 VAL A O 1
ATOM 1308 N N . ILE A 1 168 ? 9.689 -4.114 -14.514 1.00 96.00 168 ILE A N 1
ATOM 1309 C CA . ILE A 1 168 ? 8.957 -3.335 -13.519 1.00 96.00 168 ILE A CA 1
ATOM 1310 C C . ILE A 1 168 ? 9.984 -2.730 -12.572 1.00 96.00 168 ILE A C 1
ATOM 1312 O O . ILE A 1 168 ? 10.684 -3.457 -11.871 1.00 96.00 168 ILE A O 1
ATOM 1316 N N . LEU A 1 169 ? 10.069 -1.405 -12.543 1.00 96.81 169 LEU A N 1
ATOM 1317 C CA . LEU A 1 169 ? 10.869 -0.671 -11.567 1.00 96.81 169 LEU A CA 1
ATOM 1318 C C . LEU A 1 169 ? 9.954 -0.219 -10.430 1.00 96.81 169 LEU A C 1
ATOM 1320 O O . LEU A 1 169 ? 8.912 0.366 -10.702 1.00 96.81 169 LEU A O 1
ATOM 1324 N N . ALA A 1 170 ? 10.316 -0.461 -9.173 1.00 96.25 170 ALA A N 1
ATOM 1325 C CA . ALA A 1 170 ? 9.620 0.090 -8.016 1.00 96.25 170 ALA A CA 1
ATOM 1326 C C . ALA A 1 170 ? 10.505 1.072 -7.260 1.00 96.25 170 ALA A C 1
ATOM 1328 O O . ALA A 1 170 ? 11.659 0.777 -6.964 1.00 96.25 170 ALA A O 1
ATOM 1329 N N . THR A 1 171 ? 9.939 2.223 -6.899 1.00 95.00 171 THR A N 1
ATOM 1330 C CA . THR A 1 171 ? 10.629 3.222 -6.080 1.00 95.00 171 THR A CA 1
ATOM 1331 C C . THR A 1 171 ? 9.713 3.857 -5.040 1.00 95.00 171 THR A C 1
ATOM 1333 O O . THR A 1 171 ? 8.504 4.004 -5.247 1.00 95.00 171 THR A O 1
ATOM 1336 N N . ASN A 1 172 ? 10.292 4.247 -3.904 1.00 92.62 172 ASN A N 1
ATOM 1337 C CA . ASN A 1 172 ? 9.634 5.119 -2.926 1.00 92.62 172 ASN A CA 1
ATOM 1338 C C . ASN A 1 172 ? 9.975 6.600 -3.143 1.00 92.62 172 ASN A C 1
ATOM 1340 O O . ASN A 1 172 ? 9.367 7.458 -2.508 1.00 92.62 172 ASN A O 1
ATOM 1344 N N . ARG A 1 173 ? 10.959 6.889 -4.002 1.00 90.06 173 ARG A N 1
ATOM 1345 C CA . ARG A 1 173 ? 11.547 8.214 -4.222 1.00 90.06 173 ARG A CA 1
ATOM 1346 C C . ARG A 1 173 ? 11.622 8.497 -5.723 1.00 90.06 173 ARG A C 1
ATOM 1348 O O . ARG A 1 173 ? 12.702 8.397 -6.307 1.00 90.06 173 ARG A O 1
ATOM 1355 N N . PRO A 1 174 ? 10.487 8.792 -6.383 1.00 90.25 174 PRO A N 1
ATOM 1356 C CA . PRO A 1 174 ? 10.462 9.025 -7.828 1.00 90.25 174 PRO A CA 1
ATOM 1357 C C . PRO A 1 174 ? 11.416 10.142 -8.280 1.00 90.25 174 PRO A C 1
ATOM 1359 O O . PRO A 1 174 ? 11.953 10.075 -9.379 1.00 90.25 174 PRO A O 1
ATOM 1362 N N . GLU A 1 175 ? 11.670 11.135 -7.430 1.00 87.69 175 GLU A N 1
ATOM 1363 C CA . GLU A 1 175 ? 12.617 12.230 -7.655 1.00 87.69 175 GLU A CA 1
ATOM 1364 C C . GLU A 1 175 ? 14.091 11.799 -7.654 1.00 87.69 175 GLU A C 1
ATOM 1366 O O . GLU A 1 175 ? 14.948 12.533 -8.139 1.00 87.69 175 GLU A O 1
ATOM 1371 N N . ALA A 1 176 ? 14.401 10.626 -7.096 1.00 90.75 176 ALA A N 1
ATOM 1372 C CA . ALA A 1 176 ? 15.759 10.101 -7.018 1.00 90.75 176 ALA A CA 1
ATOM 1373 C C . ALA A 1 176 ? 16.133 9.227 -8.225 1.00 90.75 176 ALA A C 1
ATOM 1375 O O . ALA A 1 176 ? 17.279 8.798 -8.309 1.00 90.75 176 ALA A O 1
ATOM 1376 N N . ILE A 1 177 ? 15.197 8.959 -9.138 1.00 92.88 177 ILE A N 1
ATOM 1377 C CA . ILE A 1 177 ? 15.370 8.080 -10.301 1.00 92.88 177 ILE A CA 1
ATOM 1378 C C . ILE A 1 177 ? 15.813 8.880 -11.535 1.00 92.88 177 ILE A C 1
ATOM 1380 O O . ILE A 1 177 ? 15.329 9.984 -11.780 1.00 92.88 177 ILE A O 1
ATOM 1384 N N . ASP A 1 178 ? 16.683 8.300 -12.366 1.00 94.00 178 ASP A N 1
ATOM 1385 C CA . ASP A 1 178 ? 17.085 8.904 -13.643 1.00 94.00 178 ASP A CA 1
ATOM 1386 C C . ASP A 1 178 ? 15.911 9.042 -14.633 1.00 94.00 178 ASP A C 1
ATOM 1388 O O . ASP A 1 178 ? 15.307 8.060 -15.071 1.00 94.00 178 ASP A O 1
ATOM 1392 N N . GLU A 1 179 ? 15.619 10.273 -15.063 1.00 90.38 179 GLU A N 1
ATOM 1393 C CA . GLU A 1 179 ? 14.520 10.553 -15.998 1.00 90.38 179 GLU A CA 1
ATOM 1394 C C . GLU A 1 179 ? 14.677 9.851 -17.358 1.00 90.38 179 GLU A C 1
ATOM 1396 O O . GLU A 1 179 ? 13.681 9.631 -18.051 1.00 90.38 179 GLU A O 1
ATOM 1401 N N . ALA A 1 180 ? 15.892 9.460 -17.768 1.00 91.44 180 ALA A N 1
ATOM 1402 C CA . ALA A 1 180 ? 16.088 8.766 -19.038 1.00 91.44 180 ALA A CA 1
ATOM 1403 C C . ALA A 1 180 ? 15.473 7.359 -19.046 1.00 91.44 180 ALA A C 1
ATOM 1405 O O . ALA A 1 180 ? 15.214 6.832 -20.128 1.00 91.44 180 ALA A O 1
ATOM 1406 N N . LEU A 1 181 ? 15.206 6.759 -17.881 1.00 89.81 181 LEU A N 1
ATOM 1407 C CA . LEU A 1 181 ? 14.480 5.486 -17.770 1.00 89.81 181 LEU A CA 1
ATOM 1408 C C . LEU A 1 181 ? 13.020 5.619 -18.211 1.00 89.81 181 LEU A C 1
ATOM 1410 O O . LEU A 1 181 ? 12.408 4.631 -18.603 1.00 89.81 181 LEU A O 1
ATOM 1414 N N . LEU A 1 182 ? 12.481 6.838 -18.154 1.00 86.50 182 LEU A N 1
ATOM 1415 C CA . LEU A 1 182 ? 11.066 7.159 -18.352 1.00 86.50 182 LEU A CA 1
ATOM 1416 C C . LEU A 1 182 ? 10.766 7.674 -19.764 1.00 86.50 182 LEU A C 1
ATOM 1418 O O . LEU A 1 182 ? 9.687 8.207 -20.008 1.00 86.50 182 LEU A O 1
ATOM 1422 N N . ARG A 1 183 ? 11.744 7.581 -20.669 1.00 86.38 183 ARG A N 1
ATOM 1423 C CA . ARG A 1 183 ? 11.603 7.957 -22.078 1.00 86.38 183 ARG A CA 1
ATOM 1424 C C . ARG A 1 183 ? 11.032 6.797 -22.884 1.00 86.38 183 ARG A C 1
ATOM 1426 O O . ARG A 1 183 ? 11.371 5.652 -22.598 1.00 86.38 183 ARG A O 1
ATOM 1433 N N . ASP A 1 184 ? 10.282 7.141 -23.926 1.00 79.06 184 ASP A N 1
ATOM 1434 C CA . ASP A 1 184 ? 9.619 6.212 -24.843 1.00 79.06 184 ASP A CA 1
ATOM 1435 C C . ASP A 1 184 ? 10.518 5.050 -25.305 1.00 79.06 184 ASP A C 1
ATOM 1437 O O . ASP A 1 184 ? 11.637 5.248 -25.790 1.00 79.06 184 ASP A O 1
ATOM 1441 N N . GLY A 1 185 ? 9.990 3.827 -25.217 1.00 77.56 185 GLY A N 1
ATOM 1442 C CA . GLY A 1 185 ? 10.684 2.578 -25.515 1.00 77.56 185 GLY A CA 1
ATOM 1443 C C . GLY A 1 185 ? 11.374 1.914 -24.316 1.00 77.56 185 GLY A C 1
ATOM 1444 O O . GLY A 1 185 ? 12.036 0.892 -24.521 1.00 77.56 185 GLY A O 1
ATOM 1445 N N . ARG A 1 186 ? 11.234 2.454 -23.097 1.00 85.88 186 ARG A N 1
ATOM 1446 C CA . ARG A 1 186 ? 11.824 1.942 -21.847 1.00 85.88 186 ARG A CA 1
ATOM 1447 C C . ARG A 1 186 ? 10.725 1.712 -20.801 1.00 85.88 186 ARG A C 1
ATOM 1449 O O . ARG A 1 186 ? 9.967 0.754 -20.936 1.00 85.88 186 ARG A O 1
ATOM 1456 N N . CYS A 1 187 ? 10.651 2.539 -19.752 1.00 84.69 187 CYS A N 1
ATOM 1457 C CA . CYS A 1 187 ? 9.589 2.511 -18.741 1.00 84.69 187 CYS A CA 1
ATOM 1458 C C . CYS A 1 187 ? 8.578 3.637 -18.998 1.00 84.69 187 CYS A C 1
ATOM 1460 O O . CYS A 1 187 ? 8.487 4.607 -18.245 1.00 84.69 187 CYS A O 1
ATOM 1462 N N . ASP A 1 188 ? 7.824 3.493 -20.085 1.00 77.56 188 ASP A N 1
ATOM 1463 C CA . ASP A 1 188 ? 6.999 4.553 -20.690 1.00 77.56 188 ASP A CA 1
ATOM 1464 C C . ASP A 1 188 ? 5.750 4.896 -19.864 1.00 77.56 188 ASP A C 1
ATOM 1466 O O . ASP A 1 188 ? 5.070 5.897 -20.099 1.00 77.56 188 ASP A O 1
ATOM 1470 N N . ARG A 1 189 ? 5.410 4.045 -18.891 1.00 87.19 189 ARG A N 1
ATOM 1471 C CA . ARG A 1 189 ? 4.265 4.223 -17.997 1.00 87.19 189 ARG A CA 1
ATOM 1472 C C . ARG A 1 189 ? 4.744 4.437 -16.569 1.00 87.19 189 ARG A C 1
ATOM 1474 O O . ARG A 1 189 ? 5.404 3.576 -15.988 1.00 87.19 189 ARG A O 1
ATOM 1481 N N . LYS A 1 190 ? 4.351 5.572 -15.990 1.00 92.31 190 LYS A N 1
ATOM 1482 C CA . LYS A 1 190 ? 4.504 5.867 -14.562 1.00 92.31 190 LYS A CA 1
ATOM 1483 C C . LYS A 1 190 ? 3.180 5.568 -13.878 1.00 92.31 190 LYS A C 1
ATOM 1485 O O . LYS A 1 190 ? 2.177 6.213 -14.169 1.00 92.31 190 LYS A O 1
ATOM 1490 N N . ILE A 1 191 ? 3.181 4.592 -12.985 1.00 94.56 191 ILE A N 1
ATOM 1491 C CA . ILE A 1 191 ? 1.991 4.132 -12.282 1.00 94.56 191 ILE A CA 1
ATOM 1492 C C . ILE A 1 191 ? 2.174 4.450 -10.802 1.00 94.56 191 ILE A C 1
ATOM 1494 O O . ILE A 1 191 ? 3.043 3.889 -10.129 1.00 94.56 191 ILE A O 1
ATOM 1498 N N . LYS A 1 192 ? 1.352 5.375 -10.304 1.00 93.44 192 LYS A N 1
ATOM 1499 C CA . LYS A 1 192 ? 1.321 5.726 -8.887 1.00 93.44 192 LYS A CA 1
ATOM 1500 C C . LYS A 1 192 ? 0.565 4.646 -8.120 1.00 93.44 192 LYS A C 1
ATOM 1502 O O . LYS A 1 192 ? -0.588 4.371 -8.432 1.00 93.44 192 LYS A O 1
ATOM 1507 N N . VAL A 1 193 ? 1.203 4.060 -7.117 1.00 93.88 193 VAL A N 1
ATOM 1508 C CA . VAL A 1 193 ? 0.564 3.190 -6.128 1.00 93.88 193 VAL A CA 1
ATOM 1509 C C . VAL A 1 193 ? 0.222 4.048 -4.920 1.00 93.88 193 VAL A C 1
ATOM 1511 O O . VAL A 1 193 ? 1.115 4.606 -4.286 1.00 93.88 193 VAL A O 1
ATOM 1514 N N . GLU A 1 194 ? -1.064 4.179 -4.622 1.00 91.81 194 GLU A N 1
ATOM 1515 C CA . GLU A 1 194 ? -1.564 5.044 -3.560 1.00 91.81 194 GLU A CA 1
ATOM 1516 C C . GLU A 1 194 ? -1.637 4.325 -2.209 1.00 91.81 194 GLU A C 1
ATOM 1518 O O . GLU A 1 194 ? -1.586 3.093 -2.107 1.00 91.81 194 GLU A O 1
ATOM 1523 N N . ARG A 1 195 ? -1.765 5.123 -1.146 1.00 91.81 195 ARG A N 1
ATOM 1524 C CA . ARG A 1 195 ? -2.042 4.620 0.202 1.00 91.81 195 ARG A CA 1
ATOM 1525 C C . ARG A 1 195 ? -3.385 3.887 0.220 1.00 91.81 195 ARG A C 1
ATOM 1527 O O . ARG A 1 195 ? -4.301 4.274 -0.505 1.00 91.81 195 ARG A O 1
ATOM 1534 N N . PRO A 1 196 ? -3.534 2.833 1.039 1.00 91.44 196 PRO A N 1
ATOM 1535 C CA . PRO A 1 196 ? -4.778 2.081 1.087 1.00 91.44 196 PRO A CA 1
ATOM 1536 C C . PRO A 1 196 ? -5.929 2.957 1.598 1.00 91.44 196 PRO A C 1
ATOM 1538 O O . PRO A 1 196 ? -5.852 3.543 2.676 1.00 91.44 196 PRO A O 1
ATOM 1541 N N . ASN A 1 197 ? -7.017 3.004 0.832 1.00 89.50 197 ASN A N 1
ATOM 1542 C CA . ASN A 1 197 ? -8.275 3.611 1.260 1.00 89.50 197 ASN A CA 1
ATOM 1543 C C . ASN A 1 197 ? -9.026 2.701 2.257 1.00 89.50 197 ASN A C 1
ATOM 1545 O O . ASN A 1 197 ? -8.585 1.591 2.558 1.00 89.50 197 ASN A O 1
ATOM 1549 N N . ARG A 1 198 ? -10.188 3.144 2.759 1.00 90.94 198 ARG A N 1
ATOM 1550 C CA . ARG A 1 198 ? -10.999 2.371 3.725 1.00 90.94 198 ARG A CA 1
ATOM 1551 C C . ARG A 1 198 ? -11.284 0.936 3.268 1.00 90.94 198 ARG A C 1
ATOM 1553 O O . ARG A 1 198 ? -11.067 0.015 4.048 1.00 90.94 198 ARG A O 1
ATOM 1560 N N . ALA A 1 199 ? -11.702 0.750 2.015 1.00 88.88 199 ALA A N 1
ATOM 1561 C CA . ALA A 1 199 ? -12.003 -0.572 1.463 1.00 88.88 199 ALA A CA 1
ATOM 1562 C C . ALA A 1 199 ? -10.750 -1.462 1.382 1.00 88.88 199 ALA A C 1
ATOM 1564 O O . ALA A 1 199 ? -10.801 -2.652 1.683 1.00 88.88 199 ALA A O 1
ATOM 1565 N N . ALA A 1 200 ? -9.600 -0.881 1.030 1.00 91.94 200 ALA A N 1
ATOM 1566 C CA . ALA A 1 200 ? -8.328 -1.591 1.020 1.00 91.94 200 ALA A CA 1
ATOM 1567 C C . ALA A 1 200 ? -7.895 -2.007 2.433 1.00 91.94 200 ALA A C 1
ATOM 1569 O O . ALA A 1 200 ? -7.472 -3.142 2.632 1.00 91.94 200 ALA A O 1
ATOM 1570 N N . VAL A 1 201 ? -8.029 -1.122 3.427 1.00 93.88 201 VAL A N 1
ATOM 1571 C CA . VAL A 1 201 ? -7.722 -1.443 4.832 1.00 93.88 201 VAL A CA 1
ATOM 1572 C C . VAL A 1 201 ? -8.631 -2.554 5.352 1.00 93.88 201 VAL A C 1
ATOM 1574 O O . VAL A 1 201 ? -8.134 -3.487 5.977 1.00 93.88 201 VAL A O 1
ATOM 1577 N N . GLU A 1 202 ? -9.931 -2.496 5.058 1.00 94.06 202 GLU A N 1
ATOM 1578 C CA . GLU A 1 202 ? -10.892 -3.547 5.406 1.00 94.06 202 GLU A CA 1
ATOM 1579 C C . GLU A 1 202 ? -10.469 -4.905 4.830 1.00 94.06 202 GLU A C 1
ATOM 1581 O O . GLU A 1 202 ? -10.343 -5.882 5.569 1.00 94.06 202 GLU A O 1
ATOM 1586 N N . HIS A 1 203 ? -10.147 -4.947 3.534 1.00 92.31 203 HIS A N 1
ATOM 1587 C CA . HIS A 1 203 ? -9.685 -6.159 2.862 1.00 92.31 203 HIS A CA 1
ATOM 1588 C C . HIS A 1 203 ? -8.379 -6.711 3.462 1.00 92.31 203 HIS A C 1
ATOM 1590 O O . HIS A 1 203 ? -8.265 -7.910 3.728 1.00 92.31 203 HIS A O 1
ATOM 1596 N N . ILE A 1 204 ? -7.399 -5.841 3.728 1.00 93.31 204 ILE A N 1
ATOM 1597 C CA . ILE A 1 204 ? -6.120 -6.237 4.334 1.00 93.31 204 ILE A CA 1
ATOM 1598 C C . ILE A 1 204 ? -6.341 -6.798 5.744 1.00 93.31 204 ILE A C 1
ATOM 1600 O O . ILE A 1 204 ? -5.732 -7.810 6.096 1.00 93.31 204 ILE A O 1
ATOM 1604 N N . LEU A 1 205 ? -7.207 -6.175 6.550 1.00 95.50 205 LEU A N 1
ATOM 1605 C CA . LEU A 1 205 ? -7.530 -6.651 7.896 1.00 95.50 205 LEU A CA 1
ATOM 1606 C C . LEU A 1 205 ? -8.243 -8.001 7.862 1.00 95.50 205 LEU A C 1
ATOM 1608 O O . LEU A 1 205 ? -7.847 -8.886 8.615 1.00 95.50 205 LEU A O 1
ATOM 1612 N N . LEU A 1 206 ? -9.228 -8.183 6.975 1.00 94.62 206 LEU A N 1
ATOM 1613 C CA . LEU A 1 206 ? -9.919 -9.464 6.789 1.00 94.62 206 LEU A CA 1
ATOM 1614 C C . LEU A 1 206 ? -8.918 -10.589 6.512 1.00 94.62 206 LEU A C 1
ATOM 1616 O O . LEU A 1 206 ? -8.927 -11.610 7.196 1.00 94.62 206 LEU A O 1
ATOM 1620 N N . LYS A 1 207 ? -7.991 -10.367 5.575 1.00 92.31 207 LYS A N 1
ATOM 1621 C CA . LYS A 1 207 ? -6.957 -11.347 5.229 1.00 92.31 207 LYS A CA 1
ATOM 1622 C C . LYS A 1 207 ? -5.954 -11.580 6.362 1.00 92.31 207 LYS A C 1
ATOM 1624 O O . LYS A 1 207 ? -5.534 -12.707 6.594 1.00 92.31 207 LYS A O 1
ATOM 1629 N N . ALA A 1 208 ? -5.552 -10.531 7.078 1.00 93.62 208 ALA A N 1
ATOM 1630 C CA . ALA A 1 208 ? -4.588 -10.639 8.175 1.00 93.62 208 ALA A CA 1
ATOM 1631 C C . ALA A 1 208 ? -5.172 -11.298 9.443 1.00 93.62 208 ALA A C 1
ATOM 1633 O O . ALA A 1 208 ? -4.423 -11.859 10.256 1.00 93.62 208 ALA A O 1
ATOM 1634 N N . LEU A 1 209 ? -6.491 -11.207 9.624 1.00 95.50 209 LEU A N 1
ATOM 1635 C CA . LEU A 1 209 ? -7.246 -11.827 10.713 1.00 95.50 209 LEU A CA 1
ATOM 1636 C C . LEU A 1 209 ? -7.725 -13.245 10.381 1.00 95.50 209 LEU A C 1
ATOM 1638 O O . LEU A 1 209 ? -8.175 -13.941 11.292 1.00 95.50 209 LEU A O 1
ATOM 1642 N N . ASP A 1 210 ? -7.594 -13.692 9.132 1.00 92.69 210 ASP A N 1
ATOM 1643 C CA . ASP A 1 210 ? -7.954 -15.051 8.742 1.00 92.69 210 ASP A CA 1
ATOM 1644 C C . ASP A 1 210 ? -7.201 -16.095 9.588 1.00 92.69 210 ASP A C 1
ATOM 1646 O O . ASP A 1 210 ? -5.997 -15.988 9.849 1.00 92.69 210 ASP A O 1
ATOM 1650 N N . GLY A 1 211 ? -7.946 -17.073 10.103 1.00 89.25 211 GLY A N 1
ATOM 1651 C CA . GLY A 1 211 ? -7.448 -18.093 11.029 1.00 89.25 211 GLY A CA 1
ATOM 1652 C C . GLY A 1 211 ? -6.971 -17.586 12.401 1.00 89.25 211 GLY A C 1
ATOM 1653 O O . GLY A 1 211 ? -6.429 -18.374 13.181 1.00 89.25 211 GLY A O 1
ATOM 1654 N N . ALA A 1 212 ? -7.133 -16.301 12.737 1.00 92.19 212 ALA A N 1
ATOM 1655 C CA . ALA A 1 212 ? -6.704 -15.778 14.030 1.00 92.19 212 ALA A CA 1
ATOM 1656 C C . ALA A 1 212 ? -7.654 -16.219 15.166 1.00 92.19 212 ALA A C 1
ATOM 1658 O O . ALA A 1 212 ? -8.876 -16.136 15.015 1.00 92.19 212 ALA A O 1
ATOM 1659 N N . PRO A 1 213 ? -7.124 -16.635 16.337 1.00 92.94 213 PRO A N 1
ATOM 1660 C CA . PRO A 1 213 ? -7.957 -16.964 17.488 1.00 92.94 213 PRO A CA 1
ATOM 1661 C C . PRO A 1 213 ? -8.666 -15.697 17.968 1.00 92.94 213 PRO A C 1
ATOM 1663 O O . PRO A 1 213 ? -8.016 -14.749 18.412 1.00 92.94 213 PRO A O 1
ATOM 1666 N N . SER A 1 214 ? -9.990 -15.679 17.862 1.00 92.94 214 SER A N 1
ATOM 1667 C CA . SER A 1 214 ? -10.843 -14.514 18.089 1.00 92.94 214 SER A CA 1
ATOM 1668 C C . SER A 1 214 ? -11.926 -14.834 19.120 1.00 92.94 214 SER A C 1
ATOM 1670 O O . SER A 1 214 ? -12.484 -15.929 19.128 1.00 92.94 214 SER A O 1
ATOM 1672 N N . GLY A 1 215 ? -12.147 -13.896 20.041 1.00 90.31 215 GLY A N 1
ATOM 1673 C CA . GLY A 1 215 ? -13.239 -13.927 21.015 1.00 90.31 215 GLY A CA 1
ATOM 1674 C C . GLY A 1 215 ? -14.452 -13.122 20.547 1.00 90.31 215 GLY A C 1
ATOM 1675 O O . GLY A 1 215 ? -15.583 -13.537 20.783 1.00 90.31 215 GLY A O 1
ATOM 1676 N N . ASP A 1 216 ? -14.206 -12.015 19.841 1.00 89.31 216 ASP A N 1
ATOM 1677 C CA . ASP A 1 216 ? -15.232 -11.245 19.127 1.00 89.31 216 ASP A CA 1
ATOM 1678 C C . ASP A 1 216 ? -15.291 -11.673 17.650 1.00 89.31 216 ASP A C 1
ATOM 1680 O O . ASP A 1 216 ? -14.375 -12.330 17.149 1.00 89.31 216 ASP A O 1
ATOM 1684 N N . SER A 1 217 ? -16.355 -11.313 16.921 1.00 90.75 217 SER A N 1
ATOM 1685 C CA . SER A 1 217 ? -16.460 -11.693 15.507 1.00 90.75 217 SER A CA 1
ATOM 1686 C C . SER A 1 217 ? -15.378 -11.010 14.659 1.00 90.75 217 SER A C 1
ATOM 1688 O O . SER A 1 217 ? -15.001 -9.866 14.916 1.00 90.75 217 SER A O 1
ATOM 1690 N N . ILE A 1 218 ? -14.891 -11.684 13.608 1.00 93.06 218 ILE A N 1
ATOM 1691 C CA . ILE A 1 218 ? -13.876 -11.113 12.701 1.00 93.06 218 ILE A CA 1
ATOM 1692 C C . ILE A 1 218 ? -14.341 -9.774 12.118 1.00 93.06 218 ILE A C 1
ATOM 1694 O O . ILE A 1 218 ? -13.555 -8.832 12.062 1.00 93.06 218 ILE A O 1
ATOM 1698 N N . ASN A 1 219 ? -15.621 -9.658 11.756 1.00 87.00 219 ASN A N 1
ATOM 1699 C CA . ASN A 1 219 ? -16.180 -8.406 11.250 1.00 87.00 219 ASN A CA 1
ATOM 1700 C C . ASN A 1 219 ? -16.087 -7.277 12.284 1.00 87.00 219 ASN A C 1
ATOM 1702 O O . ASN A 1 219 ? -15.754 -6.155 11.915 1.00 87.00 219 ASN A O 1
ATOM 1706 N N . ASP A 1 220 ? -16.316 -7.556 13.568 1.00 81.88 220 ASP A N 1
ATOM 1707 C CA . ASP A 1 220 ? -16.204 -6.537 14.618 1.00 81.88 220 ASP A CA 1
ATOM 1708 C C . ASP A 1 220 ? -14.751 -6.085 14.809 1.00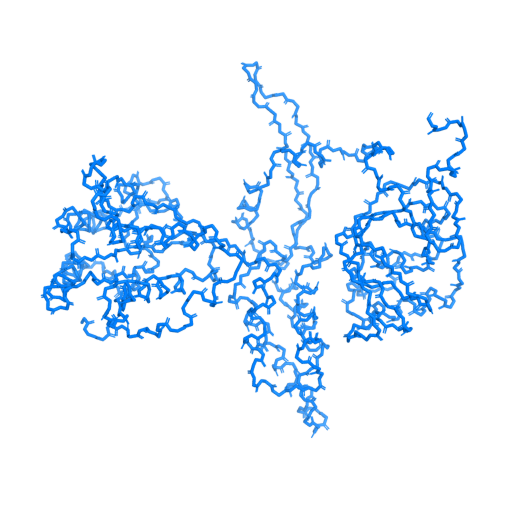 81.88 220 ASP A C 1
ATOM 1710 O O . ASP A 1 220 ? -14.483 -4.887 14.912 1.00 81.88 220 ASP A O 1
ATOM 1714 N N . LEU A 1 221 ? -13.798 -7.024 14.761 1.00 89.94 221 LEU A N 1
ATOM 1715 C CA . LEU A 1 221 ? -12.364 -6.719 14.821 1.00 89.94 221 LEU A CA 1
ATOM 1716 C C . LEU A 1 221 ? -11.916 -5.845 13.641 1.00 89.94 221 LEU A C 1
ATOM 1718 O O . LEU A 1 221 ? -11.168 -4.881 13.828 1.00 89.94 221 LEU A O 1
ATOM 1722 N N . VAL A 1 222 ? -12.380 -6.171 12.431 1.00 89.50 222 VAL A N 1
ATOM 1723 C CA . VAL A 1 222 ? -12.101 -5.404 11.209 1.00 89.50 222 VAL A CA 1
ATOM 1724 C C . VAL A 1 222 ? -12.692 -4.005 11.318 1.00 89.50 222 VAL A C 1
ATOM 1726 O O . VAL A 1 222 ? -11.968 -3.028 11.135 1.00 89.50 222 VAL A O 1
ATOM 1729 N N . MET A 1 223 ? -13.971 -3.893 11.681 1.00 81.69 223 MET A N 1
ATOM 1730 C CA . MET A 1 223 ? -14.649 -2.607 11.844 1.00 81.69 223 MET A CA 1
ATOM 1731 C C . MET A 1 223 ? -13.949 -1.732 12.883 1.00 81.69 223 MET A C 1
ATOM 1733 O O . MET A 1 223 ? -13.709 -0.554 12.630 1.00 81.69 223 MET A O 1
ATOM 1737 N N . ALA A 1 224 ? -13.549 -2.302 14.020 1.00 80.00 224 ALA A N 1
ATOM 1738 C CA . ALA A 1 224 ? -12.787 -1.589 15.038 1.00 80.00 224 ALA A CA 1
ATOM 1739 C C . ALA A 1 224 ? -11.455 -1.045 14.499 1.00 80.00 224 ALA A C 1
ATOM 1741 O O . ALA A 1 224 ? -11.111 0.112 14.747 1.00 80.00 224 ALA A O 1
ATOM 1742 N N . GLY A 1 225 ? -10.725 -1.860 13.731 1.00 86.31 225 GLY A N 1
ATOM 1743 C CA . GLY A 1 225 ? -9.482 -1.451 13.082 1.00 86.31 225 GLY A CA 1
ATOM 1744 C C . GLY A 1 225 ? -9.690 -0.328 12.062 1.00 86.31 225 GLY A C 1
ATOM 1745 O O . GLY A 1 225 ? -8.996 0.686 12.130 1.00 86.31 225 GLY A O 1
ATOM 1746 N N . VAL A 1 226 ? -10.660 -0.477 11.152 1.00 84.69 226 VAL A N 1
ATOM 1747 C CA . VAL A 1 226 ? -10.973 0.523 10.116 1.00 84.69 226 VAL A CA 1
ATOM 1748 C C . VAL A 1 226 ? -11.422 1.840 10.750 1.00 84.69 226 VAL A C 1
ATOM 1750 O O . VAL A 1 226 ? -10.850 2.883 10.449 1.00 84.69 226 VAL A O 1
ATOM 1753 N N . GLU A 1 227 ? -12.404 1.833 11.654 1.00 80.00 227 GLU A N 1
ATOM 1754 C CA . GLU A 1 227 ? -12.897 3.086 12.245 1.00 80.00 227 GLU A CA 1
ATOM 1755 C C . GLU A 1 227 ? -11.827 3.818 13.053 1.00 80.00 227 GLU A C 1
ATOM 1757 O O . GLU A 1 227 ? -11.785 5.047 13.044 1.00 80.00 227 GLU A O 1
ATOM 1762 N N . SER A 1 228 ? -10.946 3.080 13.728 1.00 80.62 228 SER A N 1
ATOM 1763 C CA . SER A 1 228 ? -9.861 3.682 14.497 1.00 80.62 228 SER A CA 1
ATOM 1764 C C . SER A 1 228 ? -8.768 4.270 13.595 1.00 80.62 228 SER A C 1
ATOM 1766 O O . SER A 1 228 ? -8.276 5.358 13.880 1.00 80.62 228 SER A O 1
ATOM 1768 N N . PHE A 1 229 ? -8.429 3.616 12.476 1.00 83.81 229 PHE A N 1
ATOM 1769 C CA . PHE A 1 229 ? -7.441 4.131 11.517 1.00 83.81 229 PHE A CA 1
ATOM 1770 C C . PHE A 1 229 ? -7.857 5.453 10.877 1.00 83.81 229 PHE A C 1
ATOM 1772 O O . PHE A 1 229 ? -7.045 6.367 10.745 1.00 83.81 229 PHE A O 1
ATOM 1779 N N . PHE A 1 230 ? -9.125 5.532 10.483 1.00 81.81 230 PHE A N 1
ATOM 1780 C CA . PHE A 1 230 ? -9.705 6.690 9.809 1.00 81.81 230 PHE A CA 1
ATOM 1781 C C . PHE A 1 230 ? -10.471 7.587 10.789 1.00 81.81 230 PHE A C 1
ATOM 1783 O O . PHE A 1 230 ? -11.464 8.227 10.430 1.00 81.81 230 PHE A O 1
ATOM 1790 N N . ASN A 1 231 ? -10.046 7.591 12.055 1.00 77.69 231 ASN A N 1
ATOM 1791 C CA . ASN A 1 231 ? -10.597 8.469 13.068 1.00 77.69 231 ASN A CA 1
ATOM 1792 C C . ASN A 1 231 ? -10.036 9.890 12.863 1.00 77.69 231 ASN A C 1
ATOM 1794 O O . ASN A 1 231 ? -8.826 10.083 13.013 1.00 77.69 231 ASN A O 1
ATOM 1798 N N . PRO A 1 232 ? -10.879 10.906 12.594 1.00 71.25 232 PRO A N 1
ATOM 1799 C CA . PRO A 1 232 ? -10.417 12.278 12.370 1.00 71.25 232 PRO A CA 1
ATOM 1800 C C . PRO A 1 232 ? -9.796 12.936 13.616 1.00 71.25 232 PRO A C 1
ATOM 1802 O O . PRO A 1 232 ? -9.206 14.006 13.509 1.00 71.25 232 PRO A O 1
ATOM 1805 N N . HIS A 1 233 ? -9.910 12.309 14.793 1.00 73.19 233 HIS A N 1
ATOM 1806 C CA . HIS A 1 233 ? -9.295 12.766 16.048 1.00 73.19 233 HIS A CA 1
ATOM 1807 C C . HIS A 1 233 ? -7.921 12.161 16.292 1.00 73.19 233 HIS A C 1
ATOM 1809 O O . HIS A 1 233 ? -7.227 12.560 17.226 1.00 73.19 233 HIS A O 1
ATOM 1815 N N . TYR A 1 234 ? -7.489 11.218 15.456 1.00 79.25 234 TYR A N 1
ATOM 1816 C CA . TYR A 1 234 ? -6.120 10.714 15.487 1.00 79.25 234 TYR A CA 1
ATOM 1817 C C . TYR A 1 234 ? -5.210 11.659 14.699 1.00 79.25 234 TYR A C 1
ATOM 1819 O O . TYR A 1 234 ? -4.544 11.269 13.740 1.00 79.25 234 TYR A O 1
ATOM 1827 N N . VAL A 1 235 ? -5.212 12.928 15.122 1.00 78.75 235 VAL A N 1
ATOM 1828 C CA . VAL A 1 235 ? -4.414 14.016 14.556 1.00 78.75 235 VAL A CA 1
ATOM 1829 C C . VAL A 1 235 ? -2.964 13.834 14.982 1.00 78.75 235 VAL A C 1
ATOM 1831 O O . VAL A 1 235 ? -2.632 13.887 16.166 1.00 78.75 235 VAL A O 1
ATOM 1834 N N . ILE A 1 236 ? -2.099 13.576 14.006 1.00 83.56 236 ILE A N 1
ATOM 1835 C CA . ILE A 1 236 ? -0.649 13.505 14.198 1.00 83.56 236 ILE A CA 1
ATOM 1836 C C . ILE A 1 236 ? -0.088 14.921 14.283 1.00 83.56 236 ILE A C 1
ATOM 1838 O O . ILE A 1 236 ? 0.787 15.191 15.104 1.00 83.56 236 ILE A O 1
ATOM 1842 N N . ARG A 1 237 ? -0.587 15.825 13.432 1.00 76.06 237 ARG A N 1
ATOM 1843 C CA . ARG A 1 237 ? -0.145 17.217 13.389 1.00 76.06 237 ARG A CA 1
ATOM 1844 C C . ARG A 1 237 ? -1.230 18.138 12.845 1.00 76.06 237 ARG A C 1
ATOM 1846 O O . ARG A 1 237 ? -1.899 17.788 11.876 1.00 76.06 237 ARG A O 1
ATOM 1853 N N . ASP A 1 238 ? -1.318 19.337 13.397 1.00 68.88 238 ASP A N 1
ATOM 1854 C CA . ASP A 1 238 ? -2.030 20.438 12.751 1.00 68.88 238 ASP A CA 1
ATOM 1855 C C . ASP A 1 238 ? -1.145 20.999 11.630 1.00 68.88 238 ASP A C 1
ATOM 1857 O O . ASP A 1 238 ? 0.053 21.234 11.822 1.00 68.88 238 ASP A O 1
ATOM 1861 N N . ALA A 1 239 ? -1.710 21.175 10.440 1.00 62.69 239 ALA A N 1
ATOM 1862 C CA . ALA A 1 239 ? -1.014 21.725 9.287 1.00 62.69 239 ALA A CA 1
ATOM 1863 C C . ALA A 1 239 ? -1.764 22.938 8.738 1.00 62.69 239 ALA A C 1
ATOM 1865 O O . ALA A 1 239 ? -2.982 23.044 8.840 1.00 62.69 239 ALA A O 1
ATOM 1866 N N . HIS A 1 240 ? -1.010 23.860 8.154 1.00 61.53 240 HIS A N 1
ATOM 1867 C CA . HIS A 1 240 ? -1.531 25.074 7.543 1.00 61.53 240 HIS A CA 1
ATOM 1868 C C . HIS A 1 240 ? -1.178 25.058 6.062 1.00 61.53 240 HIS A C 1
ATOM 1870 O O . HIS A 1 240 ? -0.003 24.949 5.701 1.00 61.53 240 HIS A O 1
ATOM 1876 N N . ILE A 1 241 ? -2.191 25.134 5.203 1.00 62.09 241 ILE A N 1
ATOM 1877 C CA . ILE A 1 241 ? -2.012 25.224 3.757 1.00 62.09 241 ILE A CA 1
ATOM 1878 C C . ILE A 1 241 ? -2.255 26.666 3.345 1.00 62.09 241 ILE A C 1
ATOM 1880 O O . ILE A 1 241 ? -3.343 27.205 3.538 1.00 62.09 241 ILE A O 1
ATOM 1884 N N . ILE A 1 242 ? -1.246 27.269 2.724 1.00 61.03 242 ILE A N 1
ATOM 1885 C CA . ILE A 1 242 ? -1.386 28.568 2.075 1.00 61.03 242 ILE A CA 1
ATOM 1886 C C . ILE A 1 242 ? -1.887 28.313 0.655 1.00 61.03 242 ILE A C 1
ATOM 1888 O O . ILE A 1 242 ? -1.124 27.931 -0.231 1.00 61.03 242 ILE A O 1
ATOM 1892 N N . ALA A 1 243 ? -3.187 28.495 0.443 1.00 56.78 243 ALA A N 1
ATOM 1893 C CA . ALA A 1 243 ? -3.806 28.380 -0.870 1.00 56.78 243 ALA A CA 1
ATOM 1894 C C . ALA A 1 243 ? -3.794 29.741 -1.572 1.00 56.78 243 ALA A C 1
ATOM 1896 O O . ALA A 1 243 ? -4.309 30.710 -1.015 1.00 56.78 243 ALA A O 1
ATOM 1897 N N . GLY A 1 244 ? -3.268 29.815 -2.798 1.00 53.84 244 GLY A N 1
ATOM 1898 C CA . GLY A 1 244 ? -3.388 31.017 -3.623 1.00 53.84 244 GLY A CA 1
ATOM 1899 C C . GLY A 1 244 ? -3.343 30.762 -5.120 1.00 53.84 244 GLY A C 1
ATOM 1900 O O . GLY A 1 244 ? -2.925 29.696 -5.570 1.00 53.84 244 GLY A O 1
ATOM 1901 N N . GLN A 1 245 ? -3.825 31.735 -5.895 1.00 49.09 245 GLN A N 1
ATOM 1902 C CA . GLN A 1 245 ? -3.751 31.701 -7.353 1.00 49.09 245 GLN A CA 1
ATOM 1903 C C . GLN A 1 245 ? -2.512 32.457 -7.829 1.00 49.09 245 GLN A C 1
ATOM 1905 O O . GLN A 1 245 ? -2.262 33.594 -7.432 1.00 49.09 245 GLN A O 1
ATOM 1910 N N . ILE A 1 246 ? -1.754 31.829 -8.725 1.00 47.44 246 ILE A N 1
ATOM 1911 C CA . ILE A 1 246 ? -0.740 32.522 -9.517 1.00 47.44 246 ILE A CA 1
ATOM 1912 C C . ILE A 1 246 ? -1.473 33.119 -10.720 1.00 47.44 246 ILE A C 1
ATOM 1914 O O . ILE A 1 246 ? -1.914 32.377 -11.599 1.00 47.44 246 ILE A O 1
ATOM 1918 N N . THR A 1 247 ? -1.645 34.440 -10.746 1.00 52.84 247 THR A N 1
ATOM 1919 C CA . THR A 1 247 ? -2.148 35.157 -11.926 1.00 52.84 247 THR A CA 1
ATOM 1920 C C . THR A 1 247 ? -0.982 35.801 -12.678 1.00 52.84 247 THR A C 1
ATOM 1922 O O . THR A 1 247 ? 0.150 35.835 -12.190 1.00 52.84 247 THR A O 1
ATOM 1925 N N . ALA A 1 248 ? -1.243 36.310 -13.886 1.00 50.44 248 ALA A N 1
ATOM 1926 C CA . ALA A 1 248 ? -0.243 37.036 -14.674 1.00 50.44 248 ALA A CA 1
ATOM 1927 C C . ALA A 1 248 ? 0.301 38.288 -13.950 1.00 50.44 248 ALA A C 1
ATOM 1929 O O . ALA A 1 248 ? 1.418 38.714 -14.228 1.00 50.44 248 ALA A O 1
ATOM 1930 N N . ASP A 1 249 ? -0.457 38.820 -12.984 1.00 56.03 249 ASP A N 1
ATOM 1931 C CA . ASP A 1 249 ? -0.132 40.018 -12.202 1.00 56.03 249 ASP A CA 1
ATOM 1932 C C . ASP A 1 249 ? 0.566 39.699 -10.862 1.00 56.03 249 ASP A C 1
ATOM 1934 O O . ASP A 1 249 ? 0.775 40.587 -10.034 1.00 56.03 249 ASP A O 1
ATOM 1938 N N . GLY A 1 250 ? 0.931 38.431 -10.632 1.00 41.03 250 GLY A N 1
ATOM 1939 C CA . GLY A 1 250 ? 1.580 37.947 -9.411 1.00 41.03 250 GLY A CA 1
ATOM 1940 C C . GLY A 1 250 ? 0.677 37.060 -8.539 1.00 41.03 250 GLY A C 1
ATOM 1941 O O . GLY A 1 250 ? -0.463 36.766 -8.898 1.00 41.03 250 GLY A O 1
ATOM 1942 N N . PRO A 1 251 ? 1.177 36.572 -7.388 1.00 47.16 251 PRO A N 1
ATOM 1943 C CA . PRO A 1 251 ? 0.375 35.755 -6.486 1.00 47.16 251 PRO A CA 1
ATOM 1944 C C . PRO A 1 251 ? -0.740 36.602 -5.861 1.00 47.16 251 PRO A C 1
ATOM 1946 O O . PRO A 1 251 ? -0.460 37.535 -5.108 1.00 47.16 251 PRO A O 1
ATOM 1949 N N . GLN A 1 252 ? -2.003 36.276 -6.152 1.00 49.22 252 GLN A N 1
ATOM 1950 C CA . GLN A 1 252 ? -3.163 36.919 -5.532 1.00 49.22 252 GLN A CA 1
ATOM 1951 C C . GLN A 1 252 ? -3.986 35.929 -4.699 1.00 49.22 252 GLN A C 1
ATOM 1953 O O . GLN A 1 252 ? -4.292 34.814 -5.120 1.00 49.22 252 GLN A O 1
ATOM 1958 N N . VAL A 1 253 ? -4.360 36.415 -3.507 1.00 48.94 253 VAL A N 1
ATOM 1959 C CA . VAL A 1 253 ? -5.127 35.756 -2.438 1.00 48.94 253 VAL A CA 1
ATOM 1960 C C . VAL A 1 253 ? -4.413 34.546 -1.832 1.00 48.94 253 VAL A C 1
ATOM 1962 O O . VAL A 1 253 ? -4.542 33.438 -2.323 1.00 48.94 253 VAL A O 1
ATOM 1965 N N . ALA A 1 254 ? -3.714 34.756 -0.715 1.00 53.47 254 ALA A N 1
ATOM 1966 C CA . ALA A 1 254 ? -3.265 33.694 0.182 1.00 53.47 254 ALA A CA 1
ATOM 1967 C C . ALA A 1 254 ? -4.352 33.456 1.244 1.00 53.47 254 ALA A C 1
ATOM 1969 O O . ALA A 1 254 ? -4.572 34.314 2.099 1.00 53.47 254 ALA A O 1
ATOM 1970 N N . ARG A 1 255 ? -5.065 32.329 1.186 1.00 56.03 255 ARG A N 1
ATOM 1971 C CA . ARG A 1 255 ? -5.901 31.868 2.303 1.00 56.03 255 ARG A CA 1
ATOM 1972 C C . ARG A 1 255 ? -5.085 30.891 3.136 1.00 56.03 255 ARG A C 1
ATOM 1974 O O . ARG A 1 255 ? -4.568 29.922 2.588 1.00 56.03 255 ARG A O 1
ATOM 1981 N N . ASP A 1 256 ? -4.971 31.167 4.430 1.00 58.88 256 ASP A N 1
ATOM 1982 C CA . ASP A 1 256 ? -4.427 30.222 5.403 1.00 58.88 256 ASP A CA 1
ATOM 1983 C C . ASP A 1 256 ? -5.536 29.246 5.813 1.00 58.88 256 ASP A C 1
ATOM 1985 O O . ASP A 1 256 ? -6.587 29.662 6.308 1.00 58.88 256 ASP A O 1
ATOM 1989 N N . ILE A 1 257 ? -5.334 27.963 5.526 1.00 60.53 257 ILE A N 1
ATOM 1990 C CA . ILE A 1 257 ? -6.301 26.894 5.766 1.00 60.53 257 ILE A CA 1
ATOM 1991 C C . ILE A 1 257 ? -5.700 25.926 6.775 1.00 60.53 257 ILE A C 1
ATOM 1993 O O . ILE A 1 257 ? -4.776 25.181 6.448 1.00 60.53 257 ILE A O 1
ATOM 1997 N N . ALA A 1 258 ? -6.260 25.907 7.983 1.00 61.28 258 ALA A N 1
ATOM 1998 C CA . ALA A 1 258 ? -5.944 24.884 8.967 1.00 61.28 258 ALA A CA 1
ATOM 1999 C C . ALA A 1 258 ? -6.536 23.537 8.525 1.00 61.28 258 ALA A C 1
ATOM 2001 O O . ALA A 1 258 ? -7.728 23.432 8.223 1.00 61.28 258 ALA A O 1
ATOM 2002 N N . VAL A 1 259 ? -5.700 22.505 8.493 1.00 66.31 259 VAL A N 1
ATOM 2003 C CA . VAL A 1 259 ? -6.064 21.133 8.142 1.00 66.31 259 VAL A CA 1
ATOM 2004 C C . VAL A 1 259 ? -5.439 20.155 9.134 1.00 66.31 259 VAL A C 1
ATOM 2006 O O . VAL A 1 259 ? -4.323 20.355 9.615 1.00 66.31 259 VAL A O 1
ATOM 2009 N N . ASN A 1 260 ? -6.143 19.060 9.417 1.00 75.06 260 ASN A N 1
ATOM 2010 C CA . ASN A 1 260 ? -5.667 18.044 10.351 1.00 75.06 260 ASN A CA 1
ATOM 2011 C C . ASN A 1 260 ? -4.944 16.933 9.594 1.00 75.06 260 ASN A C 1
ATOM 2013 O O . ASN A 1 260 ? -5.553 16.194 8.819 1.00 75.06 260 ASN A O 1
ATOM 2017 N N . PHE A 1 261 ? -3.650 16.772 9.855 1.00 79.06 261 PHE A N 1
ATOM 2018 C CA . PHE A 1 261 ? -2.889 15.637 9.359 1.00 79.06 261 PHE A CA 1
ATOM 2019 C C . PHE A 1 261 ? -3.087 14.444 10.302 1.00 79.06 261 PHE A C 1
ATOM 2021 O O . PHE A 1 261 ? -2.408 14.299 11.317 1.00 79.06 261 PHE A O 1
ATOM 2028 N N . CYS A 1 262 ? -4.080 13.619 9.985 1.00 86.94 262 CYS A N 1
ATOM 2029 C CA . CYS A 1 262 ? -4.477 12.426 10.738 1.00 86.94 262 CYS A CA 1
ATOM 2030 C C . CYS A 1 262 ? -3.694 11.149 10.381 1.00 86.94 262 CYS A C 1
ATOM 2032 O O . CYS A 1 262 ? -3.024 11.083 9.349 1.00 86.94 262 CYS A O 1
ATOM 2034 N N . LEU A 1 263 ? -3.850 10.107 11.208 1.00 88.00 263 LEU A N 1
ATOM 2035 C CA . LEU A 1 263 ? -3.275 8.768 11.009 1.00 88.00 263 LEU A CA 1
ATOM 2036 C C . LEU A 1 263 ? -3.583 8.165 9.629 1.00 88.00 263 LEU A C 1
ATOM 2038 O O . LEU A 1 263 ? -2.720 7.517 9.036 1.00 88.00 263 LEU A O 1
ATOM 2042 N N . GLU A 1 264 ? -4.775 8.416 9.086 1.00 87.81 264 GLU A N 1
ATOM 2043 C CA . GLU A 1 264 ? -5.165 7.957 7.748 1.00 87.81 264 GLU A CA 1
ATOM 2044 C C . GLU A 1 264 ? -4.216 8.443 6.642 1.00 87.81 264 GLU A C 1
ATOM 2046 O O . GLU A 1 264 ? -3.999 7.734 5.666 1.00 87.81 264 GLU A O 1
ATOM 2051 N N . HIS A 1 265 ? -3.573 9.601 6.804 1.00 89.38 265 HIS A N 1
ATOM 2052 C CA . HIS A 1 265 ? -2.676 10.157 5.787 1.00 89.38 265 HIS A CA 1
ATOM 2053 C C . HIS A 1 265 ? -1.295 9.492 5.766 1.00 89.38 265 HIS A C 1
ATOM 2055 O O . HIS A 1 265 ? -0.541 9.658 4.809 1.00 89.38 265 HIS A O 1
ATOM 2061 N N . ILE A 1 266 ? -0.957 8.711 6.796 1.00 92.44 266 ILE A N 1
ATOM 2062 C CA . ILE A 1 266 ? 0.286 7.929 6.846 1.00 92.44 266 ILE A CA 1
ATOM 2063 C C . ILE A 1 266 ? 0.046 6.424 6.712 1.00 92.44 266 ILE A C 1
ATOM 2065 O O . ILE A 1 266 ? 1.000 5.643 6.775 1.00 92.44 266 ILE A O 1
ATOM 2069 N N . VAL A 1 267 ? -1.205 6.004 6.498 1.00 92.81 267 VAL A N 1
ATOM 2070 C CA . VAL A 1 267 ? -1.572 4.590 6.408 1.00 92.81 267 VAL A CA 1
ATOM 2071 C C . VAL A 1 267 ? -0.798 3.887 5.286 1.00 92.81 267 VAL A C 1
ATOM 2073 O O . VAL A 1 267 ? -0.523 4.456 4.225 1.00 92.81 267 VAL A O 1
ATOM 2076 N N . SER A 1 268 ? -0.413 2.636 5.538 1.00 93.12 268 SER A N 1
ATOM 2077 C CA . SER A 1 268 ? 0.208 1.733 4.563 1.00 93.12 268 SER A CA 1
ATOM 2078 C C . SER A 1 268 ? -0.251 0.299 4.815 1.00 93.12 268 SER A C 1
ATOM 2080 O O . SER A 1 268 ? -0.630 -0.048 5.935 1.00 93.12 268 SER A O 1
ATOM 2082 N N . GLY A 1 269 ? -0.189 -0.567 3.802 1.00 91.00 269 GLY A N 1
ATOM 2083 C CA . GLY A 1 269 ? -0.594 -1.967 3.960 1.00 91.00 269 GLY A CA 1
ATOM 2084 C C . GLY A 1 269 ? 0.241 -2.707 5.011 1.00 91.00 269 GLY A C 1
ATOM 2085 O O . GLY A 1 269 ? -0.304 -3.438 5.834 1.00 91.00 269 GLY A O 1
ATOM 2086 N N . ALA A 1 270 ? 1.551 -2.442 5.057 1.00 90.94 270 ALA A N 1
ATOM 2087 C CA . ALA A 1 270 ? 2.437 -2.984 6.090 1.00 90.94 270 ALA A CA 1
ATOM 2088 C C . ALA A 1 270 ? 2.034 -2.534 7.507 1.00 90.94 270 ALA A C 1
ATOM 2090 O O . ALA A 1 270 ? 2.049 -3.342 8.437 1.00 90.94 270 ALA A O 1
ATOM 2091 N N . MET A 1 271 ? 1.624 -1.271 7.668 1.00 94.69 271 MET A N 1
ATOM 2092 C CA . MET A 1 271 ? 1.126 -0.751 8.943 1.00 94.69 271 MET A CA 1
ATOM 2093 C C . MET A 1 271 ? -0.153 -1.478 9.376 1.00 94.69 271 MET A C 1
ATOM 2095 O O . MET A 1 271 ? -0.241 -1.913 10.521 1.00 94.69 271 MET A O 1
ATOM 2099 N N . VAL A 1 272 ? -1.104 -1.680 8.458 1.00 94.88 272 VAL A N 1
ATOM 2100 C CA . VAL A 1 272 ? -2.372 -2.382 8.731 1.00 94.88 272 VAL A CA 1
ATOM 2101 C C . VAL A 1 272 ? -2.130 -3.833 9.163 1.00 94.88 272 VAL A C 1
ATOM 2103 O O . VAL A 1 272 ? -2.666 -4.271 10.181 1.00 94.88 272 VAL A O 1
ATOM 2106 N N . VAL A 1 273 ? -1.260 -4.566 8.458 1.00 93.56 273 VAL A N 1
ATOM 2107 C CA . VAL A 1 273 ? -0.860 -5.931 8.854 1.00 93.56 273 VAL A CA 1
ATOM 2108 C C . VAL A 1 273 ? -0.176 -5.931 10.228 1.00 93.56 273 VAL A C 1
ATOM 2110 O O . VAL A 1 273 ? -0.440 -6.803 11.061 1.00 93.56 273 VAL A O 1
ATOM 2113 N N . GLY A 1 274 ? 0.673 -4.936 10.496 1.00 94.88 274 GLY A N 1
ATOM 2114 C CA . GLY A 1 274 ? 1.359 -4.770 11.777 1.00 94.88 274 GLY A CA 1
ATOM 2115 C C . GLY A 1 274 ? 0.408 -4.578 12.962 1.00 94.88 274 GLY A C 1
ATOM 2116 O O . GLY A 1 274 ? 0.679 -5.087 14.051 1.00 94.88 274 GLY A O 1
ATOM 2117 N N . ILE A 1 275 ? -0.739 -3.920 12.761 1.00 95.44 275 ILE A N 1
ATOM 2118 C CA . ILE A 1 275 ? -1.748 -3.747 13.816 1.00 95.44 275 ILE A CA 1
ATOM 2119 C C . ILE A 1 275 ? -2.328 -5.075 14.268 1.00 95.44 275 ILE A C 1
ATOM 2121 O O . ILE A 1 275 ? -2.462 -5.286 15.470 1.00 95.44 275 ILE A O 1
ATOM 2125 N N . VAL A 1 276 ? -2.603 -5.998 13.348 1.00 96.31 276 VAL A N 1
ATOM 2126 C CA . VAL A 1 276 ? -3.120 -7.320 13.721 1.00 96.31 276 VAL A CA 1
ATOM 2127 C C . VAL A 1 276 ? -2.102 -8.085 14.570 1.00 96.31 276 VAL A C 1
ATOM 2129 O O . VAL A 1 276 ? -2.467 -8.714 15.562 1.00 96.31 276 VAL A O 1
ATOM 2132 N N . GLN A 1 277 ? -0.809 -7.994 14.245 1.00 95.56 277 GLN A N 1
ATOM 2133 C CA . GLN A 1 277 ? 0.250 -8.620 15.051 1.00 95.56 277 GLN A CA 1
ATOM 2134 C C . GLN A 1 277 ? 0.373 -7.985 16.443 1.00 95.56 277 GLN A C 1
ATOM 2136 O O . GLN A 1 277 ? 0.531 -8.682 17.451 1.00 95.56 277 GLN A O 1
ATOM 2141 N N . ARG A 1 278 ? 0.238 -6.660 16.523 1.00 97.00 278 ARG A N 1
ATOM 2142 C CA . ARG A 1 278 ? 0.229 -5.929 17.793 1.00 97.00 278 ARG A CA 1
ATOM 2143 C C . ARG A 1 278 ? -0.998 -6.285 18.638 1.00 97.00 278 ARG A C 1
ATOM 2145 O O . ARG A 1 278 ? -0.842 -6.588 19.817 1.00 97.00 278 ARG A O 1
ATOM 2152 N N . ALA A 1 279 ? -2.184 -6.359 18.040 1.00 97.19 279 ALA A N 1
ATOM 2153 C CA . ALA A 1 279 ? -3.405 -6.795 18.714 1.00 97.19 279 ALA A CA 1
ATOM 2154 C C . ALA A 1 279 ? -3.267 -8.227 19.255 1.00 97.19 279 ALA A C 1
ATOM 2156 O O . ALA A 1 279 ? -3.605 -8.483 20.409 1.00 97.19 279 ALA A O 1
ATOM 2157 N N . LYS A 1 280 ? -2.667 -9.148 18.482 1.00 96.69 280 LYS A N 1
ATOM 2158 C CA . LYS A 1 280 ? -2.351 -10.516 18.945 1.00 96.69 280 LYS A CA 1
ATOM 2159 C C . LYS A 1 280 ? -1.431 -10.501 20.165 1.00 96.69 280 LYS A C 1
ATOM 2161 O O . LYS A 1 280 ? -1.635 -11.264 21.106 1.00 96.69 280 LYS A O 1
ATOM 2166 N N . SER A 1 281 ? -0.449 -9.603 20.174 1.00 97.00 281 SER A N 1
ATOM 2167 C CA . SER A 1 281 ? 0.496 -9.446 21.284 1.00 97.00 281 SER A CA 1
ATOM 2168 C C . SER A 1 281 ? -0.186 -8.901 22.547 1.00 97.00 281 SER A C 1
ATOM 2170 O O . SER A 1 281 ? 0.101 -9.364 23.652 1.00 97.00 281 SER A O 1
ATOM 2172 N N . LEU A 1 282 ? -1.131 -7.967 22.393 1.00 96.38 282 LEU A N 1
ATOM 2173 C CA . LEU A 1 282 ? -1.952 -7.436 23.487 1.00 96.38 282 LEU A CA 1
ATOM 2174 C C . LEU A 1 282 ? -2.900 -8.496 24.061 1.00 96.38 282 LEU A C 1
ATOM 2176 O O . LEU A 1 282 ? -2.912 -8.700 25.277 1.00 96.38 282 LEU A O 1
ATOM 2180 N N . ALA A 1 283 ? -3.608 -9.227 23.196 1.00 96.50 283 ALA A N 1
ATOM 2181 C CA . ALA A 1 283 ? -4.477 -10.331 23.594 1.00 96.50 283 ALA A CA 1
ATOM 2182 C C . ALA A 1 283 ? -3.688 -11.413 24.347 1.00 96.50 283 ALA A C 1
ATOM 2184 O O . ALA A 1 283 ? -4.090 -11.835 25.430 1.00 96.50 283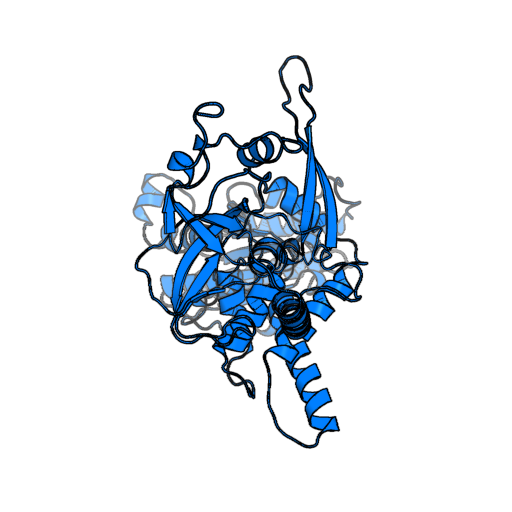 ALA A O 1
ATOM 2185 N N . PHE A 1 284 ? -2.508 -11.793 23.841 1.00 96.69 284 PHE A N 1
ATOM 2186 C CA . PHE A 1 284 ? -1.608 -12.724 24.523 1.00 96.69 284 PHE A CA 1
ATOM 2187 C C . PHE A 1 284 ? -1.185 -12.210 25.905 1.00 96.69 284 PHE A C 1
ATOM 2189 O O . PHE A 1 284 ? -1.211 -12.955 26.884 1.00 96.69 284 PHE A O 1
ATOM 2196 N N . ALA A 1 285 ? -0.805 -10.935 26.014 1.00 96.00 285 ALA A N 1
ATOM 2197 C CA . ALA A 1 285 ? -0.392 -10.351 27.284 1.00 96.00 285 ALA A CA 1
ATOM 2198 C C . ALA A 1 285 ? -1.532 -10.319 28.316 1.00 96.00 285 ALA A C 1
ATOM 2200 O O . ALA A 1 285 ? -1.270 -10.525 29.505 1.00 96.00 285 ALA A O 1
ATOM 2201 N N . ARG A 1 286 ? -2.774 -10.078 27.875 1.00 95.06 286 ARG A N 1
ATOM 2202 C CA . ARG A 1 286 ? -3.986 -10.163 28.702 1.00 95.06 286 ARG A CA 1
ATOM 2203 C C . ARG A 1 286 ? -4.237 -11.600 29.157 1.00 95.06 286 ARG A C 1
ATOM 2205 O O . ARG A 1 286 ? -4.286 -11.843 30.359 1.00 95.06 286 ARG A O 1
ATOM 2212 N N . ASP A 1 287 ? -4.321 -12.538 28.219 1.00 96.19 287 ASP A N 1
ATOM 2213 C CA . ASP A 1 287 ? -4.636 -13.948 28.480 1.00 96.19 287 ASP A CA 1
ATOM 2214 C C . ASP A 1 287 ? -3.568 -14.615 29.365 1.00 96.19 287 ASP A C 1
ATOM 2216 O O . ASP A 1 287 ? -3.880 -15.404 30.253 1.00 96.19 287 ASP A O 1
ATOM 2220 N N . ARG A 1 288 ? -2.292 -14.228 29.223 1.00 96.50 288 ARG A N 1
ATOM 2221 C CA . ARG A 1 288 ? -1.206 -14.679 30.110 1.00 96.50 288 ARG A CA 1
ATOM 2222 C C . ARG A 1 288 ? -1.409 -14.249 31.566 1.00 96.50 288 ARG A C 1
ATOM 2224 O O . ARG A 1 288 ? -0.969 -14.954 32.468 1.00 96.50 288 ARG A O 1
ATOM 2231 N N . LYS A 1 289 ? -2.021 -13.084 31.806 1.00 94.44 289 LYS A N 1
ATOM 2232 C CA . LYS A 1 289 ? -2.291 -12.580 33.163 1.00 94.44 289 LYS A CA 1
ATOM 2233 C C . LYS A 1 289 ? -3.522 -13.234 33.783 1.00 94.44 289 LYS A C 1
ATOM 2235 O O . LYS A 1 289 ? -3.530 -13.448 34.989 1.00 94.44 289 LYS A O 1
ATOM 2240 N N . THR A 1 290 ? -4.550 -13.516 32.985 1.00 93.38 290 THR A N 1
ATOM 2241 C CA . THR A 1 290 ? -5.817 -14.087 33.471 1.00 93.38 290 THR A CA 1
ATOM 2242 C C . THR A 1 290 ? -5.811 -15.615 33.504 1.00 93.38 290 THR A C 1
ATOM 2244 O O . THR A 1 290 ? -6.567 -16.207 34.266 1.00 93.38 290 THR A O 1
ATOM 2247 N N . GLY A 1 291 ? -4.972 -16.261 32.688 1.00 93.69 291 GLY A N 1
ATOM 2248 C CA . GLY A 1 291 ? -4.979 -17.710 32.466 1.00 93.69 291 GLY A CA 1
ATOM 2249 C C . GLY A 1 291 ? -6.086 -18.189 31.517 1.00 93.69 291 GLY A C 1
ATOM 2250 O O . GLY A 1 291 ? -6.162 -19.380 31.219 1.00 93.69 291 GLY A O 1
ATOM 2251 N N . GLU A 1 292 ? -6.929 -17.283 31.020 1.00 93.62 292 GLU A N 1
ATOM 2252 C CA . GLU A 1 292 ? -8.056 -17.587 30.137 1.00 93.62 292 GLU A CA 1
ATOM 2253 C C . GLU A 1 292 ? -7.665 -17.386 28.670 1.00 93.62 292 GLU A C 1
ATOM 2255 O O . GLU A 1 292 ? -7.110 -16.350 28.315 1.00 93.62 292 GLU A O 1
ATOM 2260 N N . ARG A 1 293 ? -7.988 -18.351 27.800 1.00 93.75 293 ARG A N 1
ATOM 2261 C CA . ARG A 1 293 ? -7.787 -18.244 26.345 1.00 93.75 293 ARG A CA 1
ATOM 2262 C C . ARG A 1 293 ? -8.984 -17.548 25.705 1.00 93.75 293 ARG A C 1
ATOM 2264 O O . ARG A 1 293 ? -9.847 -18.207 25.132 1.00 93.75 293 ARG A O 1
ATOM 2271 N N . SER A 1 294 ? -9.046 -16.230 25.841 1.00 92.44 294 SER A N 1
ATOM 2272 C CA . SER A 1 294 ? -10.215 -15.446 25.436 1.00 92.44 294 SER A CA 1
ATOM 2273 C C . SER A 1 294 ? -10.149 -14.909 24.000 1.00 92.44 294 SER A C 1
ATOM 2275 O O . SER A 1 294 ? -11.147 -14.390 23.510 1.00 92.44 294 SER A O 1
ATOM 2277 N N . GLY A 1 295 ? -9.010 -15.075 23.311 1.00 94.94 295 GLY A N 1
ATOM 2278 C CA . GLY A 1 295 ? -8.852 -14.734 21.889 1.00 94.94 295 GLY A CA 1
ATOM 2279 C C . GLY A 1 295 ? -8.840 -13.226 21.615 1.00 94.94 295 GLY A C 1
ATOM 2280 O O . GLY A 1 295 ? -9.010 -12.412 22.515 1.00 94.94 295 GLY A O 1
ATOM 2281 N N . LEU A 1 296 ? -8.607 -12.815 20.370 1.00 96.50 296 LEU A N 1
ATOM 2282 C CA . LEU A 1 296 ? -8.636 -11.402 19.976 1.00 96.50 296 LEU A CA 1
ATOM 2283 C C . LEU A 1 296 ? -10.005 -10.769 20.241 1.00 96.50 296 LEU A C 1
ATOM 2285 O O . LEU A 1 296 ? -11.030 -11.310 19.824 1.00 96.50 296 LEU A O 1
ATOM 2289 N N . LYS A 1 297 ? -10.000 -9.599 20.881 1.00 93.06 297 LYS A N 1
ATOM 2290 C CA . LYS A 1 297 ? -11.187 -8.771 21.112 1.00 93.06 297 LYS A CA 1
ATOM 2291 C C . LYS A 1 297 ? -11.046 -7.415 20.432 1.00 93.06 297 LYS A C 1
ATOM 2293 O O . LYS A 1 297 ? -9.937 -6.939 20.180 1.00 93.06 297 LYS A O 1
ATOM 2298 N N . THR A 1 298 ? -12.170 -6.743 20.213 1.00 89.38 298 THR A N 1
ATOM 2299 C CA . THR A 1 298 ? -12.250 -5.387 19.654 1.00 89.38 298 THR A CA 1
ATOM 2300 C C . THR A 1 298 ? -11.388 -4.400 20.442 1.00 89.38 298 THR A C 1
ATOM 2302 O O . THR A 1 298 ? -10.699 -3.566 19.858 1.00 89.38 298 THR A O 1
ATOM 2305 N N . ALA A 1 299 ? -11.327 -4.550 21.769 1.00 83.62 299 ALA A N 1
ATOM 2306 C CA . ALA A 1 299 ? -10.465 -3.739 22.626 1.00 83.62 299 ALA A CA 1
ATOM 2307 C C . ALA A 1 299 ? -8.965 -3.879 22.293 1.00 83.62 299 ALA A C 1
ATOM 2309 O O . ALA A 1 299 ? -8.237 -2.890 22.363 1.00 83.62 299 ALA A O 1
ATOM 2310 N N . ASP A 1 300 ? -8.503 -5.072 21.896 1.00 94.06 300 ASP A N 1
ATOM 2311 C CA . ASP A 1 300 ? -7.102 -5.299 21.522 1.00 94.06 300 ASP A CA 1
ATOM 2312 C C . ASP A 1 300 ? -6.772 -4.607 20.190 1.00 94.06 300 ASP A C 1
ATOM 2314 O O . ASP A 1 300 ? -5.692 -4.035 20.041 1.00 94.06 300 ASP A O 1
ATOM 2318 N N . MET A 1 301 ? -7.719 -4.607 19.242 1.00 93.75 301 MET A N 1
ATOM 2319 C CA . MET A 1 301 ? -7.593 -3.893 17.966 1.00 93.75 301 MET A CA 1
ATOM 2320 C C . MET A 1 301 ? -7.533 -2.377 18.172 1.00 93.75 301 MET A C 1
ATOM 2322 O O . MET A 1 301 ? -6.601 -1.734 17.691 1.00 93.75 301 MET A O 1
ATOM 2326 N N . LEU A 1 302 ? -8.473 -1.808 18.935 1.00 85.75 302 LEU A N 1
ATOM 2327 C CA . LEU A 1 302 ? -8.492 -0.373 19.247 1.00 85.75 302 LEU A CA 1
ATOM 2328 C C . LEU A 1 302 ? -7.208 0.063 19.968 1.00 85.75 302 LEU A C 1
ATOM 2330 O O . LEU A 1 302 ? -6.602 1.073 19.613 1.00 85.75 302 LEU A O 1
ATOM 2334 N N . ALA A 1 303 ? -6.750 -0.724 20.945 1.00 85.81 303 ALA A N 1
ATOM 2335 C CA . ALA A 1 303 ? -5.507 -0.452 21.656 1.00 85.81 303 ALA A CA 1
ATOM 2336 C C . ALA A 1 303 ? -4.278 -0.538 20.735 1.00 85.81 303 ALA A C 1
ATOM 2338 O O . ALA A 1 303 ? -3.373 0.290 20.848 1.00 85.81 303 ALA A O 1
ATOM 2339 N N . ALA A 1 304 ? -4.246 -1.491 19.801 1.00 95.56 304 ALA A N 1
ATOM 2340 C CA . ALA A 1 304 ? -3.162 -1.615 18.833 1.00 95.56 304 ALA A CA 1
ATOM 2341 C C . ALA A 1 304 ? -3.085 -0.410 17.881 1.00 95.56 304 ALA A C 1
ATOM 2343 O O . ALA A 1 304 ? -1.986 0.085 17.627 1.00 95.56 304 ALA A O 1
ATOM 2344 N N . VAL A 1 305 ? -4.226 0.095 17.396 1.00 93.06 305 VAL A N 1
ATOM 2345 C CA . VAL A 1 305 ? -4.270 1.312 16.564 1.00 93.06 305 VAL A CA 1
ATOM 2346 C C . VAL A 1 305 ? -3.888 2.543 17.374 1.00 93.06 305 VAL A C 1
ATOM 2348 O O . VAL A 1 305 ? -3.075 3.337 16.905 1.00 93.06 305 VAL A O 1
ATOM 2351 N N . LYS A 1 306 ? -4.371 2.674 18.616 1.00 88.44 306 LYS A N 1
ATOM 2352 C CA . LYS A 1 306 ? -3.961 3.769 19.505 1.00 88.44 306 LYS A CA 1
ATOM 2353 C C . LYS A 1 306 ? -2.447 3.779 19.740 1.00 88.44 306 LYS A C 1
ATOM 2355 O O . LYS A 1 306 ? -1.842 4.841 19.692 1.00 88.44 306 LYS A O 1
ATOM 2360 N N . GLN A 1 307 ? -1.822 2.618 19.942 1.00 93.19 307 GLN A N 1
ATOM 2361 C CA . GLN A 1 307 ? -0.364 2.528 20.077 1.00 93.19 307 GLN A CA 1
ATOM 2362 C C . GLN A 1 307 ? 0.361 2.995 18.810 1.00 93.19 307 GLN A C 1
ATOM 2364 O O . GLN A 1 307 ? 1.303 3.771 18.919 1.00 93.19 307 GLN A O 1
ATOM 2369 N N . VAL A 1 308 ? -0.101 2.593 17.618 1.00 94.38 308 VAL A N 1
ATOM 2370 C CA . VAL A 1 308 ? 0.450 3.112 16.351 1.00 94.38 308 VAL A CA 1
ATOM 2371 C C . VAL A 1 308 ? 0.291 4.624 16.273 1.00 94.38 308 VAL A C 1
ATOM 2373 O O . VAL A 1 308 ? 1.238 5.320 15.920 1.00 94.38 308 VAL A O 1
ATOM 2376 N N . PHE A 1 309 ? -0.887 5.144 16.605 1.00 91.62 309 PHE A N 1
ATOM 2377 C CA . PHE A 1 309 ? -1.136 6.578 16.609 1.00 91.62 309 PHE A CA 1
ATOM 2378 C C . PHE A 1 309 ? -0.170 7.319 17.542 1.00 91.62 309 PHE A C 1
ATOM 2380 O O . PHE A 1 309 ? 0.498 8.258 17.113 1.00 91.62 309 PHE A O 1
ATOM 2387 N N . ASP A 1 310 ? -0.051 6.869 18.792 1.00 88.56 310 ASP A N 1
ATOM 2388 C CA . ASP A 1 310 ? 0.808 7.495 19.796 1.00 88.56 310 ASP A CA 1
ATOM 2389 C C . ASP A 1 310 ? 2.297 7.425 19.414 1.00 88.56 310 ASP A C 1
ATOM 2391 O O . ASP A 1 310 ? 3.010 8.413 19.581 1.00 88.56 310 ASP A O 1
ATOM 2395 N N . GLU A 1 311 ? 2.756 6.311 18.832 1.00 91.81 311 GLU A N 1
ATOM 2396 C CA . GLU A 1 311 ? 4.116 6.171 18.288 1.00 91.81 311 GLU A CA 1
ATOM 2397 C C . GLU A 1 311 ? 4.395 7.169 17.154 1.00 91.81 311 GLU A C 1
ATOM 2399 O O . GLU A 1 311 ? 5.512 7.660 17.027 1.00 91.81 311 GLU A O 1
ATOM 2404 N N . ASN A 1 312 ? 3.392 7.490 16.332 1.00 91.62 312 ASN A N 1
ATOM 2405 C CA . ASN A 1 312 ? 3.572 8.340 15.156 1.00 91.62 312 ASN A CA 1
ATOM 2406 C C . ASN A 1 312 ? 3.454 9.843 15.440 1.00 91.62 312 ASN A C 1
ATOM 2408 O O . ASN A 1 312 ? 3.876 10.625 14.591 1.00 91.62 312 ASN A O 1
ATOM 2412 N N . LYS A 1 313 ? 2.960 10.262 16.614 1.00 86.25 313 LYS A N 1
ATOM 2413 C CA . LYS A 1 313 ? 2.869 11.686 17.004 1.00 86.25 313 LYS A CA 1
ATOM 2414 C C . LYS A 1 313 ? 4.220 12.398 17.065 1.00 86.25 313 LYS A C 1
ATOM 2416 O O . LYS A 1 313 ? 4.286 13.606 16.872 1.00 86.25 313 LYS A O 1
ATOM 2421 N N . THR A 1 314 ? 5.285 11.671 17.392 1.00 80.69 314 THR A N 1
ATOM 2422 C CA . THR A 1 314 ? 6.624 12.243 17.610 1.00 80.69 314 THR A CA 1
ATOM 2423 C C . THR A 1 314 ? 7.559 12.059 16.418 1.00 80.69 314 THR A C 1
ATOM 2425 O O . THR A 1 314 ? 8.683 12.557 16.445 1.00 80.69 314 THR A O 1
ATOM 2428 N N . LEU A 1 315 ? 7.111 11.353 15.377 1.00 87.62 315 LEU A N 1
ATOM 2429 C CA . LEU A 1 315 ? 7.905 11.059 14.189 1.00 87.62 315 LEU A CA 1
ATOM 2430 C C . LEU A 1 315 ? 7.738 12.142 13.118 1.00 87.62 315 LEU A C 1
ATOM 2432 O O . LEU A 1 315 ? 6.715 12.823 13.040 1.00 87.62 315 LEU A O 1
ATOM 2436 N N . ASP A 1 316 ? 8.759 12.284 12.273 1.00 85.31 316 ASP A N 1
ATOM 2437 C CA . ASP A 1 316 ? 8.701 13.174 11.118 1.00 85.31 316 ASP A CA 1
ATOM 2438 C C . ASP A 1 316 ? 7.974 12.503 9.946 1.00 85.31 316 ASP A C 1
ATOM 2440 O O . ASP A 1 316 ? 8.399 11.467 9.433 1.00 85.31 316 ASP A O 1
ATOM 2444 N N . HIS A 1 317 ? 6.892 13.143 9.504 1.00 86.69 317 HIS A N 1
ATOM 2445 C CA . HIS A 1 317 ? 6.050 12.708 8.389 1.00 86.69 317 HIS A CA 1
ATOM 2446 C C . HIS A 1 317 ? 6.034 13.715 7.237 1.00 86.69 317 HIS A C 1
ATOM 2448 O O . HIS A 1 317 ? 5.093 13.721 6.444 1.00 86.69 317 HIS A O 1
ATOM 2454 N N . ALA A 1 318 ? 7.054 14.573 7.114 1.00 81.44 318 ALA A N 1
ATOM 2455 C CA . ALA A 1 318 ? 7.108 15.629 6.098 1.00 81.44 318 ALA A CA 1
ATOM 2456 C C . ALA A 1 318 ? 6.836 15.131 4.667 1.00 81.44 318 ALA A C 1
ATOM 2458 O O . ALA A 1 318 ? 6.167 15.815 3.894 1.00 81.44 318 ALA A O 1
ATOM 2459 N N . PHE A 1 319 ? 7.313 13.932 4.316 1.00 81.69 319 PHE A N 1
ATOM 2460 C CA . PHE A 1 319 ? 7.056 13.335 3.003 1.00 81.69 319 PHE A CA 1
ATOM 2461 C C . PHE A 1 319 ? 5.573 12.998 2.799 1.00 81.69 319 PHE A C 1
ATOM 2463 O O . PHE A 1 319 ? 4.980 13.424 1.814 1.00 81.69 319 PHE A O 1
ATOM 2470 N N . ALA A 1 320 ? 4.963 12.278 3.744 1.00 85.31 320 ALA A N 1
ATOM 2471 C CA . ALA A 1 320 ? 3.552 11.899 3.667 1.00 85.31 320 ALA A CA 1
ATOM 2472 C C . ALA A 1 320 ? 2.628 13.127 3.706 1.00 85.31 320 ALA A C 1
ATOM 2474 O O . ALA A 1 320 ? 1.624 13.174 3.004 1.00 85.31 320 ALA A O 1
ATOM 2475 N N . MET A 1 321 ? 3.002 14.148 4.480 1.00 82.88 321 MET A N 1
ATOM 2476 C CA . MET A 1 321 ? 2.298 15.427 4.520 1.00 82.88 321 MET A CA 1
ATOM 2477 C C . MET A 1 321 ? 2.360 16.156 3.178 1.00 82.88 321 MET A C 1
ATOM 2479 O O . MET A 1 321 ? 1.335 16.632 2.703 1.00 82.88 321 MET A O 1
ATOM 2483 N N . ARG A 1 322 ? 3.538 16.220 2.547 1.00 79.06 322 ARG A N 1
ATOM 2484 C CA . ARG A 1 322 ? 3.689 16.819 1.216 1.00 79.06 322 ARG A CA 1
ATOM 2485 C C . ARG A 1 322 ? 2.860 16.072 0.173 1.00 79.06 322 ARG A C 1
ATOM 2487 O O . ARG A 1 322 ? 2.095 16.702 -0.542 1.00 79.06 322 ARG A O 1
ATOM 2494 N N . GLU A 1 323 ? 2.981 14.746 0.142 1.00 81.50 323 GLU A N 1
ATOM 2495 C CA . GLU A 1 323 ? 2.225 13.866 -0.758 1.00 81.50 323 GLU A CA 1
ATOM 2496 C C . GLU A 1 323 ? 0.710 14.100 -0.631 1.00 81.50 323 GLU A C 1
ATOM 2498 O O . GLU A 1 323 ? 0.010 14.252 -1.632 1.00 81.50 323 GLU A O 1
ATOM 2503 N N . TRP A 1 324 ? 0.211 14.169 0.605 1.00 81.81 324 TRP A N 1
ATOM 2504 C CA . TRP A 1 324 ? -1.189 14.459 0.897 1.00 81.81 324 TRP A CA 1
ATOM 2505 C C . TRP A 1 324 ? -1.620 15.841 0.393 1.00 81.81 324 TRP A C 1
ATOM 2507 O O . TRP A 1 324 ? -2.603 15.934 -0.342 1.00 81.81 324 TRP A O 1
ATOM 2517 N N . ILE A 1 325 ? -0.869 16.895 0.728 1.00 74.12 325 ILE A N 1
ATOM 2518 C CA . ILE A 1 325 ? -1.162 18.271 0.294 1.00 74.12 325 ILE A CA 1
ATOM 2519 C C . ILE A 1 325 ? -1.188 18.368 -1.238 1.00 74.12 325 ILE A C 1
ATOM 2521 O O . ILE A 1 325 ? -2.101 18.968 -1.797 1.00 74.12 325 ILE A O 1
ATOM 2525 N N . GLU A 1 326 ? -0.228 17.749 -1.928 1.00 72.75 326 GLU A N 1
ATOM 2526 C CA . GLU A 1 326 ? -0.156 17.737 -3.397 1.00 72.75 326 GLU A CA 1
ATOM 2527 C C . GLU A 1 326 ? -1.335 16.991 -4.042 1.00 72.75 326 GLU A C 1
ATOM 2529 O O . GLU A 1 326 ? -1.720 17.302 -5.169 1.00 72.75 326 GLU A O 1
ATOM 2534 N N . SER A 1 327 ? -1.927 16.021 -3.337 1.00 71.00 327 SER A N 1
ATOM 2535 C CA . SER A 1 327 ? -3.100 15.277 -3.809 1.00 71.00 327 SER A CA 1
ATOM 2536 C C . SER A 1 327 ? -4.439 15.989 -3.589 1.00 71.00 327 SER A C 1
ATOM 2538 O O . SER A 1 327 ? -5.450 15.558 -4.147 1.00 71.00 327 SER A O 1
ATOM 2540 N N . MET A 1 328 ? -4.478 17.063 -2.791 1.00 67.31 328 MET A N 1
ATOM 2541 C CA . MET A 1 328 ? -5.727 17.758 -2.482 1.00 67.31 328 MET A CA 1
ATOM 2542 C C . MET A 1 328 ? -6.297 18.454 -3.729 1.00 67.31 328 MET A C 1
ATOM 2544 O O . MET A 1 328 ? -5.601 19.240 -4.379 1.00 67.31 328 MET A O 1
ATOM 2548 N N . PRO A 1 329 ? -7.582 18.243 -4.075 1.00 55.09 329 PRO A N 1
ATOM 2549 C CA . PRO A 1 329 ? -8.194 18.952 -5.189 1.00 55.09 329 PRO A CA 1
ATOM 2550 C C . PRO A 1 329 ? -8.243 20.465 -4.916 1.00 55.09 329 PRO A C 1
ATOM 2552 O O . PRO A 1 329 ? -8.838 20.912 -3.936 1.00 55.09 329 PRO A O 1
ATOM 2555 N N . LEU A 1 330 ? -7.733 21.287 -5.841 1.00 49.12 330 LEU A N 1
ATOM 2556 C CA . LEU A 1 330 ? -7.799 22.762 -5.771 1.00 49.12 330 LEU A CA 1
ATOM 2557 C C . LEU A 1 330 ? -9.227 23.311 -5.546 1.00 49.12 330 LEU A C 1
ATOM 2559 O O . LEU A 1 330 ? -9.404 24.358 -4.927 1.00 49.12 330 LEU A O 1
ATOM 2563 N N . LYS A 1 331 ? -10.269 22.599 -6.003 1.00 41.44 331 LYS A N 1
ATOM 2564 C CA . LYS A 1 331 ? -11.681 22.959 -5.750 1.00 41.44 331 LYS A CA 1
ATOM 2565 C C . LYS A 1 331 ? -12.106 22.755 -4.287 1.00 41.44 331 LYS A C 1
ATOM 2567 O O . LYS A 1 331 ? -12.985 23.473 -3.815 1.00 41.44 331 LYS A O 1
ATOM 2572 N N . GLU A 1 332 ? -11.483 21.825 -3.564 1.00 39.50 332 GLU A N 1
ATOM 2573 C CA . GLU A 1 332 ? -11.685 21.639 -2.121 1.00 39.50 332 GLU A CA 1
ATOM 2574 C C . GLU A 1 332 ? -10.882 22.651 -1.299 1.00 39.50 332 GLU A C 1
ATOM 2576 O O . GLU A 1 332 ? -11.371 23.101 -0.268 1.00 39.50 332 GLU A O 1
ATOM 2581 N N . MET A 1 333 ? -9.735 23.129 -1.800 1.00 38.50 333 MET A N 1
ATOM 2582 C CA . MET A 1 333 ? -8.994 24.248 -1.193 1.00 38.50 333 MET A CA 1
ATOM 2583 C C . MET A 1 333 ? -9.810 25.555 -1.191 1.00 38.50 333 MET A C 1
ATOM 2585 O O . MET A 1 333 ? -9.699 26.355 -0.268 1.00 38.50 333 MET A O 1
ATOM 2589 N N . VAL A 1 334 ? -10.699 25.764 -2.170 1.00 37.47 334 VAL A N 1
ATOM 2590 C CA . VAL A 1 334 ? -11.626 26.917 -2.192 1.00 37.47 334 VAL A CA 1
ATOM 2591 C C . VAL A 1 334 ? -12.828 26.720 -1.253 1.00 37.47 334 VAL A C 1
ATOM 2593 O O . VAL A 1 334 ? -13.330 27.702 -0.709 1.00 37.47 334 VAL A O 1
ATOM 2596 N N . ARG A 1 335 ? -13.256 25.471 -1.001 1.00 37.75 335 ARG A N 1
ATOM 2597 C CA . ARG A 1 335 ? -14.314 25.135 -0.023 1.00 37.75 335 ARG A CA 1
ATOM 2598 C C . ARG A 1 335 ? -13.824 25.139 1.428 1.00 37.75 335 ARG A C 1
ATOM 2600 O O . ARG A 1 335 ? -14.582 25.519 2.310 1.00 37.75 335 ARG A O 1
ATOM 2607 N N . HIS A 1 336 ? -12.572 24.754 1.667 1.00 35.59 336 HIS A N 1
ATOM 2608 C CA . HIS A 1 336 ? -11.924 24.805 2.983 1.00 35.59 336 HIS A CA 1
ATOM 2609 C C . HIS A 1 336 ? -11.223 26.143 3.255 1.00 35.59 336 HIS A C 1
ATOM 2611 O O . HIS A 1 336 ? -10.913 26.458 4.397 1.00 35.59 336 HIS A O 1
ATOM 2617 N N . GLY A 1 337 ? -11.062 26.985 2.231 1.00 27.36 337 GLY A N 1
ATOM 2618 C CA . GLY A 1 337 ? -10.598 28.366 2.325 1.00 27.36 337 GLY A CA 1
ATOM 2619 C C . GLY A 1 337 ? -11.632 29.339 2.883 1.00 27.36 337 GLY A C 1
ATOM 2620 O O . GLY A 1 337 ? -11.751 30.448 2.380 1.00 27.36 337 GLY A O 1
ATOM 2621 N N . GLY A 1 338 ? -12.403 28.965 3.888 1.00 26.78 338 GLY A N 1
ATOM 2622 C CA . GLY A 1 338 ? -13.171 29.915 4.676 1.00 26.78 338 GLY A CA 1
ATOM 2623 C C . GLY A 1 338 ? -12.797 29.691 6.123 1.00 26.78 338 GLY A C 1
ATOM 2624 O O . GLY A 1 338 ? -13.162 28.660 6.675 1.00 26.78 338 GLY A O 1
ATOM 2625 N N . GLY A 1 339 ? -12.111 30.640 6.761 1.00 31.70 339 GLY A N 1
ATOM 2626 C CA . GLY A 1 339 ? -12.257 30.730 8.209 1.00 31.70 339 GLY A CA 1
ATOM 2627 C C . GLY A 1 339 ? -13.747 30.880 8.463 1.00 31.70 339 GLY A C 1
ATOM 2628 O O . GLY A 1 339 ? -14.280 31.873 7.986 1.00 31.70 339 GLY A O 1
ATOM 2629 N N . TYR A 1 340 ? -14.391 29.861 9.052 1.00 34.53 340 TYR A N 1
ATOM 2630 C CA . TYR A 1 340 ? -15.829 29.794 9.358 1.00 34.53 340 TYR A CA 1
ATOM 2631 C C . TYR A 1 340 ? -16.676 30.767 8.516 1.00 34.53 340 TYR A C 1
ATOM 2633 O O . TYR A 1 340 ? -17.271 31.726 9.003 1.00 34.53 340 TYR A O 1
ATOM 2641 N N . GLY A 1 341 ? -16.600 30.596 7.194 1.00 34.44 341 GLY A N 1
ATOM 2642 C CA . GLY A 1 341 ? -17.371 31.381 6.247 1.00 34.44 341 GLY A CA 1
ATOM 2643 C C . GLY A 1 341 ? -18.663 30.623 6.047 1.00 34.44 341 GLY A C 1
ATOM 2644 O O . GLY A 1 341 ? -18.623 29.563 5.428 1.00 34.44 341 GLY A O 1
ATOM 2645 N N . ALA A 1 342 ? -19.751 31.133 6.627 1.00 37.06 342 ALA A N 1
ATOM 2646 C CA . ALA A 1 342 ? -21.078 30.528 6.645 1.00 37.06 342 ALA A CA 1
ATOM 2647 C C . ALA A 1 342 ? -21.375 29.727 5.364 1.00 37.06 342 ALA A C 1
ATOM 2649 O O . ALA A 1 342 ? -21.506 30.297 4.279 1.00 37.06 342 ALA A O 1
ATOM 2650 N N . MET A 1 343 ? -21.475 28.398 5.492 1.00 45.53 343 MET A N 1
ATOM 2651 C CA . MET A 1 343 ? -22.092 27.567 4.456 1.00 45.53 343 MET A CA 1
ATOM 2652 C C . MET A 1 343 ? -23.457 28.177 4.133 1.00 45.53 343 MET A C 1
ATOM 2654 O O . MET A 1 343 ? -24.240 28.429 5.053 1.00 45.53 343 MET A O 1
ATOM 2658 N N . SER A 1 344 ? -23.747 28.417 2.851 1.00 56.66 344 SER A N 1
ATOM 2659 C CA . SER A 1 344 ? -25.100 28.813 2.464 1.00 56.66 344 SER A CA 1
ATOM 2660 C C . SER A 1 344 ? -26.063 27.713 2.903 1.00 56.66 344 SER A C 1
ATOM 2662 O O . SER A 1 344 ? -25.789 26.526 2.701 1.00 56.66 344 SER A O 1
ATOM 2664 N N . TYR A 1 345 ? -27.200 28.087 3.494 1.00 64.56 345 TYR A N 1
ATOM 2665 C CA . TYR A 1 345 ? -28.237 27.134 3.903 1.00 64.56 345 TYR A CA 1
ATOM 2666 C C . TYR A 1 345 ? -28.699 26.229 2.751 1.00 64.56 345 TYR A C 1
ATOM 2668 O O . TYR A 1 345 ? -29.158 25.108 2.993 1.00 64.56 345 TYR A O 1
ATOM 2676 N N . ASP A 1 346 ? -28.522 26.681 1.507 1.00 68.94 346 ASP A N 1
ATOM 2677 C CA . ASP A 1 346 ? -28.874 25.939 0.301 1.00 68.94 346 ASP A CA 1
ATOM 2678 C C . ASP A 1 346 ? -27.994 24.711 0.045 1.00 68.94 346 ASP A C 1
ATOM 2680 O O . ASP A 1 346 ? -28.501 23.720 -0.487 1.00 68.94 346 ASP A O 1
ATOM 2684 N N . ASP A 1 347 ? -26.733 24.727 0.491 1.00 77.50 347 ASP A N 1
ATOM 2685 C CA . ASP A 1 347 ? -25.775 23.627 0.303 1.00 77.50 347 ASP A CA 1
ATOM 2686 C C . ASP A 1 347 ? -25.961 22.489 1.324 1.00 77.50 347 ASP A C 1
ATOM 2688 O O . ASP A 1 347 ? -25.406 21.398 1.170 1.00 77.50 347 ASP A O 1
ATOM 2692 N N . LEU A 1 348 ? -26.747 22.725 2.380 1.00 86.38 348 LEU A N 1
ATOM 2693 C CA . LEU A 1 348 ? -27.000 21.749 3.437 1.00 86.38 348 LEU A CA 1
ATOM 2694 C C . LEU A 1 348 ? -28.170 20.817 3.086 1.00 86.38 348 LEU A C 1
ATOM 2696 O O . LEU A 1 348 ? -29.174 21.278 2.533 1.00 86.38 348 LEU A O 1
ATOM 2700 N N . PRO A 1 349 ? -28.120 19.526 3.469 1.00 91.31 349 PRO A N 1
ATOM 2701 C CA . PRO A 1 349 ? -29.213 18.586 3.224 1.00 91.31 349 PRO A CA 1
ATOM 2702 C C . PRO A 1 349 ? -30.552 19.103 3.753 1.00 91.31 349 PRO A C 1
ATOM 2704 O O . PRO A 1 349 ? -30.625 19.620 4.864 1.00 91.31 349 PRO A O 1
ATOM 2707 N N . GLN A 1 350 ? -31.636 18.935 2.994 1.00 91.25 350 GLN A N 1
ATOM 2708 C CA . GLN A 1 350 ? -32.961 19.419 3.406 1.00 91.25 350 GLN A CA 1
ATOM 2709 C C . GLN A 1 350 ? -33.488 18.714 4.667 1.00 91.25 350 GLN A C 1
ATOM 2711 O O . GLN A 1 350 ? -34.184 19.316 5.484 1.00 91.25 350 GLN A O 1
ATOM 2716 N N . LEU A 1 351 ? -33.175 17.428 4.832 1.00 95.62 351 LEU A N 1
ATOM 2717 C CA . LEU A 1 351 ? -33.701 16.613 5.918 1.00 95.62 351 LEU A CA 1
ATOM 2718 C C . LEU A 1 351 ? -32.761 16.641 7.125 1.00 95.62 351 LEU A C 1
ATOM 2720 O O . LEU A 1 351 ? -31.574 16.356 6.994 1.00 95.62 351 LEU A O 1
ATOM 2724 N N . ALA A 1 352 ? -33.298 16.930 8.308 1.00 96.69 352 ALA A N 1
ATOM 2725 C CA . ALA A 1 352 ? -32.581 16.870 9.574 1.00 96.69 352 ALA A CA 1
ATOM 2726 C C . ALA A 1 352 ? -33.103 15.741 10.466 1.00 96.69 352 ALA A C 1
ATOM 2728 O O . ALA A 1 352 ? -34.291 15.418 10.451 1.00 96.69 352 ALA A O 1
ATOM 2729 N N . LEU A 1 353 ? -32.217 15.179 11.287 1.00 97.19 353 LEU A N 1
ATOM 2730 C CA . LEU A 1 353 ? -32.546 14.235 12.349 1.00 97.19 353 LEU A CA 1
ATOM 2731 C C . LEU A 1 353 ? -32.207 14.855 13.708 1.00 97.19 353 LEU A C 1
ATOM 2733 O O . LEU A 1 353 ? -31.051 15.189 13.970 1.00 97.19 353 LEU A O 1
ATOM 2737 N N . SER A 1 354 ? -33.201 14.984 14.593 1.00 95.88 354 SER A N 1
ATOM 2738 C CA . SER A 1 354 ? -32.964 15.418 15.978 1.00 95.88 354 SER A CA 1
ATOM 2739 C C . SER A 1 354 ? -32.371 14.289 16.810 1.00 95.88 354 SER A C 1
ATOM 2741 O O . SER A 1 354 ? -33.005 13.247 16.997 1.00 95.88 354 SER A O 1
ATOM 2743 N N . ILE A 1 355 ? -31.173 14.523 17.339 1.00 94.81 355 ILE A N 1
ATOM 2744 C CA . ILE A 1 355 ? -30.381 13.606 18.161 1.00 94.81 355 ILE A CA 1
ATOM 2745 C C . ILE A 1 355 ? -30.137 14.264 19.522 1.00 94.81 355 ILE A C 1
ATOM 2747 O O . ILE A 1 355 ? -29.887 15.469 19.618 1.00 94.81 355 ILE A O 1
ATOM 2751 N N . ARG A 1 356 ? -30.242 13.487 20.605 1.00 92.12 356 ARG A N 1
ATOM 2752 C CA . ARG A 1 356 ? -29.987 14.012 21.954 1.00 92.12 356 ARG A CA 1
ATOM 2753 C C . ARG A 1 356 ? -28.514 14.357 22.135 1.00 92.12 356 ARG A C 1
ATOM 2755 O O . ARG A 1 356 ? -27.635 13.621 21.690 1.00 92.12 356 ARG A O 1
ATOM 2762 N N . GLN A 1 357 ? -28.248 15.447 22.849 1.00 91.00 357 GLN A N 1
ATOM 2763 C CA . GLN A 1 357 ? -26.924 15.644 23.424 1.00 91.00 357 GLN A CA 1
ATOM 2764 C C . GLN A 1 357 ? -26.732 14.659 24.593 1.00 91.00 357 GLN A C 1
ATOM 2766 O O . GLN A 1 357 ? -27.707 14.334 25.272 1.00 91.00 357 GLN A O 1
ATOM 2771 N N . PRO A 1 358 ? -25.509 14.158 24.822 1.00 91.12 358 PRO A N 1
ATOM 2772 C CA . PRO A 1 358 ? -24.268 14.507 24.118 1.00 91.12 358 PRO A CA 1
ATOM 2773 C C . PRO A 1 358 ? -23.956 13.616 22.892 1.00 91.12 358 PRO A C 1
ATOM 2775 O O . PRO A 1 358 ? -22.871 13.685 22.325 1.00 91.12 358 PRO A O 1
ATOM 2778 N N . TRP A 1 359 ? -24.876 12.748 22.464 1.00 92.12 359 TRP A N 1
ATOM 2779 C CA . TRP A 1 359 ? -24.609 11.734 21.434 1.00 92.12 359 TRP A CA 1
ATOM 2780 C C . TRP A 1 359 ? -24.333 12.305 20.046 1.00 92.12 359 TRP A C 1
ATOM 2782 O O . TRP A 1 359 ? -23.521 11.744 19.313 1.00 92.12 359 TRP A O 1
ATOM 2792 N N . VAL A 1 360 ? -24.971 13.424 19.688 1.00 94.06 360 VAL A N 1
ATOM 2793 C CA . VAL A 1 360 ? -24.671 14.124 18.429 1.00 94.06 360 VAL A CA 1
ATOM 2794 C C . VAL A 1 360 ? -23.242 14.662 18.413 1.00 94.06 360 VAL A C 1
ATOM 2796 O O . VAL A 1 360 ? -22.575 14.583 17.385 1.00 94.06 360 VAL A O 1
ATOM 2799 N N . HIS A 1 361 ? -22.734 15.117 19.562 1.00 90.25 361 HIS A N 1
ATOM 2800 C CA . HIS A 1 361 ? -21.335 15.502 19.687 1.00 90.25 361 HIS A CA 1
ATOM 2801 C C . HIS A 1 361 ? -20.417 14.299 19.460 1.00 90.25 361 HIS A C 1
ATOM 2803 O O . HIS A 1 361 ? -19.443 14.412 18.728 1.00 90.25 361 HIS A O 1
ATOM 2809 N N . CYS A 1 362 ? -20.759 13.119 19.982 1.00 87.75 362 CYS A N 1
ATOM 2810 C CA . CYS A 1 362 ? -19.965 11.915 19.731 1.00 87.75 362 CYS A CA 1
ATOM 2811 C C . CYS A 1 362 ? -19.951 11.502 18.254 1.00 87.75 362 CYS A C 1
ATOM 2813 O O . CYS A 1 362 ? -18.944 10.991 17.769 1.00 87.75 362 CYS A O 1
ATOM 2815 N N . ILE A 1 363 ? -21.049 11.723 17.527 1.00 89.62 363 ILE A N 1
ATOM 2816 C CA . ILE A 1 363 ? -21.114 11.452 16.082 1.00 89.62 363 ILE A CA 1
ATOM 2817 C C . ILE A 1 363 ? -20.163 12.387 15.332 1.00 89.62 363 ILE A C 1
ATOM 2819 O O . ILE A 1 363 ? -19.370 11.935 14.512 1.00 89.62 363 ILE A O 1
ATOM 2823 N N . LEU A 1 364 ? -20.214 13.681 15.644 1.00 83.81 364 LEU A N 1
ATOM 2824 C CA . LEU A 1 364 ? -19.427 14.704 14.955 1.00 83.81 364 LEU A CA 1
ATOM 2825 C C . LEU A 1 364 ? -17.948 14.708 15.344 1.00 83.81 364 LEU A C 1
ATOM 2827 O O . LEU A 1 364 ? -17.091 14.998 14.515 1.00 83.81 364 LEU A O 1
ATOM 2831 N N . HIS A 1 365 ? -17.652 14.392 16.602 1.00 77.50 365 HIS A N 1
ATOM 2832 C CA . HIS A 1 365 ? -16.351 14.657 17.207 1.00 77.50 365 HIS A CA 1
ATOM 2833 C C . HIS A 1 365 ? -15.723 13.449 17.896 1.00 77.50 365 HIS A C 1
ATOM 2835 O O . HIS A 1 365 ? -14.651 13.596 18.454 1.00 77.50 365 HIS A O 1
ATOM 2841 N N . LEU A 1 366 ? -16.347 12.269 17.903 1.00 72.25 366 LEU A N 1
ATOM 2842 C CA . LEU A 1 366 ? -15.763 11.079 18.547 1.00 72.25 366 LEU A CA 1
ATOM 2843 C C . LEU A 1 366 ? -15.881 9.811 17.707 1.00 72.25 366 LEU A C 1
ATOM 2845 O O . LEU A 1 366 ? -15.629 8.715 18.204 1.00 72.25 366 LEU A O 1
ATOM 2849 N N . GLY A 1 367 ? -16.263 9.950 16.437 1.00 72.44 367 GLY A N 1
ATOM 2850 C CA . GLY A 1 367 ? -16.360 8.824 15.515 1.00 72.44 367 GLY A CA 1
ATOM 2851 C C . GLY A 1 367 ? -17.458 7.826 15.880 1.00 72.44 367 GLY A C 1
ATOM 2852 O O . GLY A 1 367 ? -17.357 6.666 15.492 1.00 72.44 367 GLY A O 1
ATOM 2853 N N . LYS A 1 368 ? -18.504 8.237 16.617 1.00 85.12 368 LYS A N 1
ATOM 2854 C CA . LYS A 1 368 ? -19.682 7.388 16.859 1.00 85.12 368 LYS A CA 1
ATOM 2855 C C . LYS A 1 368 ? -20.358 7.084 15.510 1.00 85.12 368 LYS A C 1
ATOM 2857 O O . LYS A 1 368 ? -20.953 7.991 14.927 1.00 85.12 368 LYS A O 1
ATOM 2862 N N . PRO A 1 369 ? -20.319 5.832 15.018 1.00 86.00 369 PRO A N 1
ATOM 2863 C CA . PRO A 1 369 ? -20.678 5.508 13.637 1.00 86.00 369 PRO A CA 1
ATOM 2864 C C . PRO A 1 369 ? -22.158 5.162 13.474 1.00 86.00 369 PRO A C 1
ATOM 2866 O O . PRO A 1 369 ? -22.588 4.754 12.402 1.00 86.00 369 PRO A O 1
ATOM 2869 N N . VAL A 1 370 ? -22.942 5.233 14.548 1.00 93.50 370 VAL A N 1
ATOM 2870 C CA . VAL A 1 370 ? -24.318 4.745 14.567 1.00 93.50 370 VAL A CA 1
ATOM 2871 C C . VAL A 1 370 ? -25.182 5.644 15.424 1.00 93.50 370 VAL A C 1
ATOM 2873 O O . VAL A 1 370 ? -24.745 6.077 16.484 1.00 93.50 370 VAL A O 1
ATOM 2876 N N . GLU A 1 371 ? -26.408 5.918 14.998 1.00 95.38 371 GLU A N 1
ATOM 2877 C CA . GLU A 1 371 ? -27.445 6.546 15.816 1.00 95.38 371 GLU A CA 1
ATOM 2878 C C . GLU A 1 371 ? -28.510 5.514 16.202 1.00 95.38 371 GLU A C 1
ATOM 2880 O O . GLU A 1 371 ? -29.143 4.916 15.335 1.00 95.38 371 GLU A O 1
ATOM 2885 N N . ASN A 1 372 ? -28.707 5.300 17.507 1.00 94.38 372 ASN A N 1
ATOM 2886 C CA . ASN A 1 372 ? -29.607 4.265 18.023 1.00 94.38 372 ASN A CA 1
ATOM 2887 C C . ASN A 1 372 ? -31.059 4.758 18.043 1.00 94.38 372 ASN A C 1
ATOM 2889 O O . ASN A 1 372 ? -31.341 5.868 18.503 1.00 94.38 372 ASN A O 1
ATOM 2893 N N . ARG A 1 373 ? -31.990 3.927 17.564 1.00 94.00 373 ARG A N 1
ATOM 2894 C CA . ARG A 1 373 ? -33.429 4.213 17.494 1.00 94.00 373 ARG A CA 1
ATOM 2895 C C . ARG A 1 373 ? -34.265 2.974 17.797 1.00 94.00 373 ARG A C 1
ATOM 2897 O O . ARG A 1 373 ? -33.882 1.845 17.508 1.00 94.00 373 ARG A O 1
ATOM 2904 N N . ASP A 1 374 ? -35.475 3.209 18.294 1.00 93.44 374 ASP A N 1
ATOM 2905 C CA . ASP A 1 374 ? -36.479 2.154 18.502 1.00 93.44 374 ASP A CA 1
ATOM 2906 C C . ASP A 1 374 ? -37.326 1.872 17.250 1.00 93.44 374 ASP A C 1
ATOM 2908 O O . ASP A 1 374 ? -38.185 0.988 17.242 1.00 93.44 374 ASP A O 1
ATOM 2912 N N . TRP A 1 375 ? -37.073 2.614 16.170 1.00 94.69 375 TRP A N 1
ATOM 2913 C CA . TRP A 1 375 ? -37.779 2.540 14.896 1.00 94.69 375 TRP A CA 1
ATOM 2914 C C . TRP A 1 375 ? -36.790 2.496 13.725 1.00 94.69 375 TRP A C 1
ATOM 2916 O O . TRP A 1 375 ? -35.670 2.992 13.822 1.00 94.69 375 TRP A O 1
ATOM 2926 N N . SER A 1 376 ? -37.224 1.897 12.615 1.00 95.44 376 SER A N 1
ATOM 2927 C CA . SER A 1 376 ? -36.437 1.748 11.385 1.00 95.44 376 SER A CA 1
ATOM 2928 C C . SER A 1 376 ? -36.776 2.828 10.352 1.00 95.44 376 SER A C 1
ATOM 2930 O O . SER A 1 376 ? -37.862 3.406 10.384 1.00 95.44 376 SER A O 1
ATOM 2932 N N . THR A 1 377 ? -35.871 3.075 9.402 1.00 94.38 377 THR A N 1
ATOM 2933 C CA . THR A 1 377 ? -36.080 3.997 8.279 1.00 94.38 377 THR A CA 1
ATOM 2934 C C . THR A 1 377 ? -35.563 3.434 6.957 1.00 94.38 377 THR A C 1
ATOM 2936 O O . THR A 1 377 ? -34.591 2.678 6.912 1.00 94.38 377 THR A O 1
ATOM 2939 N N . LYS A 1 378 ? -36.190 3.855 5.854 1.00 95.19 378 LYS A N 1
ATOM 2940 C CA . LYS A 1 378 ? -35.711 3.598 4.486 1.00 95.19 378 LYS A CA 1
ATOM 2941 C C . LYS A 1 378 ? -34.815 4.716 3.943 1.00 95.19 378 LYS A C 1
ATOM 2943 O O . LYS A 1 378 ? -34.281 4.576 2.851 1.00 95.19 378 LYS A O 1
ATOM 2948 N N . ILE A 1 379 ? -34.664 5.821 4.676 1.00 93.44 379 ILE A N 1
ATOM 2949 C CA . ILE A 1 379 ? -33.842 6.960 4.248 1.00 93.44 379 ILE A CA 1
ATOM 2950 C C . ILE A 1 379 ? -32.373 6.532 4.168 1.00 93.44 379 ILE A C 1
ATOM 2952 O O . ILE A 1 379 ? -31.867 5.862 5.072 1.00 93.44 379 ILE A O 1
ATOM 2956 N N . ARG A 1 380 ? -31.718 6.924 3.075 1.00 95.88 380 ARG A N 1
ATOM 2957 C CA . ARG A 1 380 ? -30.279 6.810 2.822 1.00 95.88 380 ARG A CA 1
ATOM 2958 C C . ARG A 1 380 ? -29.783 8.115 2.213 1.00 95.88 380 ARG A C 1
ATOM 2960 O O . ARG A 1 380 ? -30.569 8.828 1.588 1.00 95.88 380 ARG A O 1
ATOM 2967 N N . GLY A 1 381 ? -28.503 8.408 2.391 1.00 90.56 381 GLY A N 1
ATOM 2968 C CA . GLY A 1 381 ? -27.887 9.638 1.905 1.00 90.56 381 GLY A CA 1
ATOM 2969 C C . GLY A 1 381 ? -27.752 10.723 2.981 1.00 90.56 381 GLY A C 1
ATOM 2970 O O . GLY A 1 381 ? -27.911 10.446 4.178 1.00 90.56 381 GLY A O 1
ATOM 2971 N N . PRO A 1 382 ? -27.390 11.951 2.573 1.00 93.44 382 PRO A N 1
ATOM 2972 C CA . PRO A 1 382 ? -26.953 12.997 3.485 1.00 93.44 382 PRO A CA 1
ATOM 2973 C C . PRO A 1 382 ? -28.120 13.613 4.267 1.00 93.44 382 PRO A C 1
ATOM 2975 O O . PRO A 1 382 ? -29.202 13.855 3.731 1.00 93.44 382 PRO A O 1
ATOM 2978 N N . ILE A 1 383 ? -27.876 13.895 5.543 1.00 97.12 383 ILE A N 1
ATOM 2979 C CA . ILE A 1 383 ? -28.808 14.514 6.485 1.00 97.12 383 ILE A CA 1
ATOM 2980 C C . ILE A 1 383 ? -28.104 15.583 7.323 1.00 97.12 383 ILE A C 1
ATOM 2982 O O . ILE A 1 383 ? -26.900 15.518 7.580 1.00 97.12 383 ILE A O 1
ATOM 2986 N N . CYS A 1 384 ? -28.878 16.542 7.813 1.00 97.44 384 CYS A N 1
ATOM 2987 C CA . CYS A 1 384 ? -28.464 17.439 8.881 1.00 97.44 384 CYS A CA 1
ATOM 2988 C C . CYS A 1 384 ? -28.624 16.764 10.252 1.00 97.44 384 CYS A C 1
ATOM 2990 O O . CYS A 1 384 ? -29.584 16.034 10.512 1.00 97.44 384 CYS A O 1
ATOM 2992 N N . LEU A 1 385 ? -27.699 17.054 11.161 1.00 97.31 385 LEU A N 1
ATOM 2993 C CA . LEU A 1 385 ? -27.715 16.595 12.543 1.00 97.31 385 LEU A CA 1
ATOM 2994 C C . LEU A 1 385 ? -28.166 17.741 13.446 1.00 97.31 385 LEU A C 1
ATOM 2996 O O . LEU A 1 385 ? -27.487 18.761 13.578 1.00 97.31 385 LEU A O 1
ATOM 3000 N N . HIS A 1 386 ? -29.332 17.571 14.064 1.00 97.06 386 HIS A N 1
ATOM 3001 C CA . HIS A 1 386 ? -29.913 18.546 14.980 1.00 97.06 386 HIS A CA 1
ATOM 3002 C C . HIS A 1 386 ? -29.639 18.146 16.430 1.00 97.06 386 HIS A C 1
ATOM 3004 O O . HIS A 1 386 ? -29.977 17.039 16.848 1.00 97.06 386 HIS A O 1
ATOM 3010 N N . ALA A 1 387 ? -29.060 19.053 17.214 1.00 95.44 387 ALA A N 1
ATOM 3011 C CA . ALA A 1 387 ? -28.854 18.872 18.643 1.00 95.44 387 ALA A CA 1
ATOM 3012 C C . ALA A 1 387 ? -30.142 19.194 19.414 1.00 95.44 387 ALA A C 1
ATOM 3014 O O . ALA A 1 387 ? -30.572 20.349 19.489 1.00 95.44 387 ALA A O 1
ATOM 3015 N N . ALA A 1 388 ? -30.766 18.188 20.028 1.00 92.06 388 ALA A N 1
ATOM 3016 C CA . ALA A 1 388 ? -31.983 18.382 20.812 1.00 92.06 388 ALA A CA 1
ATOM 3017 C C . ALA A 1 388 ? -31.742 19.250 22.068 1.00 92.06 388 ALA A C 1
ATOM 3019 O O . ALA A 1 388 ? -30.646 19.298 22.623 1.00 92.06 388 ALA A O 1
ATOM 3020 N N . LYS A 1 389 ? -32.794 19.929 22.553 1.00 85.62 389 LYS A N 1
ATOM 3021 C CA . LYS A 1 389 ? -32.713 20.801 23.746 1.00 85.62 389 LYS A CA 1
ATOM 3022 C C . LYS A 1 389 ? -32.494 20.038 25.058 1.00 85.62 389 LYS A C 1
ATOM 3024 O O . LYS A 1 389 ? -31.866 20.559 25.980 1.00 85.62 389 LYS A O 1
ATOM 3029 N N . GLY A 1 390 ? -33.043 18.829 25.149 1.00 82.50 390 GLY A N 1
ATOM 3030 C CA . GLY A 1 390 ? -32.968 17.995 26.345 1.00 82.50 390 GLY A CA 1
ATOM 3031 C C . GLY A 1 390 ? -31.653 17.225 26.420 1.00 82.50 390 GLY A C 1
ATOM 3032 O O . GLY A 1 390 ? -31.282 16.556 25.459 1.00 82.50 390 GLY A O 1
ATOM 3033 N N . MET A 1 391 ? -30.992 17.321 27.570 1.00 88.81 391 MET A N 1
ATOM 3034 C CA . MET A 1 391 ? -29.909 16.437 27.998 1.00 88.81 391 MET A CA 1
ATOM 3035 C C . MET A 1 391 ? -29.923 16.405 29.524 1.00 88.81 391 MET A C 1
ATOM 3037 O O . MET A 1 391 ? -29.844 17.467 30.153 1.00 88.81 391 MET A O 1
ATOM 3041 N N . THR A 1 392 ? -30.048 15.221 30.118 1.00 87.88 392 THR A N 1
ATOM 3042 C CA . THR A 1 392 ? -29.929 15.041 31.572 1.00 87.88 392 THR A CA 1
ATOM 3043 C C . THR A 1 392 ? -28.466 14.863 31.985 1.00 87.88 392 THR A C 1
ATOM 3045 O O . THR A 1 392 ? -27.590 14.583 31.163 1.00 87.88 392 THR A O 1
ATOM 3048 N N . ARG A 1 393 ? -28.170 15.041 33.278 1.00 85.56 393 ARG A N 1
ATOM 3049 C CA . ARG A 1 393 ? -26.813 14.828 33.807 1.00 85.56 393 ARG A CA 1
ATOM 3050 C C . ARG A 1 393 ? -26.390 13.358 33.704 1.00 85.56 393 ARG A C 1
ATOM 3052 O O . ARG A 1 393 ? -25.217 13.089 33.462 1.00 85.56 393 ARG A O 1
ATOM 3059 N N . ASP A 1 394 ? -27.332 12.433 33.853 1.00 83.94 394 ASP A N 1
ATOM 3060 C CA . ASP A 1 394 ? -27.059 10.998 33.757 1.00 83.94 394 ASP A CA 1
ATOM 3061 C C . ASP A 1 394 ? -26.838 10.562 32.306 1.00 83.94 394 ASP A C 1
ATOM 3063 O O . ASP A 1 394 ? -25.905 9.811 32.047 1.00 83.94 394 ASP A O 1
ATOM 3067 N N . GLU A 1 395 ? -27.589 11.113 31.342 1.00 83.19 395 GLU A N 1
ATOM 3068 C CA . GLU A 1 395 ? -27.312 10.916 29.908 1.00 83.19 395 GLU A CA 1
ATOM 3069 C C . GLU A 1 395 ? -25.905 11.408 29.539 1.00 83.19 395 GLU A C 1
ATOM 3071 O O . GLU A 1 395 ? -25.187 10.737 28.796 1.00 83.19 395 GLU A O 1
ATOM 3076 N N . TRP A 1 396 ? -25.486 12.556 30.085 1.00 88.50 396 TRP A N 1
ATOM 3077 C CA . TRP A 1 396 ? -24.141 13.084 29.862 1.00 88.50 396 TRP A CA 1
ATOM 3078 C C . TRP A 1 396 ? -23.055 12.161 30.436 1.00 88.50 396 TRP A C 1
ATOM 3080 O O . TRP A 1 396 ? -22.102 11.827 29.734 1.00 88.50 396 TRP A O 1
ATOM 3090 N N . ARG A 1 397 ? -23.220 11.697 31.684 1.00 82.94 397 ARG A N 1
ATOM 3091 C CA . ARG A 1 397 ? -22.274 10.773 32.341 1.00 82.94 397 ARG A CA 1
ATOM 3092 C C . ARG A 1 397 ? -22.186 9.431 31.623 1.00 82.94 397 ARG A C 1
ATOM 3094 O O . ARG A 1 397 ? -21.086 8.965 31.352 1.00 82.94 397 ARG A O 1
ATOM 3101 N N . TYR A 1 398 ? -23.331 8.849 31.282 1.00 83.50 398 TYR A N 1
ATOM 3102 C CA . TYR A 1 398 ? -23.392 7.568 30.590 1.00 83.50 398 TYR A CA 1
ATOM 3103 C C . TYR A 1 398 ? -22.715 7.636 29.217 1.00 83.50 398 TYR A C 1
ATOM 3105 O O . TYR A 1 398 ? -21.962 6.739 28.836 1.00 83.50 398 TYR A O 1
ATOM 3113 N N . CYS A 1 399 ? -22.907 8.738 28.490 1.00 85.31 399 CYS A N 1
ATOM 3114 C CA . CYS A 1 399 ? -22.193 8.944 27.241 1.00 85.31 399 CYS A CA 1
ATOM 3115 C C . CYS A 1 399 ? -20.678 9.078 27.444 1.00 85.31 399 CYS A C 1
ATOM 3117 O O . CYS A 1 399 ? -19.917 8.472 26.695 1.00 85.31 399 CYS A O 1
ATOM 3119 N N . LEU A 1 400 ? -20.230 9.820 28.461 1.00 80.69 400 LEU A N 1
ATOM 3120 C CA . LEU A 1 400 ? -18.805 9.948 28.776 1.00 80.69 400 LEU A CA 1
ATOM 3121 C C . LEU A 1 400 ? -18.166 8.582 29.077 1.00 80.69 400 LEU A C 1
ATOM 3123 O O . LEU A 1 400 ? -17.075 8.285 28.593 1.00 80.69 400 LEU A O 1
ATOM 3127 N N . GLU A 1 401 ? -18.844 7.736 29.851 1.00 78.56 401 GLU A N 1
ATOM 3128 C CA . GLU A 1 401 ? -18.397 6.368 30.134 1.00 78.56 401 GLU A CA 1
ATOM 3129 C C . GLU A 1 401 ? -18.356 5.509 28.867 1.00 78.56 401 GLU A C 1
ATOM 3131 O O . GLU A 1 401 ? -17.366 4.822 28.620 1.00 78.56 401 GLU A O 1
ATOM 3136 N N . THR A 1 402 ? -19.384 5.613 28.023 1.00 76.94 402 THR A N 1
ATOM 3137 C CA . THR A 1 402 ? -19.442 4.909 26.733 1.00 76.94 402 THR A CA 1
ATOM 3138 C C . THR A 1 402 ? -18.308 5.355 25.810 1.00 76.94 402 THR A C 1
ATOM 3140 O O . THR A 1 402 ? -17.655 4.520 25.193 1.00 76.94 402 THR A O 1
ATOM 3143 N N . ALA A 1 403 ? -18.013 6.656 25.757 1.00 73.31 403 ALA A N 1
ATOM 3144 C CA . ALA A 1 403 ? -16.917 7.206 24.968 1.00 73.31 403 ALA A CA 1
ATOM 3145 C C . ALA A 1 403 ? -15.551 6.697 25.442 1.00 73.31 403 ALA A C 1
ATOM 3147 O O . ALA A 1 403 ? -14.719 6.307 24.622 1.00 73.31 403 ALA A O 1
ATOM 3148 N N . ARG A 1 404 ? -15.341 6.621 26.762 1.00 71.12 404 ARG A N 1
ATOM 3149 C CA . ARG A 1 404 ? -14.131 6.021 27.345 1.00 71.12 404 ARG A CA 1
ATOM 3150 C C . ARG A 1 404 ? -14.002 4.546 26.985 1.00 71.12 404 ARG A C 1
ATOM 3152 O O . ARG A 1 404 ? -12.934 4.120 26.557 1.00 71.12 404 ARG A O 1
ATOM 3159 N N . TYR A 1 405 ? -15.085 3.783 27.123 1.00 67.38 405 TYR A N 1
ATOM 3160 C CA . TYR A 1 405 ? -15.105 2.363 26.777 1.00 67.38 405 TYR A CA 1
ATOM 3161 C C . TYR A 1 405 ? -14.851 2.126 25.282 1.00 67.38 405 TYR A C 1
ATOM 3163 O O . TYR A 1 405 ? -14.112 1.219 24.910 1.00 67.38 405 TYR A O 1
ATOM 3171 N N . ALA A 1 406 ? -15.394 2.989 24.424 1.00 63.94 406 ALA A N 1
ATOM 3172 C CA . ALA A 1 406 ? -15.182 2.953 22.982 1.00 63.94 406 ALA A CA 1
ATOM 3173 C C . ALA A 1 406 ? -13.777 3.414 22.542 1.00 63.94 406 ALA A C 1
ATOM 3175 O O . ALA A 1 406 ? -13.501 3.451 21.345 1.00 63.94 406 ALA A O 1
ATOM 3176 N N . GLY A 1 407 ? -12.892 3.786 23.475 1.00 60.41 407 GLY A N 1
ATOM 3177 C CA . GLY A 1 407 ? -11.542 4.255 23.160 1.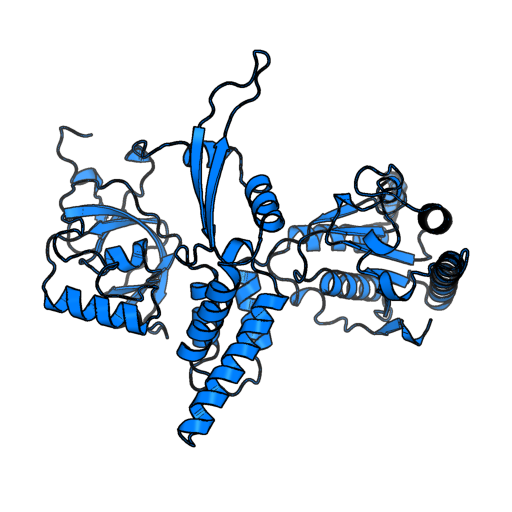00 60.41 407 GLY A CA 1
ATOM 3178 C C . GLY A 1 407 ? -11.511 5.617 22.460 1.00 60.41 407 GLY A C 1
ATOM 3179 O O . GLY A 1 407 ? -10.513 5.954 21.817 1.00 60.41 407 GLY A O 1
ATOM 3180 N N . ALA A 1 408 ? -12.582 6.411 22.577 1.00 58.31 408 ALA A N 1
ATOM 3181 C CA . ALA A 1 408 ? -12.664 7.754 22.021 1.00 58.31 408 ALA A CA 1
ATOM 3182 C C . ALA A 1 408 ? -11.824 8.742 22.849 1.00 58.31 408 ALA A C 1
ATOM 3184 O O . ALA A 1 408 ? -12.334 9.492 23.673 1.00 58.31 408 ALA A O 1
ATOM 3185 N N . GLY A 1 409 ? -10.507 8.689 22.644 1.00 48.75 409 GLY A N 1
ATOM 3186 C CA . GLY A 1 409 ? -9.620 9.852 22.552 1.00 48.75 409 GLY A CA 1
ATOM 3187 C C . GLY A 1 409 ? -9.550 10.878 23.688 1.00 48.75 409 GLY A C 1
ATOM 3188 O O . GLY A 1 409 ? -9.042 11.963 23.430 1.00 48.75 409 GLY A O 1
ATOM 3189 N N . PHE A 1 410 ? -9.992 10.598 24.915 1.00 51.00 410 PHE A N 1
ATOM 3190 C CA . PHE A 1 410 ? -9.855 11.549 26.024 1.00 51.00 410 PHE A CA 1
ATOM 3191 C C . PHE A 1 410 ? -9.188 10.923 27.253 1.00 51.00 410 PHE A C 1
ATOM 3193 O O . PHE A 1 410 ? -9.808 10.148 27.979 1.00 51.00 410 PHE A O 1
ATOM 3200 N N . ASP A 1 411 ? -7.931 11.309 27.499 1.00 44.97 411 ASP A N 1
ATOM 3201 C CA . ASP A 1 411 ? -7.132 10.862 28.651 1.00 44.97 411 ASP A CA 1
ATOM 3202 C C . ASP A 1 411 ? -7.448 11.612 29.969 1.00 44.97 411 ASP A C 1
ATOM 3204 O O . ASP A 1 411 ? -6.877 11.271 31.000 1.00 44.97 411 ASP A O 1
ATOM 3208 N N . ASP A 1 412 ? -8.365 12.594 30.017 1.00 39.94 412 ASP A N 1
ATOM 3209 C CA . ASP A 1 412 ? -8.758 13.224 31.292 1.00 39.94 412 ASP A CA 1
ATOM 3210 C C . ASP A 1 412 ? -10.139 13.917 31.231 1.00 39.94 412 ASP A C 1
ATOM 3212 O O . ASP A 1 412 ? -10.628 14.270 30.161 1.00 39.94 412 ASP A O 1
ATOM 3216 N N . LEU A 1 413 ? -10.773 14.166 32.385 1.00 36.88 413 LEU A N 1
ATOM 3217 C CA . LEU A 1 413 ? -12.090 14.831 32.560 1.00 36.88 413 LEU A CA 1
ATOM 3218 C C . LEU A 1 413 ? -12.223 16.253 31.948 1.00 36.88 413 LEU A C 1
ATOM 3220 O O . LEU A 1 413 ? -13.258 16.890 32.129 1.00 36.88 413 LEU A O 1
ATOM 3224 N N . ARG A 1 414 ? -11.198 16.771 31.258 1.00 43.38 414 ARG A N 1
ATOM 3225 C CA . ARG A 1 414 ? -11.092 18.172 30.806 1.00 43.38 414 ARG A CA 1
ATOM 3226 C C . ARG A 1 414 ? -11.376 18.395 29.319 1.00 43.38 414 ARG A C 1
ATOM 3228 O O . ARG A 1 414 ? -11.488 19.543 28.912 1.00 43.38 414 ARG A O 1
ATOM 3235 N N . THR A 1 415 ? -11.468 17.338 28.516 1.00 54.88 415 THR A N 1
ATOM 3236 C CA . THR A 1 415 ? -11.539 17.442 27.046 1.00 54.88 415 THR A CA 1
ATOM 3237 C C . THR A 1 415 ? -12.903 17.083 26.452 1.00 54.88 415 THR A C 1
ATOM 3239 O O . THR A 1 415 ? -13.232 17.571 25.375 1.00 54.88 415 THR A O 1
ATOM 3242 N N . PHE A 1 416 ? -13.740 16.309 27.155 1.00 66.12 416 PHE A N 1
ATOM 3243 C CA . PHE A 1 416 ? -15.155 16.177 26.791 1.00 66.12 416 PHE A CA 1
ATOM 3244 C C . PHE A 1 416 ? -15.898 17.449 27.228 1.00 66.12 416 PHE A C 1
ATOM 3246 O O . PHE A 1 416 ? -15.776 17.828 28.398 1.00 66.12 416 PHE A O 1
ATOM 3253 N N . PRO A 1 417 ? -16.663 18.113 26.343 1.00 74.56 417 PRO A N 1
ATOM 3254 C CA . PRO A 1 417 ? -17.294 19.386 26.666 1.00 74.56 417 PRO A CA 1
ATOM 3255 C C . PRO A 1 417 ? -18.212 19.253 27.878 1.00 74.56 417 PRO A C 1
ATOM 3257 O O . PRO A 1 417 ? -18.978 18.286 28.018 1.00 74.56 417 PRO A O 1
ATOM 3260 N N . GLY A 1 418 ? -18.144 20.251 28.758 1.00 79.19 418 GLY A N 1
ATOM 3261 C CA . GLY A 1 418 ? -19.027 20.337 29.901 1.00 79.19 418 GLY A CA 1
ATOM 3262 C C . GLY A 1 418 ? -20.483 20.350 29.449 1.00 79.19 418 GLY A C 1
ATOM 3263 O O . GLY A 1 418 ? -20.829 20.732 28.331 1.00 79.19 418 GLY A O 1
ATOM 3264 N N . MET A 1 419 ? -21.380 19.932 30.341 1.00 83.25 419 MET A N 1
ATOM 3265 C CA . MET A 1 419 ? -22.809 19.820 30.037 1.00 83.25 419 MET A CA 1
ATOM 3266 C C . MET A 1 419 ? -23.398 21.119 29.447 1.00 83.25 419 MET A C 1
ATOM 3268 O O . MET A 1 419 ? -24.311 21.062 28.621 1.00 83.25 419 MET A O 1
ATOM 3272 N N . ASN A 1 420 ? -22.875 22.275 29.862 1.00 81.88 420 ASN A N 1
ATOM 3273 C CA . ASN A 1 420 ? -23.329 23.598 29.432 1.00 81.88 420 ASN A CA 1
ATOM 3274 C C . ASN A 1 420 ? -22.641 24.106 28.156 1.00 81.88 420 ASN A C 1
ATOM 3276 O O . ASN A 1 420 ? -23.153 25.040 27.549 1.00 81.88 420 ASN A O 1
ATOM 3280 N N . ASP A 1 421 ? -21.544 23.477 27.734 1.00 83.38 421 ASP A N 1
ATOM 3281 C CA . ASP A 1 421 ? -20.740 23.906 26.580 1.00 83.38 421 ASP A CA 1
ATOM 3282 C C . ASP A 1 421 ? -21.232 23.270 25.271 1.00 83.38 421 ASP A C 1
ATOM 3284 O O . ASP A 1 421 ? -20.855 23.675 24.174 1.00 83.38 421 ASP A O 1
ATOM 3288 N N . LEU A 1 422 ? -22.097 22.258 25.376 1.00 87.50 422 LEU A N 1
ATOM 3289 C CA . LEU A 1 422 ? -22.679 21.583 24.225 1.00 87.50 422 LEU A CA 1
ATOM 3290 C C . LEU A 1 422 ? -23.793 22.431 23.591 1.00 87.50 422 LEU A C 1
ATOM 3292 O O . LEU A 1 422 ? -24.777 22.729 24.279 1.00 87.50 422 LEU A O 1
ATOM 3296 N N . PRO A 1 423 ? -23.715 22.750 22.282 1.00 87.75 423 PRO A N 1
ATOM 3297 C CA . PRO A 1 423 ? -24.761 23.491 21.585 1.00 87.75 423 PRO A CA 1
ATOM 3298 C C . PRO A 1 423 ? -26.070 22.696 21.557 1.00 87.75 423 PRO A C 1
ATOM 3300 O O . PRO A 1 423 ? -26.075 21.469 21.417 1.00 87.75 423 PRO A O 1
ATOM 3303 N N . ARG A 1 424 ? -27.205 23.388 21.701 1.00 91.75 424 ARG A N 1
ATOM 3304 C CA . ARG A 1 424 ? -28.536 22.770 21.796 1.00 91.75 424 ARG A CA 1
ATOM 3305 C C . ARG A 1 424 ? -29.589 23.588 21.073 1.00 91.75 424 ARG A C 1
ATOM 3307 O O . ARG A 1 424 ? -29.588 24.810 21.127 1.00 91.75 424 ARG A O 1
ATOM 3314 N N . GLY A 1 425 ? -30.571 22.899 20.504 1.00 92.38 425 GLY A N 1
ATOM 3315 C CA . GLY A 1 425 ? -31.697 23.520 19.816 1.00 92.38 425 GLY A CA 1
ATOM 3316 C C . GLY A 1 425 ? -31.338 24.062 18.435 1.00 92.38 425 GLY A C 1
ATOM 3317 O O . GLY A 1 425 ? -31.865 25.103 18.059 1.00 92.38 425 GLY A O 1
ATOM 3318 N N . GLY A 1 426 ? -30.467 23.373 17.697 1.00 94.31 426 GLY A N 1
ATOM 3319 C CA . GLY A 1 426 ? -30.057 23.792 16.358 1.00 94.31 426 GLY A CA 1
ATOM 3320 C C . GLY A 1 426 ? -29.313 22.716 15.573 1.00 94.31 426 GLY A C 1
ATOM 3321 O O . GLY A 1 426 ? -29.007 21.652 16.117 1.00 94.31 426 GLY A O 1
ATOM 3322 N N . ILE A 1 427 ? -29.057 22.980 14.290 1.00 94.62 427 ILE A N 1
ATOM 3323 C CA . ILE A 1 427 ? -28.190 22.143 13.453 1.00 94.62 427 ILE A CA 1
ATOM 3324 C C . ILE A 1 427 ? -26.743 22.377 13.875 1.00 94.62 427 ILE A C 1
ATOM 3326 O O . ILE A 1 427 ? -26.326 23.516 14.066 1.00 94.62 427 ILE A O 1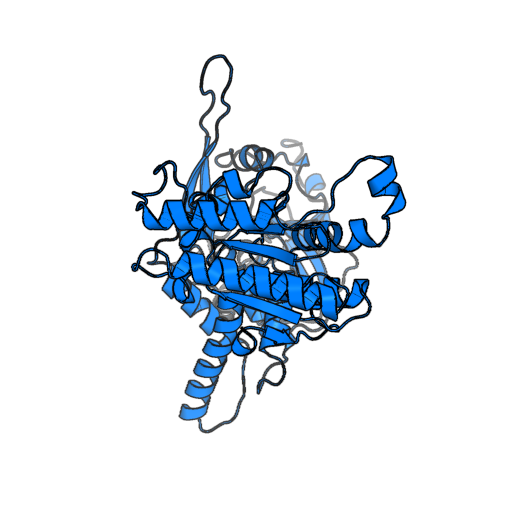
ATOM 3330 N N . VAL A 1 428 ? -26.006 21.284 14.052 1.00 94.00 428 VAL A N 1
ATOM 3331 C CA . VAL A 1 428 ? -24.609 21.284 14.521 1.00 94.00 428 VAL A CA 1
ATOM 3332 C C . VAL A 1 428 ? -23.663 20.573 13.554 1.00 94.00 428 VAL A C 1
ATOM 3334 O O . VAL A 1 428 ? -22.447 20.651 13.701 1.00 94.00 428 VAL A O 1
ATOM 3337 N N . GLY A 1 429 ? -24.202 19.865 12.562 1.00 94.25 429 GLY A N 1
ATOM 3338 C CA . GLY A 1 429 ? -23.395 19.180 11.563 1.00 94.25 429 GLY A CA 1
ATOM 3339 C C . GLY A 1 429 ? -24.223 18.451 10.518 1.00 94.25 429 GLY A C 1
ATOM 3340 O O . GLY A 1 429 ? -25.451 18.537 10.502 1.00 94.25 429 GLY A O 1
ATOM 3341 N N . THR A 1 430 ? -23.542 17.695 9.669 1.00 95.94 430 THR A N 1
ATOM 3342 C CA . THR A 1 430 ? -24.133 16.788 8.680 1.00 95.94 430 THR A CA 1
ATOM 3343 C C . THR A 1 430 ? -23.523 15.398 8.811 1.00 95.94 430 THR A C 1
ATOM 3345 O O . THR A 1 430 ? -22.441 15.247 9.376 1.00 95.94 430 THR A O 1
ATOM 3348 N N . ALA A 1 431 ? -24.228 14.382 8.327 1.00 95.00 431 ALA A N 1
ATOM 3349 C CA . ALA A 1 431 ? -23.715 13.025 8.150 1.00 95.00 431 ALA A CA 1
ATOM 3350 C C . ALA A 1 431 ? -24.531 12.308 7.068 1.00 95.00 431 ALA A C 1
ATOM 3352 O O . ALA A 1 431 ? -25.586 12.783 6.659 1.00 95.00 431 ALA A O 1
ATOM 3353 N N . GLU A 1 432 ? -24.071 11.147 6.624 1.00 94.12 432 GLU A N 1
ATOM 3354 C CA . GLU A 1 432 ? -24.748 10.314 5.636 1.00 94.12 432 GLU A CA 1
ATOM 3355 C C . GLU A 1 432 ? -25.262 9.023 6.270 1.00 94.12 432 GLU A C 1
ATOM 3357 O O . GLU A 1 432 ? -24.491 8.302 6.899 1.00 94.12 432 GLU A O 1
ATOM 3362 N N . ILE A 1 433 ? -26.547 8.705 6.088 1.00 96.12 433 ILE A N 1
ATOM 3363 C CA . ILE A 1 433 ? -27.078 7.390 6.464 1.00 96.12 433 ILE A CA 1
ATOM 3364 C C . ILE A 1 433 ? -26.776 6.416 5.332 1.00 96.12 433 ILE A C 1
ATOM 3366 O O . ILE A 1 433 ? -27.380 6.503 4.262 1.00 96.12 433 ILE A O 1
ATOM 3370 N N . VAL A 1 434 ? -25.890 5.459 5.587 1.00 90.56 434 VAL A N 1
ATOM 3371 C CA . VAL A 1 434 ? -25.532 4.426 4.602 1.00 90.56 434 VAL A CA 1
ATOM 3372 C C . VAL A 1 434 ? -26.279 3.122 4.836 1.00 90.56 434 VAL A C 1
ATOM 3374 O O . VAL A 1 434 ? -26.596 2.420 3.879 1.00 90.56 434 VAL A O 1
ATOM 3377 N N . ASP A 1 435 ? -26.640 2.822 6.087 1.00 92.69 435 ASP A N 1
ATOM 3378 C CA . ASP A 1 435 ? -27.405 1.620 6.404 1.00 92.69 435 ASP A CA 1
ATOM 3379 C C . ASP A 1 435 ? -28.270 1.744 7.669 1.00 92.69 435 ASP A C 1
ATOM 3381 O O . ASP A 1 435 ? -28.157 2.700 8.435 1.00 92.69 435 ASP A O 1
ATOM 3385 N N . VAL A 1 436 ? -29.169 0.780 7.876 1.00 95.19 436 VAL A N 1
ATOM 3386 C CA . VAL A 1 436 ? -29.985 0.612 9.079 1.00 95.19 436 VAL A CA 1
ATOM 3387 C C . VAL A 1 436 ? -29.904 -0.843 9.501 1.00 95.19 436 VAL A C 1
ATOM 3389 O O . VAL A 1 436 ? -30.464 -1.720 8.847 1.00 95.19 436 VAL A O 1
ATOM 3392 N N . VAL A 1 437 ? -29.235 -1.077 10.623 1.00 90.62 437 VAL A N 1
ATOM 3393 C CA . VAL A 1 437 ? -28.925 -2.413 11.131 1.00 90.62 437 VAL A CA 1
ATOM 3394 C C . VAL A 1 437 ? -29.716 -2.715 12.399 1.00 90.62 437 VAL A C 1
ATOM 3396 O O . VAL A 1 437 ? -30.072 -1.810 13.150 1.00 90.62 437 VAL A O 1
ATOM 3399 N N . THR A 1 438 ? -29.996 -3.991 12.655 1.00 92.25 438 THR A N 1
ATOM 3400 C CA . THR A 1 438 ? -30.586 -4.468 13.925 1.00 92.25 438 THR A CA 1
ATOM 3401 C C . THR A 1 438 ? -29.544 -5.061 14.873 1.00 92.25 438 THR A C 1
ATOM 3403 O O . THR A 1 438 ? -29.843 -5.335 16.030 1.00 92.25 438 THR A O 1
ATOM 3406 N N . THR A 1 439 ? -28.325 -5.274 14.380 1.00 80.88 439 THR A N 1
ATOM 3407 C CA . THR A 1 439 ? -27.190 -5.872 15.090 1.00 80.88 439 THR A CA 1
ATOM 3408 C C . THR A 1 439 ? -25.906 -5.208 14.601 1.00 80.88 439 THR A C 1
ATOM 3410 O O . THR A 1 439 ? -25.715 -5.083 13.393 1.00 80.88 439 THR A O 1
ATOM 3413 N N . MET A 1 440 ? -25.024 -4.806 15.516 1.00 77.56 440 MET A N 1
ATOM 3414 C CA . MET A 1 440 ? -23.710 -4.235 15.205 1.00 77.56 440 MET A CA 1
ATOM 3415 C C . MET A 1 440 ? -22.783 -4.463 16.402 1.00 77.56 440 MET A C 1
ATOM 3417 O O . MET A 1 440 ? -23.153 -4.088 17.512 1.00 77.56 440 MET A O 1
ATOM 3421 N N . GLY A 1 441 ? -21.583 -5.017 16.213 1.00 70.81 441 GLY A N 1
ATOM 3422 C CA . GLY A 1 441 ? -20.594 -5.145 17.294 1.00 70.81 441 GLY A CA 1
ATOM 3423 C C . GLY A 1 441 ? -19.812 -3.857 17.545 1.00 70.81 441 GLY A C 1
ATOM 3424 O O . GLY A 1 441 ? -18.605 -3.867 17.765 1.00 70.81 441 GLY A O 1
ATOM 3425 N N . SER A 1 442 ? -20.505 -2.718 17.495 1.00 74.19 442 SER A N 1
ATOM 3426 C CA . SER A 1 442 ? -19.952 -1.432 17.901 1.00 74.19 442 SER A CA 1
ATOM 3427 C C . SER A 1 442 ? -20.292 -1.184 19.369 1.00 74.19 442 SER A C 1
ATOM 3429 O O . SER A 1 442 ? -21.459 -1.329 19.732 1.00 74.19 442 SER A O 1
ATOM 3431 N N . PRO A 1 443 ? -19.351 -0.704 20.206 1.00 72.12 443 PRO A N 1
ATOM 3432 C CA . PRO A 1 443 ? -19.666 -0.286 21.577 1.00 72.12 443 PRO A CA 1
ATOM 3433 C C . PRO A 1 443 ? -20.680 0.870 21.622 1.00 72.12 443 PRO A C 1
ATOM 3435 O O . PRO A 1 443 ? -21.291 1.137 22.652 1.00 72.12 443 PRO A O 1
ATOM 3438 N N . TRP A 1 444 ? -20.873 1.558 20.495 1.00 82.94 444 TRP A N 1
ATOM 3439 C CA . TRP A 1 444 ? -21.849 2.625 20.332 1.00 82.94 444 TRP A CA 1
ATOM 3440 C C . TRP A 1 444 ? -23.254 2.137 19.988 1.00 82.94 444 TRP A C 1
ATOM 3442 O O . TRP A 1 444 ? -24.179 2.951 19.989 1.00 82.94 444 TRP A O 1
ATOM 3452 N N . PHE A 1 445 ? -23.418 0.857 19.652 1.00 87.06 445 PHE A N 1
ATOM 3453 C CA . PHE A 1 445 ? -24.702 0.286 19.284 1.00 87.06 445 PHE A CA 1
ATOM 3454 C C . PHE A 1 445 ? -25.380 -0.317 20.510 1.00 87.06 445 PHE A C 1
ATOM 3456 O O . PHE A 1 445 ? -24.931 -1.304 21.086 1.00 87.06 445 PHE A O 1
ATOM 3463 N N . PHE A 1 446 ? -26.485 0.296 20.906 1.00 80.56 446 PHE A N 1
ATOM 3464 C CA . PHE A 1 446 ? -27.315 -0.153 22.011 1.00 80.56 446 PHE A CA 1
ATOM 3465 C C . PHE A 1 446 ? -28.755 0.213 21.660 1.00 80.56 446 PHE A C 1
ATOM 3467 O O . PHE A 1 446 ? -29.144 1.379 21.677 1.00 80.56 446 PHE A O 1
ATOM 3474 N N . GLY A 1 447 ? -29.547 -0.770 21.243 1.00 80.38 447 GLY A N 1
ATOM 3475 C CA . GLY A 1 447 ? -30.930 -0.529 20.844 1.00 80.38 447 GLY A CA 1
ATOM 3476 C C . GLY A 1 447 ? -31.442 -1.512 19.804 1.00 80.38 447 GLY A C 1
ATOM 3477 O O . GLY A 1 447 ? -30.795 -2.503 19.479 1.00 80.38 447 GLY A O 1
ATOM 3478 N N . ARG A 1 448 ? -32.647 -1.228 19.301 1.00 90.44 448 ARG A N 1
ATOM 3479 C CA . ARG A 1 448 ? -33.350 -2.092 18.347 1.00 90.44 448 ARG A CA 1
ATOM 3480 C C . ARG A 1 448 ? -32.913 -1.864 16.900 1.00 90.44 448 ARG A C 1
ATOM 3482 O O . ARG A 1 448 ? -32.849 -2.819 16.132 1.00 90.44 448 ARG A O 1
ATOM 3489 N N . TYR A 1 449 ? -32.641 -0.613 16.534 1.00 95.38 449 TYR A N 1
ATOM 3490 C CA . TYR A 1 449 ? -32.159 -0.222 15.213 1.00 95.38 449 TYR A CA 1
ATOM 3491 C C . TYR A 1 449 ? -31.014 0.779 15.336 1.00 95.38 449 TYR A C 1
ATOM 3493 O O . TYR A 1 449 ? -31.025 1.652 16.203 1.00 95.38 449 TYR A O 1
ATOM 3501 N N . GLY A 1 450 ? -30.036 0.662 14.448 1.00 96.00 450 GLY A N 1
ATOM 3502 C CA . GLY A 1 450 ? -28.867 1.525 14.381 1.00 96.00 450 GLY A CA 1
ATOM 3503 C C . GLY A 1 450 ? -28.775 2.135 13.000 1.00 96.00 450 GLY A C 1
ATOM 3504 O O . GLY A 1 450 ? -28.638 1.414 12.016 1.00 96.00 450 GLY A O 1
ATOM 3505 N N . PHE A 1 451 ? -28.873 3.455 12.909 1.00 97.06 451 PHE A N 1
ATOM 3506 C CA . PHE A 1 451 ? -28.672 4.164 11.649 1.00 97.06 451 PHE A CA 1
ATOM 3507 C C . PHE A 1 451 ? -27.171 4.349 11.478 1.00 97.06 451 PHE A C 1
ATOM 3509 O O . PHE A 1 451 ? -26.571 5.099 12.243 1.00 97.06 451 PHE A O 1
ATOM 3516 N N . VAL A 1 452 ? -26.564 3.634 10.535 1.00 93.31 452 VAL A N 1
ATOM 3517 C CA . VAL A 1 452 ? -25.123 3.675 10.277 1.00 93.31 452 VAL A CA 1
ATOM 3518 C C . VAL A 1 452 ? -24.794 4.989 9.580 1.00 93.31 452 VAL A C 1
ATOM 3520 O O . VAL A 1 452 ? -25.296 5.262 8.488 1.00 93.31 452 VAL A O 1
ATOM 3523 N N . LEU A 1 453 ? -23.969 5.802 10.234 1.00 93.75 453 LEU A N 1
ATOM 3524 C CA . LEU A 1 453 ? -23.594 7.148 9.827 1.00 93.75 453 LEU A CA 1
ATOM 3525 C C . LEU A 1 453 ? -22.167 7.177 9.278 1.00 93.75 453 LEU A C 1
ATOM 3527 O O . LEU A 1 453 ? -21.239 6.640 9.884 1.00 93.75 453 LEU A O 1
ATOM 3531 N N . ARG A 1 454 ? -21.985 7.858 8.147 1.00 83.88 454 ARG A N 1
ATOM 3532 C CA . ARG A 1 454 ? -20.690 8.121 7.510 1.00 83.88 454 ARG A CA 1
ATOM 3533 C C . ARG A 1 454 ? -20.492 9.610 7.273 1.00 83.88 454 ARG A C 1
ATOM 3535 O O . ARG A 1 454 ? -21.443 10.384 7.310 1.00 83.88 454 ARG A O 1
ATOM 3542 N N . ASN A 1 455 ? -19.240 9.995 7.033 1.00 81.19 455 ASN A N 1
ATOM 3543 C CA . ASN A 1 455 ? -18.857 11.357 6.663 1.00 81.19 455 ASN A CA 1
ATOM 3544 C C . ASN A 1 455 ? -19.418 12.452 7.600 1.00 81.19 455 ASN A C 1
ATOM 3546 O O . ASN A 1 455 ? -19.962 13.437 7.095 1.00 81.19 455 ASN A O 1
ATOM 3550 N N . PRO A 1 456 ? -19.338 12.303 8.941 1.00 84.69 456 PRO A N 1
ATOM 3551 C CA . PRO A 1 456 ? -19.812 13.341 9.841 1.00 84.69 456 PRO A CA 1
ATOM 3552 C C . PRO A 1 456 ? -18.978 14.614 9.659 1.00 84.69 456 PRO A C 1
ATOM 3554 O O . PRO A 1 456 ? -17.748 14.567 9.679 1.00 84.69 456 PRO A O 1
ATOM 3557 N N . LYS A 1 457 ? -19.642 15.756 9.480 1.00 84.69 457 LYS A N 1
ATOM 3558 C CA . LYS A 1 457 ? -18.995 17.062 9.305 1.00 84.69 457 LYS A CA 1
ATOM 3559 C C . LYS A 1 457 ? -19.647 18.090 10.229 1.00 84.69 457 LYS A C 1
ATOM 3561 O O . LYS A 1 457 ? -20.838 18.361 10.050 1.00 84.69 457 LYS A O 1
ATOM 3566 N N . PRO A 1 458 ? -18.925 18.650 11.213 1.00 83.06 458 PRO A N 1
ATOM 3567 C CA . PRO A 1 458 ? -19.448 19.747 12.019 1.00 83.06 458 PRO A CA 1
ATOM 3568 C C . PRO A 1 458 ? -19.649 20.994 11.152 1.00 83.06 458 PRO A C 1
ATOM 3570 O O . PRO A 1 458 ? -18.927 21.200 10.176 1.00 83.06 458 PRO A O 1
ATOM 3573 N N . ILE A 1 459 ? -20.642 21.809 11.504 1.00 84.88 459 ILE A N 1
ATOM 3574 C CA . ILE A 1 459 ? -20.928 23.091 10.846 1.00 84.88 459 ILE A CA 1
ATOM 3575 C C . ILE A 1 459 ? -21.146 24.184 11.896 1.00 84.88 459 ILE A C 1
ATOM 3577 O O . ILE A 1 459 ? -21.318 23.880 13.079 1.00 84.88 459 ILE A O 1
ATOM 3581 N N . ASP A 1 460 ? -21.196 25.443 11.457 1.00 82.06 460 ASP A N 1
ATOM 3582 C CA . ASP A 1 460 ? -21.646 26.548 12.306 1.00 82.06 460 ASP A CA 1
ATOM 3583 C C . ASP A 1 460 ? -23.041 26.288 12.870 1.00 82.06 460 ASP A C 1
ATOM 3585 O O . ASP A 1 460 ? -23.930 25.793 12.178 1.00 82.06 460 ASP A O 1
ATOM 3589 N N . PHE A 1 461 ? -23.244 26.626 14.142 1.00 86.38 461 PHE A N 1
ATOM 3590 C CA . PHE A 1 461 ? -24.509 26.366 14.815 1.00 86.38 461 PHE A CA 1
ATOM 3591 C C . PHE A 1 461 ? -25.654 27.159 14.173 1.00 86.38 461 PHE A C 1
ATOM 3593 O O . PHE A 1 461 ? -25.673 28.388 14.228 1.00 86.38 461 PHE A O 1
ATOM 3600 N N . ILE A 1 462 ? -26.648 26.450 13.635 1.00 90.44 462 ILE A N 1
ATOM 3601 C CA . ILE A 1 462 ? -27.849 27.063 13.054 1.00 90.44 462 ILE A CA 1
ATOM 3602 C C . ILE A 1 462 ? -29.009 26.882 14.035 1.00 90.44 462 ILE A C 1
ATOM 3604 O O . ILE A 1 462 ? -29.507 25.757 14.180 1.00 90.44 462 ILE A O 1
ATOM 3608 N N . PRO A 1 463 ? -29.470 27.941 14.724 1.00 90.06 463 PRO A N 1
ATOM 3609 C CA . PRO A 1 463 ? -30.577 27.832 15.664 1.00 90.06 463 PRO A CA 1
ATOM 3610 C C . PRO A 1 463 ? -31.861 27.455 14.920 1.00 90.06 463 PRO A C 1
ATOM 3612 O O . PRO A 1 463 ? -32.367 28.201 14.090 1.00 90.06 463 PRO A O 1
ATOM 3615 N N . VAL A 1 464 ? -32.421 26.285 15.230 1.00 91.38 464 VAL A N 1
ATOM 3616 C CA . VAL A 1 464 ? -33.660 25.822 14.600 1.00 91.38 464 VAL A CA 1
ATOM 3617 C C . VAL A 1 464 ? -34.450 24.926 15.541 1.00 91.38 464 VAL A C 1
ATOM 3619 O O . VAL A 1 464 ? -33.910 24.076 16.263 1.00 91.38 464 VAL A O 1
ATOM 3622 N N . LYS A 1 465 ? -35.774 25.095 15.547 1.00 90.81 465 LYS A N 1
ATOM 3623 C CA . LYS A 1 465 ? -36.656 24.239 16.339 1.00 90.81 465 LYS A CA 1
ATOM 3624 C C . LYS A 1 465 ? -36.651 22.823 15.751 1.00 90.81 465 LYS A C 1
ATOM 3626 O O . LYS A 1 465 ? -37.043 22.620 14.606 1.00 90.81 465 LYS A O 1
ATOM 3631 N N . GLY A 1 466 ? -36.213 21.857 16.556 1.00 89.56 466 GLY A N 1
ATOM 3632 C CA . GLY A 1 466 ? -36.232 20.440 16.188 1.00 89.56 466 GLY A CA 1
ATOM 3633 C C . GLY A 1 466 ? -37.626 19.821 16.258 1.00 89.56 466 GLY A C 1
ATOM 3634 O O . GLY A 1 466 ? -38.548 20.398 16.845 1.00 89.56 466 GLY A O 1
ATOM 3635 N N . ALA A 1 467 ? -37.749 18.613 15.715 1.00 89.94 467 ALA A N 1
ATOM 3636 C CA . ALA A 1 467 ? -38.960 17.800 15.757 1.00 89.94 467 ALA A CA 1
ATOM 3637 C C . ALA A 1 467 ? -38.624 16.330 16.055 1.00 89.94 467 ALA A C 1
ATOM 3639 O O . ALA A 1 467 ? -37.467 15.915 16.015 1.00 89.94 467 ALA A O 1
ATOM 3640 N N . LEU A 1 468 ? -39.638 15.531 16.396 1.00 85.81 468 LEU A N 1
ATOM 3641 C CA . LEU A 1 468 ? -39.449 14.094 16.591 1.00 85.81 468 LEU A CA 1
ATOM 3642 C C . LEU A 1 468 ? -39.191 13.411 15.244 1.00 85.81 468 LEU A C 1
ATOM 3644 O O . LEU A 1 468 ? -39.965 13.572 14.306 1.00 85.81 468 LEU A O 1
ATOM 3648 N N . GLY A 1 469 ? -38.129 12.609 15.180 1.00 87.75 469 GLY A N 1
ATOM 3649 C CA . GLY A 1 469 ? -37.746 11.895 13.963 1.00 87.75 469 GLY A CA 1
ATOM 3650 C C . GLY A 1 469 ? -37.072 12.798 12.930 1.00 87.75 469 GLY A C 1
ATOM 3651 O O . GLY A 1 469 ? -36.352 13.733 13.287 1.00 87.75 469 GLY A O 1
ATOM 3652 N N . PHE A 1 470 ? -37.266 12.466 11.654 1.00 94.00 470 PHE A N 1
ATOM 3653 C CA . PHE A 1 470 ? -36.789 13.277 10.539 1.00 94.00 470 PHE A CA 1
ATOM 3654 C C . PHE A 1 470 ? -37.725 14.456 10.284 1.00 94.00 470 PHE A C 1
ATOM 3656 O O . PHE A 1 470 ? -38.945 14.301 10.333 1.00 94.00 470 PHE A O 1
ATOM 3663 N N . PHE A 1 471 ? -37.166 15.616 9.960 1.00 94.81 471 PHE A N 1
ATOM 3664 C CA . PHE A 1 471 ? -37.942 16.808 9.637 1.00 94.81 471 PHE A CA 1
ATOM 3665 C C . PHE A 1 471 ? -37.224 17.691 8.620 1.00 94.81 471 PHE A C 1
ATOM 3667 O O . PHE A 1 471 ? -36.002 17.665 8.504 1.00 94.81 471 PHE A O 1
ATOM 3674 N N . ASP A 1 472 ? -37.998 18.479 7.881 1.00 93.56 472 ASP A N 1
ATOM 3675 C CA . ASP A 1 472 ? -37.465 19.535 7.024 1.00 93.56 472 ASP A CA 1
ATOM 3676 C C . ASP A 1 472 ? -37.141 20.747 7.903 1.00 93.56 472 ASP A C 1
ATOM 3678 O O . ASP A 1 472 ? -38.043 21.420 8.410 1.00 93.56 472 ASP A O 1
ATOM 3682 N N . TRP A 1 473 ? -35.853 20.980 8.145 1.00 90.19 473 TRP A N 1
ATOM 3683 C CA . TRP A 1 473 ? -35.407 22.031 9.058 1.00 90.19 473 TRP A CA 1
ATOM 3684 C C . TRP A 1 473 ? -35.530 23.426 8.446 1.00 90.19 473 TRP A C 1
ATOM 3686 O O . TRP A 1 473 ? -35.689 24.390 9.192 1.00 90.19 473 TRP A O 1
ATOM 3696 N N . ARG A 1 474 ? -35.546 23.543 7.111 1.00 88.25 474 ARG A N 1
ATOM 3697 C CA . ARG A 1 474 ? -35.691 24.832 6.421 1.00 88.25 474 ARG A CA 1
ATOM 3698 C C . ARG A 1 474 ? -37.069 25.445 6.680 1.00 88.25 474 ARG A C 1
ATOM 3700 O O . ARG A 1 474 ? -37.186 26.652 6.843 1.00 88.25 474 ARG A O 1
ATOM 3707 N N . LYS A 1 475 ? -38.105 24.614 6.847 1.00 84.69 475 LYS A N 1
ATOM 3708 C CA . LYS A 1 475 ? -39.458 25.056 7.254 1.00 84.69 475 LYS A CA 1
ATOM 3709 C C . LYS A 1 475 ? -39.528 25.615 8.678 1.00 84.69 475 LYS A C 1
ATOM 3711 O O . LYS A 1 475 ? -40.517 26.250 9.034 1.00 84.69 475 LYS A O 1
ATOM 3716 N N . SER A 1 476 ? -38.514 25.340 9.492 1.00 75.56 476 SER A N 1
ATOM 3717 C CA . SER A 1 476 ? -38.417 25.788 10.881 1.00 75.56 476 SER A CA 1
ATOM 3718 C C . SER A 1 476 ? -37.524 27.022 11.050 1.00 75.56 476 SER A C 1
ATOM 3720 O O . SER A 1 476 ? -37.398 27.503 12.179 1.00 75.56 476 SER A O 1
ATOM 3722 N N . LEU A 1 477 ? -36.917 27.533 9.969 1.00 75.69 477 LEU A N 1
ATOM 3723 C CA . LEU A 1 477 ? -36.250 28.835 9.957 1.00 75.69 477 LEU A CA 1
ATOM 3724 C C . LEU A 1 477 ? -37.318 29.927 10.072 1.00 75.69 477 LEU A C 1
ATOM 3726 O O . LEU A 1 477 ? -38.311 29.936 9.344 1.00 75.69 477 LEU A O 1
ATOM 3730 N N . THR A 1 478 ? -37.165 30.833 11.034 1.00 56.69 478 THR A N 1
ATOM 3731 C CA . THR A 1 478 ? -38.078 31.974 11.156 1.00 56.69 478 THR A CA 1
ATOM 3732 C C . THR A 1 478 ? -37.923 32.904 9.952 1.00 56.69 478 THR A C 1
ATOM 3734 O O . THR A 1 478 ? -36.815 33.097 9.467 1.00 56.69 478 THR A O 1
ATOM 3737 N N . ALA A 1 479 ? -39.016 33.536 9.507 1.00 47.81 479 ALA A N 1
ATOM 3738 C CA . ALA A 1 479 ? -39.113 34.359 8.288 1.00 47.81 479 ALA A CA 1
ATOM 3739 C C . ALA A 1 479 ? -38.199 35.613 8.205 1.00 47.81 479 ALA A C 1
ATOM 3741 O O . ALA A 1 479 ? -38.429 36.481 7.370 1.00 47.81 479 ALA A O 1
ATOM 3742 N N . ARG A 1 480 ? -37.190 35.750 9.073 1.00 44.38 480 ARG A N 1
ATOM 3743 C CA . ARG A 1 480 ? -36.144 36.782 8.998 1.00 44.38 480 ARG A CA 1
ATOM 3744 C C . ARG A 1 480 ? -34.808 36.276 8.442 1.00 44.38 480 ARG A C 1
ATOM 3746 O O . ARG A 1 480 ? -33.907 37.088 8.283 1.00 44.38 480 ARG A O 1
ATOM 3753 N N . GLU A 1 481 ? -34.683 34.980 8.164 1.00 47.38 481 GLU A N 1
ATOM 3754 C CA . GLU A 1 481 ? -33.414 34.335 7.779 1.00 47.38 481 GLU A CA 1
ATOM 3755 C C . GLU A 1 481 ? -33.557 33.416 6.546 1.00 47.38 481 GLU A C 1
ATOM 3757 O O . GLU A 1 481 ? -32.710 32.553 6.328 1.00 47.38 481 GLU A O 1
ATOM 3762 N N . ALA A 1 482 ? -34.635 33.579 5.767 1.00 38.12 482 ALA A N 1
ATOM 3763 C CA . ALA A 1 482 ? -34.871 32.867 4.506 1.00 38.12 482 ALA A CA 1
ATOM 3764 C C . ALA A 1 482 ? -34.466 33.712 3.296 1.00 38.12 482 ALA A C 1
ATOM 3766 O O . ALA A 1 482 ? -34.773 34.930 3.317 1.00 38.12 482 ALA A O 1
#

pLDDT: mean 83.87, std 14.55, range [26.78, 97.44]

Radius of gyration: 27.4 Å; chains: 1; bounding box: 73×61×72 Å

Sequence (482 aa):
MKDYLLEVNHATAWDDIVGNDTARAALVEAIEEPKLHPELYDYYGMRTPKGVLLYGPPGCGKTMFAKAAAAAVGRVYGAKAEVLVVNGPQIQSPYVGKTEETIRAIFKFAREYAAHHKHPLTVFFDEAEVLFPDRTGRARRVMPWEESQVAQFLAEMDGLNTMGAFVILATNRPEAIDEALLRDGRCDRKIKVERPNRAAVEHILLKALDGAPSGDSINDLVMAGVESFFNPHYVIRDAHIIAGQITADGPQVARDIAVNFCLEHIVSGAMVVGIVQRAKSLAFARDRKTGERSGLKTADMLAAVKQVFDENKTLDHAFAMREWIESMPLKEMVRHGGGYGAMSYDDLPQLALSIRQPWVHCILHLGKPVENRDWSTKIRGPICLHAAKGMTRDEWRYCLETARYAGAGFDDLRTFPGMNDLPRGGIVGTAEIVDVVTTMGSPWFFGRYGFVLRNPKPIDFIPVKGALGFFDWRKSLTAREA

Secondary structure (DSSP, 8-state):
-GGGEEE--SSSTTTT--S-HHHHHHHHHHHHHHHH-HHHHHHTTPPPP-EEEEE-STTSSHHHHHHHHHHHHHHHTTS--EEEEEEHHHH--SSTTHHHHHHHHHHHHHHHHHHHHSSPEEEEEESHHHHSB-TTSSSSPPPHHHHHHHHHHHHHHHH--TTTEEEEEEES-GGGB-GGGGSTTSS-EEEEPPPP-HHHHHHHHHHHHTT--BSS-HHHHHHHHHHHHT-TT-EEEEEEEEEEEEETTEEEEEEEEEEEEEGGGG--HHHHHHHHHHHHHHHHHHHHHH-----B-HHHHHHHHHHHHHHHTTS--HHHHHHHHHHS-HHHHHHH--SS----GGGS-SEEEEE-TTHHHHHHHS---EEEESS-----EEEEEEE-S---HHHHHHHHHHHHHTT-S-SSTTSSPPTTTS--SEEEEEEEEEEEES----TT--SSEEEEEEEEEEEEEEE----SSEEESGGGS-TT--